Protein AF-A0A099KHX5-F1 (afdb_monomer)

Radius of gyration: 27.71 Å; Cα contacts (8 Å, |Δi|>4): 729; chains: 1; bounding box: 80×53×120 Å

Mean predicted aligned error: 12.17 Å

Solvent-accessible surface area (backbone atoms only — not comparable to full-atom values): 22172 Å² total; per-residue (Å²): 108,74,68,58,56,52,51,52,52,51,52,52,58,65,73,65,67,66,81,76,81,67,80,62,64,55,52,33,74,32,37,33,41,31,34,36,25,51,41,76,61,84,56,77,50,83,37,56,65,41,95,43,89,90,60,59,53,63,44,50,29,72,39,59,48,67,46,51,33,71,93,51,42,66,51,70,74,41,31,55,12,44,75,52,31,12,39,73,20,22,21,62,22,85,90,40,80,25,72,57,33,28,97,43,20,70,46,30,21,50,52,48,51,98,92,43,76,51,72,80,74,78,80,66,82,72,45,75,26,69,99,45,56,77,87,50,74,75,58,71,79,48,84,80,82,74,69,93,83,65,60,35,37,41,39,23,57,47,28,36,34,47,31,75,53,58,83,81,74,57,84,60,59,66,44,57,32,50,30,18,45,69,66,56,53,78,78,44,92,50,90,81,44,90,52,60,90,66,49,69,34,60,52,38,68,81,38,36,47,66,48,65,36,26,44,58,99,90,45,78,45,52,72,42,68,71,79,63,94,81,65,90,67,89,61,86,86,53,41,28,27,32,38,41,36,40,40,44,41,76,58,38,42,82,75,32,34,89,63,29,39,92,20,64,49,31,34,42,36,45,32,43,26,33,53,71,41,59,63,72,63,91,60,88,87,64,89,76,84,76,76,92,66,49,72,53,100,69,59,34,29,30,28,34,42,35,32,36,46,43,48,61,55,34,50,68,40,95,88,43,48,28,77,70,51,38,62,49,53,51,28,38,28,28,37,38,49,36,35,67,54,47,75,62,44,27,53,42,34,38,37,38,32,37,21,29,38,59,66,79,72,68,72,69,71,69,73,52,68,66,57,55,48,50,51,52,51,49,52,50,52,53,50,55,53,56,61,60,63,67,74,76,118

pLDDT: mean 76.09, std 16.67, range [39.28, 97.88]

Structure (mmCIF, N/CA/C/O backbone):
data_AF-A0A099KHX5-F1
#
_entry.id   AF-A0A099KHX5-F1
#
loop_
_atom_site.group_PDB
_atom_site.id
_atom_site.type_symbol
_atom_site.label_atom_id
_atom_site.label_alt_id
_atom_site.label_comp_id
_atom_site.label_asym_id
_atom_site.label_entity_id
_atom_site.label_seq_id
_atom_site.pdbx_PDB_ins_code
_atom_site.Cartn_x
_atom_site.Cartn_y
_atom_site.Cartn_z
_atom_site.occupancy
_atom_site.B_iso_or_equiv
_atom_site.auth_seq_id
_atom_site.auth_comp_id
_atom_site.auth_asym_id
_atom_site.auth_atom_id
_atom_site.pdbx_PDB_model_num
ATOM 1 N N . MET A 1 1 ? -23.233 13.731 -58.839 1.00 72.00 1 MET A N 1
ATOM 2 C CA . MET A 1 1 ? -21.884 13.138 -58.672 1.00 72.00 1 MET A CA 1
ATOM 3 C C . MET A 1 1 ? -21.066 13.801 -57.566 1.00 72.00 1 MET A C 1
ATOM 5 O O . MET A 1 1 ? -20.662 13.076 -56.673 1.00 72.00 1 MET A O 1
ATOM 9 N N . LYS A 1 2 ? -20.877 15.132 -57.542 1.00 76.88 2 LYS A N 1
ATOM 10 C CA . LYS A 1 2 ? -20.066 15.824 -56.510 1.00 76.88 2 LYS A CA 1
ATOM 11 C C . LYS A 1 2 ? -20.455 15.488 -55.054 1.00 76.88 2 LYS A C 1
ATOM 13 O O . LYS A 1 2 ? -19.586 15.155 -54.260 1.00 76.88 2 LYS A O 1
ATOM 18 N N . TYR A 1 3 ? -21.752 15.476 -54.741 1.00 81.25 3 TYR A N 1
ATOM 19 C CA . TYR A 1 3 ? -22.249 15.172 -53.390 1.00 81.25 3 TYR A CA 1
ATOM 20 C C . TYR A 1 3 ? -22.096 13.698 -52.974 1.00 81.25 3 TYR A C 1
ATOM 22 O O . TYR A 1 3 ? -21.923 13.414 -51.798 1.00 81.25 3 TYR A O 1
ATOM 30 N N . ILE A 1 4 ? -22.102 12.763 -53.933 1.00 82.75 4 ILE A N 1
ATOM 31 C CA . ILE A 1 4 ? -21.925 11.326 -53.653 1.00 82.75 4 ILE A CA 1
ATOM 32 C C . ILE A 1 4 ? -20.457 11.030 -53.320 1.00 82.75 4 ILE A C 1
ATOM 34 O O . ILE A 1 4 ? -20.179 10.273 -52.397 1.00 82.75 4 ILE A O 1
ATOM 38 N N . ILE A 1 5 ? -19.520 11.683 -54.016 1.00 86.81 5 ILE A N 1
ATOM 39 C CA . ILE A 1 5 ? -18.080 11.564 -53.737 1.00 86.81 5 ILE A CA 1
ATOM 40 C C . ILE A 1 5 ? -17.745 12.168 -52.362 1.00 86.81 5 ILE A C 1
ATOM 42 O O . ILE A 1 5 ? -16.981 11.574 -51.610 1.00 86.81 5 ILE A O 1
ATOM 46 N N . GLN A 1 6 ? -18.359 13.301 -51.994 1.00 86.00 6 GLN A N 1
ATOM 47 C CA . GLN A 1 6 ? -18.198 13.887 -50.655 1.00 86.00 6 GLN A CA 1
ATOM 48 C C . GLN A 1 6 ? -18.746 12.989 -49.539 1.00 86.00 6 GLN A C 1
ATOM 50 O O . GLN A 1 6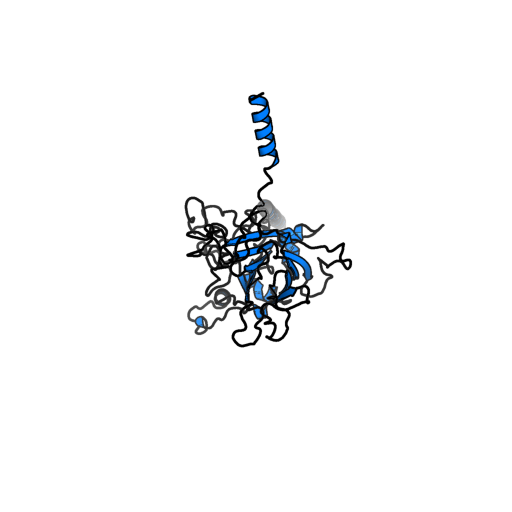 ? -18.088 12.842 -48.515 1.00 86.00 6 GLN A O 1
ATOM 55 N N . LEU A 1 7 ? -19.912 12.364 -49.740 1.00 83.56 7 LEU A N 1
ATOM 56 C CA . LEU A 1 7 ? -20.486 11.443 -48.757 1.00 83.56 7 LEU A CA 1
ATOM 57 C C . LEU A 1 7 ? -19.617 10.186 -48.585 1.00 83.56 7 LEU A C 1
ATOM 59 O O . LEU A 1 7 ? -19.381 9.764 -47.459 1.00 83.56 7 LEU A O 1
ATOM 63 N N . MET A 1 8 ? -19.094 9.619 -49.679 1.00 83.50 8 MET A N 1
ATOM 64 C CA . MET A 1 8 ? -18.182 8.469 -49.606 1.00 83.50 8 MET A CA 1
ATOM 65 C C . MET A 1 8 ? -16.870 8.810 -48.893 1.00 83.50 8 MET A C 1
ATOM 67 O O . MET A 1 8 ? -16.411 8.016 -48.081 1.00 83.50 8 MET A O 1
ATOM 71 N N . LEU A 1 9 ? -16.293 9.992 -49.131 1.00 80.19 9 LEU A N 1
ATOM 72 C CA . LEU A 1 9 ? -15.082 10.430 -48.425 1.00 80.19 9 LEU A CA 1
ATOM 73 C C . LEU A 1 9 ? -15.320 10.639 -46.922 1.00 80.19 9 LEU A C 1
ATOM 75 O O . LEU A 1 9 ? -14.453 10.298 -46.125 1.00 80.19 9 LEU A O 1
ATOM 79 N N . LEU A 1 10 ? -16.495 11.144 -46.529 1.00 78.69 10 LEU A N 1
ATOM 80 C CA . LEU A 1 10 ? -16.861 11.304 -45.118 1.00 78.69 10 LEU A CA 1
ATOM 81 C C . LEU A 1 10 ? -17.029 9.947 -44.414 1.00 78.69 10 LEU A C 1
ATOM 83 O O . LEU A 1 10 ? -16.546 9.776 -43.302 1.00 78.69 10 LEU A O 1
ATOM 87 N N . VAL A 1 11 ? -17.675 8.976 -45.070 1.00 76.81 11 VAL A N 1
ATOM 88 C CA . VAL A 1 11 ? -17.846 7.616 -44.527 1.00 76.81 11 VAL A CA 1
ATOM 89 C C . VAL A 1 11 ? -16.502 6.899 -44.406 1.00 76.81 11 VAL A C 1
ATOM 91 O O . VAL A 1 11 ? -16.266 6.255 -43.392 1.00 76.81 11 VAL A O 1
ATOM 94 N N . ILE A 1 12 ? -15.600 7.066 -45.381 1.00 76.62 12 ILE A N 1
ATOM 95 C CA . ILE A 1 12 ? -14.241 6.506 -45.318 1.00 76.62 12 ILE A CA 1
ATOM 96 C C . ILE A 1 12 ? -13.449 7.129 -44.157 1.00 76.62 12 ILE A C 1
ATOM 98 O O . ILE A 1 12 ? -12.841 6.393 -43.387 1.00 76.62 12 ILE A O 1
ATOM 102 N N . MET A 1 13 ? -13.518 8.452 -43.970 1.00 68.62 13 MET A N 1
ATOM 103 C CA . MET A 1 13 ? -12.880 9.139 -42.834 1.00 68.62 13 MET A CA 1
ATOM 104 C C . MET A 1 13 ? -13.439 8.684 -41.475 1.00 68.62 13 MET A C 1
ATOM 106 O O . MET A 1 13 ? -12.674 8.504 -40.535 1.00 68.62 13 MET A O 1
ATOM 110 N N . LEU A 1 14 ? -14.752 8.445 -41.372 1.00 59.59 14 LEU A N 1
ATOM 111 C CA . LEU A 1 14 ? -15.392 7.935 -40.149 1.00 59.59 14 LEU A CA 1
ATOM 112 C C . LEU A 1 14 ? -15.083 6.453 -39.878 1.00 59.59 14 LEU A C 1
ATOM 114 O O . LEU A 1 14 ? -15.138 6.027 -38.733 1.00 59.59 14 LEU A O 1
ATOM 118 N N . SER A 1 15 ? -14.746 5.662 -40.902 1.00 58.78 15 SER A N 1
ATOM 119 C CA . SER A 1 15 ? -14.366 4.250 -40.736 1.00 58.78 15 SER A CA 1
ATOM 120 C C . SER A 1 15 ? -12.888 4.019 -40.395 1.00 58.78 15 SER A C 1
ATOM 122 O O . SER A 1 15 ? -12.514 2.880 -40.136 1.00 58.78 15 SER A O 1
ATOM 124 N N . ILE A 1 16 ? -12.054 5.069 -40.398 1.00 53.56 16 ILE A N 1
ATOM 125 C CA . ILE A 1 16 ? -10.618 4.993 -40.057 1.00 53.56 16 ILE A CA 1
ATOM 126 C C . ILE A 1 16 ? -10.334 5.620 -38.677 1.00 53.56 16 ILE A C 1
ATOM 128 O O . ILE A 1 16 ? -9.193 5.648 -38.229 1.00 53.56 16 ILE A O 1
ATOM 132 N N . SER A 1 17 ? -11.351 6.083 -37.941 1.00 44.25 17 SER A N 1
ATOM 133 C CA . SER A 1 17 ? -11.157 6.448 -36.535 1.00 44.25 17 SER A CA 1
ATOM 134 C C . SER A 1 17 ? -11.057 5.178 -35.686 1.00 44.25 17 SER A C 1
ATOM 136 O O . SER A 1 17 ? -12.023 4.764 -35.042 1.00 44.25 17 SER A O 1
ATOM 138 N N . SER A 1 18 ? -9.895 4.530 -35.709 1.00 45.97 18 SER A N 1
ATOM 139 C CA . SER A 1 18 ? -9.514 3.619 -34.635 1.00 45.97 18 SER A CA 1
ATOM 140 C C . SER A 1 18 ? -9.556 4.410 -33.323 1.00 45.97 18 SER A C 1
ATOM 142 O O . SER A 1 18 ? -9.109 5.562 -33.309 1.00 45.97 18 SER A O 1
ATOM 144 N N . PRO A 1 19 ? -10.096 3.854 -32.224 1.00 46.50 19 PRO A N 1
ATOM 145 C CA . PRO A 1 19 ? -9.911 4.472 -30.923 1.00 46.50 19 PRO A CA 1
ATOM 146 C C . PRO A 1 19 ? -8.403 4.588 -30.689 1.00 46.50 19 PRO A C 1
ATOM 148 O O . PRO A 1 19 ? -7.681 3.591 -30.735 1.00 46.50 19 PRO A O 1
ATOM 151 N N . VAL A 1 20 ? -7.925 5.818 -30.513 1.00 39.69 20 VAL A N 1
ATOM 152 C CA . VAL A 1 20 ? -6.558 6.086 -30.069 1.00 39.69 20 VAL A CA 1
ATOM 153 C C . VAL A 1 20 ? -6.396 5.332 -28.753 1.00 39.69 20 VAL A C 1
ATOM 155 O O . VAL A 1 20 ? -7.181 5.553 -27.830 1.00 39.69 20 VAL A O 1
ATOM 158 N N . LYS A 1 21 ? -5.460 4.376 -28.697 1.00 39.59 21 LYS A N 1
ATOM 159 C CA . LYS A 1 21 ? -5.179 3.635 -27.466 1.00 39.59 21 LYS A CA 1
ATOM 160 C C . LYS A 1 21 ? -4.758 4.652 -26.411 1.00 39.59 21 LYS A C 1
ATOM 162 O O . LYS A 1 21 ? -3.758 5.343 -26.584 1.00 39.59 21 LYS A O 1
ATOM 167 N N . ALA A 1 22 ? -5.601 4.770 -25.392 1.00 42.09 22 ALA A N 1
ATOM 168 C CA . ALA A 1 22 ? -5.377 5.583 -24.217 1.00 42.09 22 ALA A CA 1
ATOM 169 C C . ALA A 1 22 ? -4.016 5.242 -23.601 1.00 42.09 22 ALA A C 1
ATOM 171 O O . ALA A 1 22 ? -3.587 4.086 -23.655 1.00 42.09 22 ALA A O 1
ATOM 172 N N . THR A 1 23 ? -3.367 6.253 -23.023 1.00 48.31 23 THR A N 1
ATOM 173 C CA . THR A 1 23 ? -2.286 6.095 -22.046 1.00 48.31 23 THR A CA 1
ATOM 174 C C . THR A 1 23 ? -2.647 4.932 -21.132 1.00 48.31 23 THR A C 1
ATOM 176 O O . THR A 1 23 ? -3.783 4.893 -20.651 1.00 48.31 23 THR A O 1
ATOM 179 N N . ALA A 1 24 ? -1.754 3.951 -20.987 1.00 54.69 24 ALA A N 1
ATOM 180 C CA . ALA A 1 24 ? -2.031 2.786 -20.160 1.00 54.69 24 ALA A CA 1
ATOM 181 C C . ALA A 1 24 ? -2.269 3.285 -18.732 1.00 54.69 24 ALA A C 1
ATOM 183 O O . ALA A 1 24 ? -1.342 3.670 -18.032 1.00 54.69 24 ALA A O 1
ATOM 184 N N . MET A 1 25 ? -3.539 3.368 -18.341 1.00 77.00 25 MET A N 1
ATOM 185 C CA . MET A 1 25 ? -3.900 3.444 -16.937 1.00 77.00 25 MET A CA 1
ATOM 186 C C . MET A 1 25 ? -3.405 2.146 -16.298 1.00 77.00 25 MET A C 1
ATOM 188 O O . MET A 1 25 ? -3.416 1.103 -16.959 1.00 77.00 25 MET A O 1
ATOM 192 N N . CYS A 1 26 ? -2.981 2.205 -15.037 1.00 91.75 26 CYS A N 1
ATOM 193 C CA . CYS A 1 26 ? -2.834 0.982 -14.257 1.00 91.75 26 CY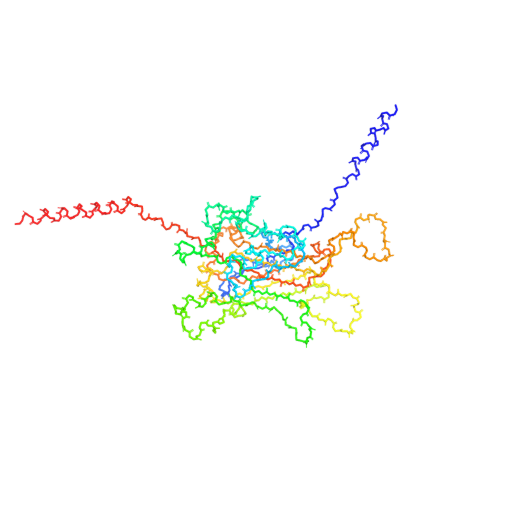S A CA 1
ATOM 194 C C . CYS A 1 26 ? -4.140 0.175 -14.344 1.00 91.75 26 CYS A C 1
ATOM 196 O O . CYS A 1 26 ? -5.233 0.737 -14.493 1.00 91.75 26 CYS A O 1
ATOM 198 N N . SER A 1 27 ? -4.033 -1.143 -14.279 1.00 95.00 27 SER A N 1
ATOM 199 C CA . SER A 1 27 ? -5.183 -2.030 -14.192 1.00 95.00 27 SER A CA 1
ATOM 200 C C . SER A 1 27 ? -5.115 -2.769 -12.861 1.00 95.00 27 SER A C 1
ATOM 202 O O . SER A 1 27 ? -4.058 -3.292 -12.527 1.00 95.00 27 SER A O 1
ATOM 204 N N . PRO A 1 28 ? -6.215 -2.910 -12.105 1.00 95.44 28 PRO A N 1
ATOM 205 C CA . PRO A 1 28 ? -6.159 -3.652 -10.847 1.00 95.44 28 PRO A CA 1
ATOM 206 C C . PRO A 1 28 ? -5.750 -5.130 -11.006 1.00 95.44 28 PRO A C 1
ATOM 208 O O . PRO A 1 28 ? -5.402 -5.778 -10.032 1.00 95.44 28 PRO A O 1
ATOM 211 N N . ASN A 1 29 ? -5.747 -5.679 -12.230 1.00 95.69 29 ASN A N 1
ATOM 212 C CA . ASN A 1 29 ? -5.216 -7.019 -12.506 1.00 95.69 29 ASN A CA 1
ATOM 213 C C . ASN A 1 29 ? -3.689 -7.069 -12.634 1.00 95.69 29 ASN A C 1
ATOM 215 O O . ASN A 1 29 ? -3.140 -8.165 -12.739 1.00 95.69 29 ASN A O 1
ATOM 219 N N . ASP A 1 30 ? -3.021 -5.920 -12.679 1.00 96.31 30 ASP A N 1
ATOM 220 C CA . ASP A 1 30 ? -1.570 -5.833 -12.818 1.00 96.31 30 ASP A CA 1
ATOM 221 C C . ASP A 1 30 ? -0.886 -6.261 -11.511 1.00 96.31 30 ASP A C 1
ATOM 223 O O . ASP A 1 30 ? 0.244 -6.731 -11.542 1.00 96.31 30 ASP A O 1
ATOM 227 N N . VAL A 1 31 ? -1.580 -6.171 -10.370 1.00 97.44 31 VAL A N 1
ATOM 228 C CA . VAL A 1 31 ? -1.122 -6.664 -9.065 1.00 97.44 31 VAL A CA 1
ATOM 229 C C . VAL A 1 31 ? -2.229 -7.493 -8.435 1.00 97.44 31 VAL A C 1
ATOM 231 O O . VAL A 1 31 ? -3.390 -7.094 -8.401 1.00 97.44 31 VAL A O 1
ATOM 234 N N . LYS A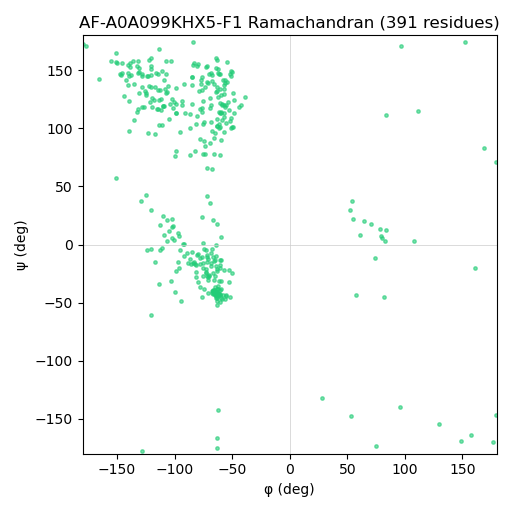 1 32 ? -1.874 -8.688 -7.980 1.00 96.12 32 LYS A N 1
ATOM 235 C CA . LYS A 1 32 ? -2.811 -9.721 -7.551 1.00 96.12 32 LYS A CA 1
ATOM 236 C C . LYS A 1 32 ? -2.414 -10.264 -6.194 1.00 96.12 32 LYS A C 1
ATOM 238 O O . LYS A 1 32 ? -1.226 -10.382 -5.899 1.00 96.12 32 LYS A O 1
ATOM 243 N N . LEU A 1 33 ? -3.423 -10.665 -5.438 1.00 95.25 33 LEU A N 1
ATOM 244 C CA . LEU A 1 33 ? -3.343 -11.455 -4.223 1.00 95.25 33 LEU A CA 1
ATOM 245 C C . LEU A 1 33 ? -3.648 -12.914 -4.590 1.00 95.25 33 LEU A C 1
ATOM 247 O O . LEU A 1 33 ? -4.753 -13.235 -5.031 1.00 95.25 33 LEU A O 1
ATOM 251 N N . ASP A 1 34 ? -2.647 -13.784 -4.473 1.00 92.56 34 ASP A N 1
ATOM 252 C CA . ASP A 1 34 ? -2.765 -15.211 -4.797 1.00 92.56 34 ASP A CA 1
ATOM 253 C C . ASP A 1 34 ? -2.996 -16.071 -3.546 1.00 92.56 34 ASP A C 1
ATOM 255 O O . ASP A 1 34 ? -3.495 -17.190 -3.667 1.00 92.56 34 ASP A O 1
ATOM 259 N N . PHE A 1 35 ? -2.623 -15.586 -2.356 1.00 89.69 35 PHE A N 1
ATOM 260 C CA . PHE A 1 35 ? -2.891 -16.291 -1.107 1.00 89.69 35 PHE A CA 1
ATOM 261 C C . PHE A 1 35 ? -3.175 -15.357 0.071 1.00 89.69 35 PHE A C 1
ATOM 263 O O . PHE A 1 35 ? -2.617 -14.266 0.182 1.00 89.69 35 PHE A O 1
ATOM 270 N N . VAL A 1 36 ? -4.037 -15.849 0.961 1.00 91.25 36 VAL A N 1
ATOM 271 C CA . VAL A 1 36 ? -4.362 -15.275 2.272 1.00 91.25 36 VAL A CA 1
ATOM 272 C C . VAL A 1 36 ? -4.468 -16.441 3.242 1.00 91.25 36 VAL A C 1
ATOM 274 O O . VAL A 1 36 ? -5.242 -17.372 3.005 1.00 91.25 36 VAL A O 1
ATOM 277 N N . GLN A 1 37 ? -3.686 -16.412 4.313 1.00 90.88 37 GLN A N 1
ATOM 278 C CA . GLN A 1 37 ? -3.646 -17.464 5.326 1.00 90.88 37 GLN A CA 1
ATOM 279 C C . GLN A 1 37 ? -3.478 -16.843 6.708 1.00 90.88 37 GLN A C 1
ATOM 281 O O . GLN A 1 37 ? -2.707 -15.905 6.835 1.00 90.88 37 GLN A O 1
ATOM 286 N N . LEU A 1 38 ? -4.134 -17.369 7.745 1.00 89.50 38 LEU A N 1
ATOM 287 C CA . LEU A 1 38 ? -3.881 -16.920 9.119 1.00 89.50 38 LEU A CA 1
ATOM 288 C C . LEU A 1 38 ? -2.397 -17.071 9.489 1.00 89.50 38 LEU A C 1
ATOM 290 O O . LEU A 1 38 ? -1.756 -18.071 9.147 1.00 89.50 38 LEU A O 1
ATOM 294 N N . ALA A 1 39 ? -1.847 -16.077 10.187 1.00 88.56 39 ALA A N 1
ATOM 295 C CA . ALA A 1 39 ? -0.424 -16.035 10.517 1.00 88.56 39 ALA A CA 1
ATOM 296 C C . ALA A 1 39 ? -0.001 -17.168 11.464 1.00 88.56 39 ALA A C 1
ATOM 298 O O . ALA A 1 39 ? 1.119 -17.669 11.375 1.00 88.56 39 ALA A O 1
ATOM 299 N N . ASP A 1 40 ? -0.908 -17.627 12.331 1.00 87.19 40 ASP A N 1
ATOM 300 C CA . ASP A 1 40 ? -0.660 -18.723 13.272 1.00 87.19 40 ASP A CA 1
ATOM 301 C C . ASP A 1 40 ? -0.639 -20.119 12.618 1.00 87.19 40 ASP A C 1
ATOM 303 O O . ASP A 1 40 ? -0.341 -21.115 13.285 1.00 87.19 40 ASP A O 1
ATOM 307 N N . LEU A 1 41 ? -0.922 -20.189 11.308 1.00 81.62 41 LEU A N 1
ATOM 308 C CA . LEU A 1 41 ? -1.000 -21.411 10.505 1.00 81.62 41 LEU A CA 1
ATOM 309 C C . LEU A 1 41 ? -1.977 -22.454 11.075 1.00 81.62 41 LEU A C 1
ATOM 311 O O . LEU A 1 41 ? -1.837 -23.649 10.792 1.00 81.62 41 LEU A O 1
ATOM 315 N N . SER A 1 42 ? -2.932 -22.027 11.904 1.00 77.69 42 SER A N 1
ATOM 316 C CA . SER A 1 42 ? -3.908 -22.922 12.526 1.00 77.69 42 SER A CA 1
ATOM 317 C C . SER A 1 42 ? -4.916 -23.469 11.516 1.00 77.69 42 SER A C 1
ATOM 319 O O . SER A 1 42 ? -5.377 -24.602 11.680 1.00 77.69 42 SER A O 1
ATOM 321 N N . ASP A 1 43 ? -5.161 -22.714 10.443 1.00 74.19 43 ASP A N 1
ATOM 322 C CA . ASP A 1 43 ? -6.133 -23.033 9.408 1.00 74.19 43 ASP A CA 1
ATOM 323 C C . ASP A 1 43 ? -5.519 -23.175 8.007 1.00 74.19 43 ASP A C 1
ATOM 325 O O . ASP A 1 43 ? -4.418 -22.699 7.685 1.00 74.19 43 ASP A O 1
ATOM 329 N N . ASP A 1 44 ? -6.284 -23.854 7.150 1.00 75.38 44 ASP A N 1
ATOM 330 C CA . ASP A 1 44 ? -6.032 -23.893 5.715 1.00 75.38 44 ASP A CA 1
ATOM 331 C C . ASP A 1 44 ? -6.114 -22.466 5.129 1.00 75.38 44 ASP A C 1
ATOM 333 O O . ASP A 1 44 ? -6.912 -21.648 5.593 1.00 75.38 44 ASP A O 1
ATOM 337 N N . PRO A 1 45 ? -5.316 -22.142 4.097 1.00 77.94 45 PRO A N 1
ATOM 338 C CA . PRO A 1 45 ? -5.368 -20.829 3.463 1.00 77.94 45 PRO A CA 1
ATOM 339 C C . PRO A 1 45 ? -6.779 -20.518 2.936 1.00 77.94 45 PRO A C 1
ATOM 341 O O . PRO A 1 45 ? -7.357 -21.317 2.196 1.00 77.94 45 PRO A O 1
ATOM 344 N N . ILE A 1 46 ? -7.301 -19.333 3.283 1.00 78.50 46 ILE A N 1
ATOM 345 C CA . ILE A 1 46 ? -8.594 -18.802 2.809 1.00 78.50 46 ILE A CA 1
ATOM 346 C C . ILE A 1 46 ? -8.577 -18.718 1.284 1.00 78.50 46 ILE A C 1
ATOM 348 O O . ILE A 1 46 ? -9.523 -19.121 0.605 1.00 78.50 46 ILE A O 1
ATOM 352 N N . ILE A 1 47 ? -7.460 -18.226 0.749 1.00 77.69 47 ILE A N 1
ATOM 353 C CA . ILE A 1 47 ? -7.165 -18.224 -0.677 1.00 77.69 47 ILE A CA 1
ATOM 354 C C . ILE A 1 47 ? -5.961 -19.125 -0.892 1.00 77.69 47 ILE A C 1
ATOM 356 O O . ILE A 1 47 ? -4.874 -18.836 -0.394 1.00 77.69 47 ILE A O 1
ATOM 360 N N . SER A 1 48 ? -6.154 -20.207 -1.642 1.00 71.31 48 SER A N 1
ATOM 361 C CA . SER A 1 48 ? -5.074 -21.111 -2.020 1.00 71.31 48 SER A CA 1
ATOM 362 C C . SER A 1 48 ? -4.834 -21.036 -3.526 1.00 71.31 48 SER A C 1
ATOM 364 O O . SER A 1 48 ? -5.805 -21.142 -4.285 1.00 71.31 48 SER A O 1
ATOM 366 N N . PRO A 1 49 ? -3.575 -20.911 -3.984 1.00 62.84 49 PRO A N 1
ATOM 367 C CA . PRO A 1 49 ? -3.268 -21.046 -5.397 1.00 62.84 49 PRO A CA 1
ATOM 368 C C . PRO A 1 49 ? -3.710 -22.436 -5.853 1.00 62.84 49 PRO A C 1
ATOM 370 O O . PRO A 1 49 ? -3.286 -23.457 -5.302 1.00 62.84 49 PRO A O 1
ATOM 373 N N . ALA A 1 50 ? -4.606 -22.481 -6.838 1.00 60.44 50 ALA A N 1
ATOM 374 C CA . ALA A 1 50 ? -5.115 -23.747 -7.333 1.00 60.44 50 ALA A CA 1
ATOM 375 C C . ALA A 1 50 ? -3.949 -24.625 -7.826 1.00 60.44 50 ALA A C 1
ATOM 377 O O . ALA A 1 50 ? -3.016 -24.128 -8.461 1.00 60.44 50 ALA A O 1
ATOM 378 N N . PRO A 1 51 ? -3.992 -25.946 -7.581 1.00 59.47 51 PRO A N 1
ATOM 379 C CA . PRO A 1 51 ? -2.959 -26.860 -8.059 1.00 59.47 51 PRO A CA 1
ATOM 380 C C . PRO A 1 51 ? -2.931 -26.975 -9.592 1.00 59.47 51 PRO A C 1
ATOM 382 O O . PRO A 1 51 ? -1.973 -27.521 -10.141 1.00 59.47 51 PRO A O 1
ATOM 385 N N . ASP A 1 52 ? -3.977 -26.496 -10.275 1.00 64.75 52 ASP A N 1
ATOM 386 C CA . ASP A 1 52 ? -4.057 -26.436 -11.730 1.00 64.75 52 ASP A CA 1
ATOM 387 C C . ASP A 1 52 ? -3.708 -25.017 -12.225 1.00 64.75 52 ASP A C 1
ATOM 389 O O . ASP A 1 52 ? -4.394 -24.061 -11.852 1.00 64.75 52 ASP A O 1
ATOM 393 N N . PRO A 1 53 ? -2.673 -24.849 -13.072 1.00 61.41 53 PRO A N 1
ATOM 394 C CA . PRO A 1 53 ? -2.316 -23.551 -13.639 1.00 61.41 53 PRO A CA 1
ATOM 395 C C . PRO A 1 53 ? -3.426 -22.912 -14.491 1.00 61.41 53 PRO A C 1
ATOM 397 O O . PRO A 1 53 ? -3.364 -21.706 -14.725 1.00 61.41 53 PRO A O 1
ATOM 400 N N . GLU A 1 54 ? -4.430 -23.670 -14.950 1.00 69.00 54 GLU A N 1
ATOM 401 C CA . GLU A 1 54 ? -5.576 -23.118 -15.691 1.00 69.00 54 GLU A CA 1
ATOM 402 C C . GLU A 1 54 ? -6.722 -22.613 -14.794 1.00 69.00 54 GLU A C 1
ATOM 404 O O . GLU A 1 54 ? -7.590 -21.895 -15.289 1.00 69.00 54 GLU A O 1
ATOM 409 N N . ASP A 1 55 ? -6.716 -22.925 -13.492 1.00 69.12 55 ASP A N 1
ATOM 410 C CA . ASP A 1 55 ? -7.788 -22.571 -12.542 1.00 69.12 55 ASP A CA 1
ATOM 411 C C . ASP A 1 55 ? -7.266 -21.700 -11.385 1.00 69.12 55 ASP A C 1
ATOM 413 O O . ASP A 1 55 ? -7.751 -21.759 -10.257 1.00 69.12 55 ASP A O 1
ATOM 417 N N . TYR A 1 56 ? -6.221 -20.911 -11.655 1.00 71.94 56 TYR A N 1
ATOM 418 C CA . TYR A 1 56 ? -5.588 -20.044 -10.665 1.00 71.94 56 TYR A CA 1
ATOM 419 C C . TYR A 1 56 ? -6.582 -18.978 -10.189 1.00 71.94 56 TYR A C 1
ATOM 421 O O . TYR A 1 56 ? -6.837 -17.989 -10.880 1.00 71.94 56 TYR A O 1
ATOM 429 N N . PHE A 1 57 ? -7.151 -19.189 -9.005 1.00 84.88 57 PHE A N 1
ATOM 430 C CA . PHE A 1 57 ? -7.951 -18.181 -8.333 1.00 84.88 57 PHE A CA 1
ATOM 431 C C . PHE A 1 57 ? -7.013 -17.128 -7.743 1.00 84.88 57 PHE A C 1
ATOM 433 O O . PHE A 1 57 ? -6.107 -17.447 -6.978 1.00 84.88 57 PHE A O 1
ATOM 440 N N . PHE A 1 58 ? -7.221 -15.878 -8.133 1.00 91.19 58 PHE A N 1
ATOM 441 C CA . PHE A 1 58 ? -6.507 -14.722 -7.613 1.00 91.19 58 PHE A CA 1
ATOM 442 C C . PHE A 1 58 ? -7.501 -13.586 -7.411 1.00 91.19 58 PHE A C 1
ATOM 444 O O . PHE A 1 58 ? -8.534 -13.525 -8.086 1.00 91.19 58 PHE A O 1
ATOM 451 N N . ILE A 1 59 ? -7.158 -12.664 -6.522 1.00 94.19 59 ILE A N 1
ATOM 452 C CA . ILE A 1 59 ? -7.928 -11.448 -6.290 1.00 94.19 59 ILE A CA 1
ATOM 453 C C . ILE A 1 59 ? -7.124 -10.270 -6.845 1.00 94.19 59 ILE A C 1
ATOM 455 O O . ILE A 1 59 ? -5.976 -10.086 -6.441 1.00 94.19 59 ILE A O 1
ATOM 459 N N . PRO A 1 60 ? -7.650 -9.512 -7.826 1.00 96.25 60 PRO A N 1
ATOM 460 C CA . PRO A 1 60 ? -6.995 -8.287 -8.274 1.00 96.25 60 PRO A CA 1
ATOM 461 C C . PRO A 1 60 ? -6.969 -7.259 -7.137 1.00 96.25 60 PRO A C 1
ATOM 463 O O . PRO A 1 60 ? -7.777 -7.349 -6.214 1.00 96.25 60 PRO A O 1
ATOM 466 N N . ALA A 1 61 ? -6.091 -6.261 -7.225 1.00 96.56 61 ALA A N 1
ATOM 467 C CA . ALA A 1 61 ? -6.189 -5.086 -6.363 1.00 96.56 61 ALA A CA 1
ATOM 468 C C . ALA A 1 61 ? -7.621 -4.510 -6.397 1.00 96.56 61 ALA A C 1
ATOM 470 O O . ALA A 1 61 ? -8.318 -4.592 -7.415 1.00 96.56 61 ALA A O 1
ATOM 471 N N . THR A 1 62 ? -8.072 -3.922 -5.294 1.00 94.25 62 THR A N 1
ATOM 472 C CA . THR A 1 62 ? -9.380 -3.262 -5.227 1.00 94.25 62 THR A CA 1
ATOM 473 C C . THR A 1 62 ? -9.384 -2.023 -6.115 1.00 94.25 62 THR A C 1
ATOM 475 O O . THR A 1 62 ? -10.351 -1.757 -6.834 1.00 94.25 62 THR A O 1
ATOM 478 N N . ASN A 1 63 ? -8.281 -1.273 -6.110 1.00 93.62 63 ASN A N 1
ATOM 479 C CA . ASN A 1 63 ? -8.155 -0.045 -6.877 1.00 93.62 63 ASN A CA 1
ATOM 480 C C . ASN A 1 63 ? -6.695 0.218 -7.274 1.00 93.62 63 ASN A C 1
ATOM 482 O O . ASN A 1 63 ? -5.767 -0.388 -6.736 1.00 93.62 63 ASN A O 1
ATOM 486 N N . CYS A 1 64 ? -6.481 1.121 -8.231 1.00 95.62 64 CYS A N 1
ATOM 487 C CA . CYS A 1 64 ? -5.143 1.564 -8.590 1.00 95.62 64 CYS A CA 1
ATOM 488 C C . CYS A 1 64 ? -5.121 3.002 -9.125 1.00 95.62 64 CYS A C 1
ATOM 490 O O . CYS A 1 64 ? -6.104 3.498 -9.683 1.00 95.62 64 CYS A O 1
ATOM 492 N N . VAL A 1 65 ? -3.963 3.661 -9.029 1.00 94.69 65 VAL A N 1
ATOM 493 C CA . VAL A 1 65 ? -3.697 4.931 -9.725 1.00 94.69 65 VAL A CA 1
ATOM 494 C C . VAL A 1 65 ? -2.281 4.972 -10.281 1.00 94.69 65 VAL A C 1
ATOM 496 O O . VAL A 1 65 ? -1.361 4.460 -9.659 1.00 94.69 65 VAL A O 1
ATOM 499 N N . LEU A 1 66 ? -2.107 5.607 -11.443 1.00 93.44 66 LEU A N 1
ATOM 500 C CA . LEU A 1 66 ? -0.807 5.941 -12.032 1.00 93.44 66 LEU A CA 1
ATOM 501 C C . LEU A 1 66 ? -0.565 7.454 -11.909 1.00 93.44 66 LEU A C 1
ATOM 503 O O . LEU A 1 66 ? -1.443 8.259 -12.251 1.00 93.44 66 LEU A O 1
ATOM 507 N N . LEU A 1 67 ? 0.610 7.834 -11.413 1.00 92.50 67 LEU A N 1
ATOM 508 C CA . LEU A 1 67 ? 1.013 9.203 -11.088 1.00 92.50 67 LEU A CA 1
ATOM 509 C C . LEU A 1 67 ? 2.389 9.512 -11.694 1.00 92.50 67 LEU A C 1
ATOM 511 O O . LEU A 1 67 ? 3.221 8.623 -11.904 1.00 92.50 67 LEU A O 1
ATOM 515 N N . LEU A 1 68 ? 2.627 10.791 -11.991 1.00 90.56 68 LEU A N 1
ATOM 516 C CA . LEU A 1 68 ? 3.931 11.259 -12.459 1.00 90.56 68 LEU A CA 1
ATOM 517 C C . LEU A 1 68 ? 4.868 11.559 -11.283 1.00 90.56 68 LEU A C 1
ATOM 519 O O . LEU A 1 68 ? 4.470 12.126 -10.268 1.00 90.56 68 LEU A O 1
ATOM 523 N N . GLY A 1 69 ? 6.150 11.265 -11.474 1.00 90.19 69 GLY A N 1
ATOM 524 C CA . GLY A 1 69 ? 7.236 11.587 -10.560 1.00 90.19 69 GLY A CA 1
ATOM 525 C C . GLY A 1 69 ? 7.610 10.448 -9.605 1.00 90.19 69 GLY A C 1
ATOM 526 O O . GLY A 1 69 ? 7.701 9.297 -10.018 1.00 90.19 69 GLY A O 1
ATOM 527 N N . ASN A 1 70 ? 7.896 10.789 -8.347 1.00 88.50 70 ASN A N 1
ATOM 528 C CA . ASN A 1 70 ? 8.248 9.867 -7.272 1.00 88.50 70 ASN A CA 1
ATOM 529 C C . ASN A 1 70 ? 7.103 9.716 -6.257 1.00 88.50 70 ASN A C 1
ATOM 531 O O . ASN A 1 70 ? 6.292 10.611 -6.080 1.00 88.50 70 ASN A O 1
ATOM 535 N N . ASP A 1 71 ? 7.112 8.620 -5.521 1.00 89.88 71 ASP A N 1
ATOM 536 C CA . ASP A 1 71 ? 6.267 8.325 -4.366 1.00 89.88 71 ASP A CA 1
ATOM 537 C C . ASP A 1 71 ? 6.673 9.159 -3.133 1.00 89.88 71 ASP A C 1
ATOM 539 O O . ASP A 1 71 ? 7.218 8.660 -2.154 1.00 89.88 71 ASP A O 1
ATOM 543 N N . GLN A 1 72 ? 6.499 10.478 -3.219 1.00 91.06 72 GLN A N 1
ATOM 544 C CA . GLN A 1 72 ? 6.916 11.448 -2.204 1.00 91.06 72 GLN A CA 1
ATOM 545 C C . GLN A 1 72 ? 5.782 12.434 -1.892 1.00 91.06 72 GLN A C 1
ATOM 547 O O . GLN A 1 72 ? 4.934 12.671 -2.752 1.00 91.06 72 GLN A O 1
ATOM 552 N N . PRO A 1 73 ? 5.802 13.079 -0.715 1.00 93.25 73 PRO A N 1
ATOM 553 C CA . PRO A 1 73 ? 6.762 12.894 0.380 1.00 93.25 73 PRO A CA 1
ATOM 554 C C . PRO A 1 73 ? 6.560 11.572 1.135 1.00 93.25 73 PRO A C 1
ATOM 556 O O . PRO A 1 73 ? 5.458 11.029 1.172 1.00 93.25 73 PRO A O 1
ATOM 559 N N . LEU A 1 74 ? 7.643 11.057 1.717 1.00 92.69 74 LEU A N 1
ATOM 560 C CA . LEU A 1 74 ? 7.573 10.001 2.731 1.00 92.69 74 LEU A CA 1
ATOM 561 C C . LEU A 1 74 ? 7.297 10.618 4.111 1.00 92.69 74 LEU A C 1
ATOM 563 O O . LEU A 1 74 ? 7.664 11.782 4.309 1.00 92.69 74 LEU A O 1
ATOM 567 N N . PRO A 1 75 ? 6.721 9.848 5.052 1.00 90.44 75 PRO A N 1
ATOM 568 C CA . PRO A 1 75 ? 6.578 10.260 6.446 1.00 90.44 75 PRO A CA 1
ATOM 569 C C . PRO A 1 75 ? 7.893 10.756 7.054 1.00 90.44 75 PRO A C 1
ATOM 571 O O . PRO A 1 75 ? 8.977 10.258 6.718 1.00 90.44 75 PRO A O 1
ATOM 574 N N . THR A 1 76 ? 7.822 11.752 7.941 1.00 83.38 76 THR A N 1
ATOM 575 C CA . THR A 1 76 ? 9.022 12.324 8.575 1.00 83.38 76 THR A CA 1
ATOM 576 C C . THR A 1 76 ? 8.872 12.458 10.079 1.00 83.38 76 THR A C 1
ATOM 578 O O . THR A 1 76 ? 8.136 13.307 10.570 1.00 83.38 76 THR A O 1
ATOM 581 N N . GLY A 1 77 ? 9.680 11.695 10.816 1.00 78.94 77 GLY A N 1
ATOM 582 C CA . GLY A 1 77 ? 9.780 11.758 12.276 1.00 78.94 77 GLY A CA 1
ATOM 583 C C . GLY A 1 77 ? 8.686 10.968 12.986 1.00 78.94 77 GLY A C 1
ATOM 584 O O . GLY A 1 77 ? 8.990 10.232 13.922 1.00 78.94 77 GLY A O 1
ATOM 585 N N . HIS A 1 78 ? 7.449 11.117 12.530 1.00 82.19 78 HIS A N 1
ATOM 586 C CA . HIS A 1 78 ? 6.309 10.298 12.905 1.00 82.19 78 HIS A CA 1
ATOM 587 C C . HIS A 1 78 ? 5.926 9.465 11.673 1.00 82.19 78 HIS A C 1
ATOM 589 O O . HIS A 1 78 ? 6.259 9.845 10.553 1.00 82.19 78 HIS A O 1
ATOM 595 N N . ASN A 1 79 ? 5.392 8.269 11.890 1.00 87.25 79 ASN A N 1
ATOM 596 C CA . ASN A 1 79 ? 4.934 7.364 10.837 1.00 87.25 79 ASN A CA 1
ATOM 597 C C . ASN A 1 79 ? 3.791 6.526 11.410 1.00 87.25 79 ASN A C 1
ATOM 599 O O . ASN A 1 79 ? 3.856 5.303 11.534 1.00 87.25 79 ASN A O 1
ATOM 603 N N . ILE A 1 80 ? 2.784 7.257 11.864 1.00 81.94 80 ILE A N 1
ATOM 604 C CA . ILE A 1 80 ? 1.576 6.756 12.514 1.00 81.94 80 ILE A CA 1
ATOM 605 C C . ILE A 1 80 ? 0.357 7.378 11.823 1.00 81.94 80 ILE A C 1
ATOM 607 O O . ILE A 1 80 ? -0.579 7.806 12.480 1.00 81.94 80 ILE A O 1
ATOM 611 N N . GLY A 1 81 ? 0.436 7.536 10.497 1.00 82.75 81 GLY A N 1
ATOM 612 C CA . GLY A 1 81 ? -0.639 8.012 9.624 1.00 82.75 81 GLY A CA 1
ATOM 613 C C . GLY A 1 81 ? -1.308 9.329 10.010 1.00 82.75 81 GLY A C 1
ATOM 614 O O . GLY A 1 81 ? -2.477 9.548 9.696 1.00 82.75 81 GLY A O 1
ATOM 615 N N . GLU A 1 82 ? -0.566 10.223 10.662 1.00 81.19 82 GLU A N 1
ATOM 616 C CA . GLU A 1 82 ? -1.041 11.566 10.972 1.00 81.19 82 GLU A CA 1
ATOM 617 C C . GLU A 1 82 ? -1.336 12.352 9.686 1.00 81.19 82 GLU A C 1
ATOM 619 O O . GLU A 1 82 ? -0.713 12.164 8.636 1.00 81.19 82 GLU A O 1
ATOM 624 N N . TYR A 1 83 ? -2.280 13.290 9.761 1.00 83.50 83 TYR A N 1
ATOM 625 C CA . TYR A 1 83 ? -2.550 14.181 8.638 1.00 83.50 83 TYR A CA 1
ATOM 626 C C . TYR A 1 83 ? -1.285 14.954 8.230 1.00 83.50 83 TYR A C 1
ATOM 628 O O . TYR A 1 83 ? -0.583 15.533 9.056 1.00 83.50 83 TYR A O 1
ATOM 636 N N . GLN A 1 84 ? -1.020 14.995 6.925 1.00 85.88 84 GLN A N 1
ATOM 637 C CA . GLN A 1 84 ? 0.195 15.538 6.311 1.00 85.88 84 GLN A CA 1
ATOM 638 C C . GLN A 1 84 ? 1.489 14.789 6.655 1.00 85.88 84 GLN A C 1
ATOM 640 O O . GLN A 1 84 ? 2.574 15.335 6.431 1.00 85.88 84 GLN A O 1
ATOM 645 N N . ASP A 1 85 ? 1.399 13.537 7.097 1.00 86.19 85 ASP A N 1
ATOM 646 C CA . ASP A 1 85 ? 2.549 12.658 7.294 1.00 86.19 85 ASP A CA 1
ATOM 647 C C . ASP A 1 85 ? 2.718 11.684 6.117 1.00 86.19 85 ASP A C 1
ATOM 649 O O . ASP A 1 85 ? 2.346 10.516 6.160 1.00 86.19 85 ASP A O 1
ATOM 653 N N . GLY A 1 86 ? 3.235 12.186 5.000 1.00 91.94 86 GLY A N 1
ATOM 654 C CA . GLY A 1 86 ? 3.438 11.423 3.771 1.00 91.94 86 GLY A CA 1
ATOM 655 C C . GLY A 1 86 ? 2.331 11.569 2.719 1.00 91.94 86 GLY A C 1
ATOM 656 O O . GLY A 1 86 ? 1.269 12.162 2.928 1.00 91.94 86 GLY A O 1
ATOM 657 N N . LEU A 1 87 ? 2.612 11.035 1.526 1.00 92.75 87 LEU A N 1
ATOM 658 C CA . LEU A 1 87 ? 1.797 11.203 0.318 1.00 92.75 87 LEU A CA 1
ATOM 659 C C . LEU A 1 87 ? 0.335 10.766 0.492 1.00 92.75 87 LEU A C 1
ATOM 661 O O . LEU A 1 87 ? -0.562 11.492 0.062 1.00 92.75 87 LEU A O 1
ATOM 665 N N . LEU A 1 88 ? 0.094 9.592 1.085 1.00 92.06 88 LEU A N 1
ATOM 666 C CA . LEU A 1 88 ? -1.261 9.046 1.242 1.00 92.06 88 LEU A CA 1
ATOM 667 C C . LEU A 1 88 ? -2.033 9.664 2.416 1.00 92.06 88 LEU A C 1
ATOM 669 O O . LEU A 1 88 ? -3.238 9.464 2.508 1.00 92.06 88 LEU A O 1
ATOM 673 N N . ASN A 1 89 ? -1.368 10.473 3.244 1.00 88.50 89 ASN A N 1
ATOM 674 C CA . ASN A 1 89 ? -1.977 11.202 4.358 1.00 88.50 89 ASN A CA 1
ATOM 675 C C . ASN A 1 89 ? -2.212 12.681 4.030 1.00 88.50 89 ASN A C 1
ATOM 677 O O . ASN A 1 89 ? -2.284 13.530 4.915 1.00 88.50 89 ASN A O 1
ATOM 681 N N . GLY A 1 90 ? -2.285 13.031 2.744 1.00 88.06 90 GLY A N 1
ATOM 682 C CA . GLY A 1 90 ? -2.584 14.396 2.316 1.00 88.06 90 GLY A CA 1
ATOM 683 C C . GLY A 1 90 ? -1.405 15.370 2.373 1.00 88.06 90 GLY A C 1
ATOM 684 O O . GLY A 1 90 ? -1.595 16.557 2.106 1.00 88.06 90 GLY A O 1
ATOM 685 N N . GLN A 1 91 ? -0.174 14.921 2.657 1.00 90.12 91 GLN A N 1
ATOM 686 C CA . GLN A 1 91 ? 0.978 15.826 2.645 1.00 90.12 91 GLN A CA 1
ATOM 687 C C . GLN A 1 91 ? 1.196 16.386 1.235 1.00 90.12 91 GLN A C 1
ATOM 689 O O . GLN A 1 91 ? 1.200 15.658 0.238 1.00 90.12 91 GLN A O 1
ATOM 694 N N . VAL A 1 92 ? 1.374 17.705 1.144 1.00 88.19 92 VAL A N 1
ATOM 695 C CA . VAL A 1 92 ? 1.576 18.387 -0.137 1.00 88.19 92 VAL A CA 1
ATOM 696 C C . VAL A 1 92 ? 2.977 18.100 -0.667 1.00 88.19 92 VAL A C 1
ATOM 698 O O . VAL A 1 92 ? 3.972 18.235 0.047 1.00 88.19 92 VAL A O 1
ATOM 701 N N . TRP A 1 93 ? 3.075 17.789 -1.958 1.00 89.19 93 TRP A N 1
ATOM 702 C CA . TRP A 1 93 ? 4.349 17.544 -2.613 1.00 89.19 93 TRP A CA 1
ATOM 703 C C . TRP A 1 93 ? 4.760 18.727 -3.496 1.00 89.19 93 TRP A C 1
ATOM 705 O O . TRP A 1 93 ? 4.201 18.972 -4.568 1.00 89.19 93 TRP A O 1
ATOM 715 N N . LEU A 1 94 ? 5.776 19.476 -3.050 1.00 87.00 94 LEU A N 1
ATOM 716 C CA . LEU A 1 94 ? 6.245 20.684 -3.733 1.00 87.00 94 LEU A CA 1
ATOM 717 C C . LEU A 1 94 ? 7.726 20.600 -4.141 1.00 87.00 94 LEU A C 1
ATOM 719 O O . LEU A 1 94 ? 8.588 20.499 -3.267 1.00 87.00 94 LEU A O 1
ATOM 723 N N . PRO A 1 95 ? 8.060 20.754 -5.437 1.00 85.56 95 PRO A N 1
ATOM 724 C CA . PRO A 1 95 ? 7.173 20.680 -6.602 1.00 85.56 95 PRO A CA 1
ATOM 725 C C . PRO A 1 95 ? 6.871 19.219 -6.980 1.00 85.56 95 PRO A C 1
ATOM 727 O O . PRO A 1 95 ? 7.801 18.430 -7.148 1.00 85.56 95 PRO A O 1
ATOM 730 N N . SER A 1 96 ? 5.599 18.874 -7.198 1.00 86.19 96 SER A N 1
ATOM 731 C CA . SER A 1 96 ? 5.233 17.616 -7.857 1.00 86.19 96 SER A CA 1
ATOM 732 C C . SER A 1 96 ? 5.086 17.817 -9.372 1.00 86.19 96 SER A C 1
ATOM 734 O O . SER A 1 96 ? 4.516 18.829 -9.800 1.00 86.19 96 SER A O 1
ATOM 736 N N . PRO A 1 97 ? 5.585 16.883 -10.206 1.00 85.75 97 PRO A N 1
ATOM 737 C CA . PRO A 1 97 ? 5.297 16.876 -11.636 1.00 85.75 97 PRO A CA 1
ATOM 738 C C . PRO A 1 97 ? 3.852 16.449 -11.948 1.00 85.75 97 PRO A C 1
ATOM 740 O O . PRO A 1 97 ? 3.397 16.676 -13.069 1.00 85.75 97 PRO A O 1
ATOM 743 N N . ASP A 1 98 ? 3.124 15.860 -10.992 1.00 87.44 98 ASP A N 1
ATOM 744 C CA . ASP A 1 98 ? 1.697 15.573 -11.132 1.00 87.44 98 ASP A CA 1
ATOM 745 C C . ASP A 1 98 ? 0.873 16.722 -10.541 1.00 87.44 98 ASP A C 1
ATOM 747 O O . ASP A 1 98 ? 0.954 17.036 -9.352 1.00 87.44 98 ASP A O 1
ATOM 751 N N . SER A 1 99 ? 0.045 17.363 -11.368 1.00 88.25 99 SER A N 1
ATOM 752 C CA . SER A 1 99 ? -0.769 18.503 -10.935 1.00 88.25 99 SER A CA 1
ATOM 753 C C . SER A 1 99 ? -1.808 18.141 -9.877 1.00 88.25 99 SER A C 1
ATOM 755 O O . SER A 1 99 ? -2.322 19.038 -9.222 1.00 88.25 99 SER A O 1
ATOM 757 N N . ARG A 1 100 ? -2.143 16.854 -9.716 1.00 88.62 100 ARG A N 1
ATOM 758 C CA . ARG A 1 100 ? -3.076 16.393 -8.679 1.00 88.62 100 ARG A CA 1
ATOM 759 C C . ARG A 1 100 ? -2.448 16.383 -7.283 1.00 88.62 100 ARG A C 1
ATOM 761 O O . ARG A 1 100 ? -3.183 16.299 -6.305 1.00 88.62 100 ARG A O 1
ATOM 768 N N . LEU A 1 101 ? -1.118 16.450 -7.208 1.00 89.06 101 LEU A N 1
ATOM 769 C CA . LEU A 1 101 ? -0.326 16.412 -5.974 1.00 89.06 101 LEU A CA 1
ATOM 770 C C . LEU A 1 101 ? 0.382 17.752 -5.687 1.00 89.06 101 LEU A C 1
ATOM 772 O O . LEU A 1 101 ? 1.062 17.886 -4.670 1.00 89.06 101 LEU A O 1
ATOM 776 N N . SER A 1 102 ? 0.271 18.720 -6.607 1.00 83.75 102 SER A N 1
ATOM 777 C CA . SER A 1 102 ? 1.017 19.982 -6.607 1.00 83.75 102 SER A CA 1
ATOM 778 C C . SER A 1 102 ? 0.128 21.179 -6.274 1.00 83.75 102 SER A C 1
ATOM 780 O O . SER A 1 102 ? -1.018 21.264 -6.708 1.00 83.75 102 SER A O 1
ATOM 782 N N . GLU A 1 103 ? 0.696 22.112 -5.506 1.00 81.75 103 GLU A N 1
ATOM 783 C CA . GLU A 1 103 ? 0.038 23.124 -4.656 1.00 81.75 103 GLU A CA 1
ATOM 784 C C . GLU A 1 103 ? -0.909 22.542 -3.595 1.00 81.75 103 GLU A C 1
ATOM 786 O O . GLU A 1 103 ? -0.800 22.939 -2.437 1.00 81.75 103 GLU A O 1
ATOM 791 N N . PHE A 1 104 ? -1.742 21.559 -3.947 1.00 83.25 104 PHE A N 1
ATOM 792 C CA . PHE A 1 104 ? -2.616 20.820 -3.034 1.00 83.25 104 PHE A CA 1
ATOM 793 C C . PHE A 1 104 ? -2.595 19.321 -3.368 1.00 83.25 104 PHE A C 1
ATOM 795 O O . PHE A 1 104 ? -2.485 18.945 -4.538 1.00 83.25 104 PHE A O 1
ATOM 802 N N . ASN A 1 105 ? -2.714 18.455 -2.358 1.00 87.81 105 ASN A N 1
ATOM 803 C CA . ASN A 1 105 ? -2.825 17.008 -2.555 1.00 87.81 105 ASN A CA 1
ATOM 804 C C . ASN A 1 105 ? -4.293 16.615 -2.782 1.00 87.81 105 ASN A C 1
ATOM 806 O O . ASN A 1 105 ? -4.971 16.098 -1.910 1.00 87.81 105 ASN A O 1
ATOM 810 N N . THR A 1 106 ? -4.797 16.862 -3.986 1.00 87.00 106 THR A N 1
ATOM 811 C CA . THR A 1 106 ? -6.225 16.695 -4.320 1.00 87.00 106 THR A CA 1
ATOM 812 C C . THR A 1 106 ? -6.728 15.246 -4.341 1.00 87.00 106 THR A C 1
ATOM 814 O O . THR A 1 106 ? -7.919 15.023 -4.547 1.00 87.00 106 THR A O 1
ATOM 817 N N . LEU A 1 107 ? -5.833 14.260 -4.206 1.00 88.19 107 LEU A N 1
ATOM 818 C CA . LEU A 1 107 ? -6.174 12.834 -4.265 1.00 88.19 107 LEU A CA 1
ATOM 819 C C . LEU A 1 107 ? -6.301 12.195 -2.891 1.00 88.19 107 LEU A C 1
ATOM 821 O O . LEU A 1 107 ? -7.176 11.353 -2.701 1.00 88.19 107 LEU A O 1
ATOM 825 N N . PHE A 1 108 ? -5.400 12.561 -1.983 1.00 89.06 108 PHE A N 1
ATOM 826 C CA . PHE A 1 108 ? -5.236 11.886 -0.701 1.00 89.06 108 PHE A CA 1
ATOM 827 C C . PHE A 1 108 ? -5.459 12.815 0.491 1.00 89.06 108 PHE A C 1
ATOM 829 O O . PHE A 1 108 ? -5.404 12.350 1.619 1.00 89.06 108 PHE A O 1
ATOM 836 N N . ASP A 1 109 ? -5.686 14.114 0.273 1.00 85.62 109 ASP A N 1
ATOM 837 C CA . ASP A 1 109 ? -6.032 15.039 1.350 1.00 85.62 109 ASP A CA 1
ATOM 838 C C . ASP A 1 109 ? -7.531 14.926 1.688 1.00 85.62 109 ASP A C 1
ATOM 840 O O . ASP A 1 109 ? -8.370 15.338 0.877 1.00 85.62 109 ASP A O 1
ATOM 844 N N . PRO A 1 110 ? -7.892 14.394 2.871 1.00 76.94 110 PRO A N 1
ATOM 845 C CA . PRO A 1 110 ? -9.285 14.265 3.301 1.00 76.94 110 PRO A CA 1
ATOM 846 C C . PRO A 1 110 ? -9.995 15.614 3.457 1.00 76.94 110 PRO A C 1
ATOM 848 O O . PRO A 1 110 ? -11.224 15.675 3.356 1.00 76.94 110 PRO A O 1
ATOM 851 N N . PHE A 1 111 ? -9.232 16.696 3.629 1.00 77.81 111 PHE A N 1
ATOM 852 C CA . PHE A 1 111 ? -9.723 18.058 3.823 1.00 77.81 111 PHE A CA 1
ATOM 853 C C . PHE A 1 111 ? -9.656 18.917 2.557 1.00 77.81 111 PHE A C 1
ATOM 855 O O . PHE A 1 111 ? -9.978 20.106 2.594 1.00 77.81 111 PHE A O 1
ATOM 862 N N . TYR A 1 112 ? -9.248 18.360 1.416 1.00 76.88 112 TYR A N 1
ATOM 863 C CA . TYR A 1 112 ? -9.201 19.129 0.178 1.00 76.88 112 TYR A CA 1
ATOM 864 C C . TYR A 1 112 ? -10.592 19.321 -0.424 1.00 76.88 112 TYR A C 1
ATOM 866 O O . TYR A 1 112 ? -11.186 18.351 -0.888 1.00 76.88 112 TYR A O 1
ATOM 874 N N . ASP A 1 113 ? -11.063 20.567 -0.545 1.00 74.88 113 ASP A N 1
ATOM 875 C CA . ASP A 1 113 ? -12.215 20.903 -1.381 1.00 74.88 113 ASP A CA 1
ATOM 876 C C . ASP A 1 113 ? -11.837 21.789 -2.588 1.00 74.88 113 ASP A C 1
ATOM 878 O O . ASP A 1 113 ? -10.729 22.318 -2.721 1.00 74.88 113 ASP A O 1
ATOM 882 N N . SER A 1 114 ? -12.774 21.942 -3.530 1.00 72.31 114 SER A N 1
ATOM 883 C CA . SER A 1 114 ? -12.553 22.750 -4.739 1.00 72.31 114 SER A CA 1
ATOM 884 C C . SER A 1 114 ? -12.519 24.272 -4.503 1.00 72.31 114 SER A C 1
ATOM 886 O O . SER A 1 114 ? -12.185 25.022 -5.424 1.00 72.31 114 SER A O 1
ATOM 888 N N . GLU A 1 115 ? -12.905 24.735 -3.314 1.00 74.00 115 GLU A N 1
ATOM 889 C CA . GLU A 1 115 ? -12.901 26.132 -2.862 1.00 74.00 115 GLU A CA 1
ATOM 890 C C . GLU A 1 115 ? -11.639 26.492 -2.030 1.00 74.00 115 GLU A C 1
ATOM 892 O O . GLU A 1 115 ? -11.314 27.679 -1.916 1.00 74.00 115 GLU A O 1
ATOM 897 N N . GLY A 1 116 ? -10.876 25.502 -1.544 1.00 64.44 116 GLY A N 1
ATOM 898 C CA . GLY A 1 116 ? -9.615 25.605 -0.799 1.00 64.44 116 GLY A CA 1
ATOM 899 C C . GLY A 1 116 ? -9.394 24.409 0.154 1.00 64.44 116 GLY A C 1
ATOM 900 O O . GLY A 1 116 ? -10.267 23.566 0.305 1.00 64.44 116 GLY A O 1
ATOM 901 N N . PRO A 1 117 ? -8.235 24.281 0.828 1.00 61.53 117 PRO A N 1
ATOM 902 C CA . PRO A 1 117 ? -8.135 23.347 1.951 1.00 61.53 117 PRO A CA 1
ATOM 903 C C . PRO A 1 117 ? -9.143 23.776 3.028 1.00 61.53 117 PRO A C 1
ATOM 905 O O . PRO A 1 117 ? -9.113 24.931 3.472 1.00 61.53 117 PRO A O 1
ATOM 908 N N . LEU A 1 118 ? -10.062 22.877 3.386 1.00 59.59 118 LEU A N 1
ATOM 909 C CA . LEU A 1 118 ? -11.086 23.114 4.399 1.00 59.59 118 LEU A CA 1
ATOM 910 C C . LEU A 1 118 ? -10.449 23.349 5.771 1.00 59.59 118 LEU A C 1
ATOM 912 O O . LEU A 1 118 ? -9.286 23.015 6.016 1.00 59.59 118 LEU A O 1
ATOM 916 N N . ALA A 1 119 ? -11.202 23.994 6.661 1.00 52.34 119 ALA A N 1
ATOM 917 C CA . ALA A 1 119 ? -10.748 24.215 8.023 1.00 52.34 119 ALA A CA 1
ATOM 918 C C . ALA A 1 119 ? -10.490 22.860 8.707 1.00 52.34 119 ALA A C 1
ATOM 920 O O . ALA A 1 119 ? -11.323 21.962 8.646 1.00 52.34 119 ALA A O 1
ATOM 921 N N . GLN A 1 120 ? -9.344 22.744 9.384 1.00 56.28 120 GLN A N 1
ATOM 922 C CA . GLN A 1 120 ? -8.944 21.607 10.230 1.00 56.28 120 GLN A CA 1
ATOM 923 C C . GLN A 1 120 ? -9.863 21.396 11.452 1.00 56.28 120 GLN A C 1
ATOM 925 O O . GLN A 1 120 ? -9.417 20.821 12.428 1.00 56.28 120 GLN A O 1
ATOM 930 N N . ASP A 1 121 ? -11.072 21.961 11.466 1.00 55.81 121 ASP A N 1
ATOM 931 C CA . ASP A 1 121 ? -11.997 21.925 12.605 1.00 55.81 121 ASP A CA 1
ATOM 932 C C . ASP A 1 121 ? -13.118 20.888 12.431 1.00 55.81 121 ASP A C 1
ATOM 934 O O . ASP A 1 121 ? -14.166 20.995 13.078 1.00 55.81 121 ASP A O 1
ATOM 938 N N . GLY A 1 122 ? -12.940 19.955 11.485 1.00 51.94 122 GLY A N 1
ATOM 939 C CA . GLY A 1 122 ? -13.847 18.834 11.221 1.00 51.94 122 GLY A CA 1
ATOM 940 C C . GLY A 1 122 ? -15.273 19.229 10.810 1.00 51.94 122 GLY A C 1
ATOM 941 O O . GLY A 1 122 ? -16.159 18.376 10.744 1.00 51.94 122 GLY A O 1
ATOM 942 N N . SER A 1 123 ? -15.545 20.518 10.563 1.00 54.09 123 SER A N 1
ATOM 943 C CA . SER A 1 123 ? -16.916 21.021 10.403 1.00 54.09 123 SER A CA 1
ATOM 944 C C . SER A 1 123 ? -17.492 20.852 8.995 1.00 54.09 123 SER A C 1
ATOM 946 O O . SER A 1 123 ? -18.717 20.894 8.819 1.00 54.09 123 SER A O 1
ATOM 948 N N . ASP A 1 124 ? -16.628 20.596 8.016 1.00 53.22 124 ASP A N 1
ATOM 949 C CA . ASP A 1 124 ? -16.972 20.431 6.612 1.00 53.22 124 ASP A CA 1
ATOM 950 C C . ASP A 1 124 ? -16.709 18.977 6.189 1.00 53.22 124 ASP A C 1
ATOM 952 O O . ASP A 1 124 ? -15.629 18.432 6.396 1.00 53.22 124 ASP A O 1
ATOM 956 N N . GLY A 1 125 ? -17.746 18.315 5.662 1.00 54.94 125 GLY A N 1
ATOM 957 C CA . GLY A 1 125 ? -17.747 16.871 5.423 1.00 54.94 125 GLY A CA 1
ATOM 958 C C . GLY A 1 125 ? -16.575 16.387 4.566 1.00 54.94 125 GLY A C 1
ATOM 959 O O . GLY A 1 125 ? -16.218 17.021 3.575 1.00 54.94 125 GLY A O 1
ATOM 960 N N . TYR A 1 126 ? -16.020 15.236 4.942 1.00 61.09 126 TYR A N 1
ATOM 961 C CA . TYR A 1 126 ? -14.886 14.625 4.265 1.00 61.09 126 TYR A CA 1
ATOM 962 C C . TYR A 1 126 ? -15.142 14.381 2.776 1.00 61.09 126 TYR A C 1
ATOM 964 O O . TYR A 1 126 ? -16.231 13.966 2.357 1.00 61.09 126 TYR A O 1
ATOM 972 N N . ASN A 1 127 ? -14.109 14.605 1.968 1.00 63.38 127 ASN A N 1
ATOM 973 C CA . ASN A 1 127 ? -14.157 14.276 0.553 1.00 63.38 127 ASN A CA 1
ATOM 974 C C . ASN A 1 127 ? -13.892 12.783 0.329 1.00 63.38 127 ASN A C 1
ATOM 976 O O . ASN A 1 127 ? -13.210 12.125 1.108 1.00 63.38 127 ASN A O 1
ATOM 980 N N . ASN A 1 128 ? -14.427 12.251 -0.773 1.00 64.88 128 ASN A N 1
ATOM 981 C CA . ASN A 1 128 ? -14.043 10.929 -1.265 1.00 64.88 128 ASN A CA 1
ATOM 982 C C . ASN A 1 128 ? -12.574 10.973 -1.686 1.00 64.88 128 ASN A C 1
ATOM 984 O O . ASN A 1 128 ? -12.270 11.394 -2.806 1.00 64.88 128 ASN A O 1
ATOM 988 N N . ILE A 1 129 ? -11.679 10.564 -0.794 1.00 76.12 129 ILE A N 1
ATOM 989 C CA . ILE A 1 129 ? -10.270 10.402 -1.128 1.00 76.12 129 ILE A CA 1
ATOM 990 C C . ILE A 1 129 ? -10.052 9.088 -1.861 1.00 76.12 129 ILE A C 1
ATOM 992 O O . ILE A 1 129 ? -10.837 8.142 -1.790 1.00 76.12 129 ILE A O 1
ATOM 996 N N . LEU A 1 130 ? -8.984 9.037 -2.641 1.00 81.75 130 LEU A N 1
ATOM 997 C CA . LEU A 1 130 ? -8.635 7.815 -3.335 1.00 81.75 130 LEU A CA 1
ATOM 998 C C . LEU A 1 130 ? -8.244 6.733 -2.312 1.00 81.75 130 LEU A C 1
ATOM 1000 O O . LEU A 1 130 ? -7.522 7.016 -1.364 1.00 81.75 130 LEU A O 1
ATOM 1004 N N . PHE A 1 131 ? -8.709 5.503 -2.550 1.00 84.00 131 PHE A N 1
ATOM 1005 C CA . PHE A 1 131 ? -8.537 4.312 -1.698 1.00 84.00 131 PHE A CA 1
ATOM 1006 C C . PHE A 1 131 ? -9.375 4.262 -0.426 1.00 84.00 131 PHE A C 1
ATOM 1008 O O . PHE A 1 131 ? -9.518 3.180 0.121 1.00 84.00 131 PHE A O 1
ATOM 1015 N N . ILE A 1 132 ? -10.019 5.355 -0.015 1.00 75.69 132 ILE A N 1
ATOM 1016 C CA . ILE A 1 132 ? -10.875 5.348 1.175 1.00 75.69 132 ILE A CA 1
ATOM 1017 C C . ILE 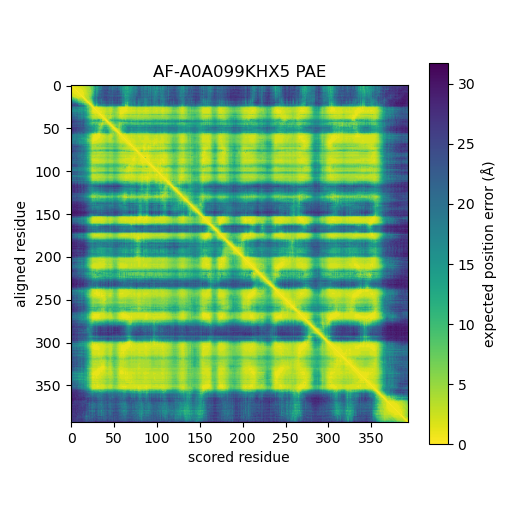A 1 132 ? -12.300 5.732 0.776 1.00 75.69 132 ILE A C 1
ATOM 1019 O O . ILE A 1 132 ? -12.536 6.730 0.098 1.00 75.69 132 ILE A O 1
ATOM 1023 N N . ASN A 1 133 ? -13.270 4.892 1.133 1.00 66.31 133 ASN A N 1
ATOM 1024 C CA . ASN A 1 133 ? -14.670 5.101 0.771 1.00 66.31 133 ASN A CA 1
ATOM 1025 C C . ASN A 1 133 ? -15.293 6.183 1.674 1.00 66.31 133 ASN A C 1
ATOM 1027 O O . ASN A 1 133 ? -15.080 6.172 2.875 1.00 66.31 133 ASN A O 1
ATOM 1031 N N . SER A 1 134 ? -16.151 7.060 1.144 1.00 58.34 134 SER A N 1
ATOM 1032 C CA . SER A 1 134 ? -16.998 7.948 1.967 1.00 58.34 134 SER A CA 1
ATOM 1033 C C . SER A 1 134 ? -17.843 7.241 3.034 1.00 58.34 134 SER A C 1
ATOM 1035 O O . SER A 1 134 ? -18.325 7.901 3.947 1.00 58.34 134 SER A O 1
ATOM 1037 N N . GLU A 1 135 ? -18.112 5.940 2.880 1.00 58.22 135 GLU A N 1
ATOM 1038 C CA . GLU A 1 135 ? -18.866 5.147 3.862 1.00 58.22 135 GLU A CA 1
ATOM 1039 C C . GLU A 1 135 ? -17.999 4.643 5.023 1.00 58.22 135 GLU A C 1
ATOM 1041 O O . GLU A 1 135 ? -18.548 4.251 6.050 1.00 58.22 135 GLU A O 1
ATOM 1046 N N . THR A 1 136 ? -16.672 4.647 4.873 1.00 57.38 136 THR A N 1
ATOM 1047 C CA . THR A 1 136 ? -15.761 4.461 6.004 1.00 57.38 136 THR A CA 1
ATOM 1048 C C . THR A 1 136 ? -15.571 5.827 6.642 1.00 57.38 136 THR A C 1
ATOM 1050 O O . THR A 1 136 ? -15.155 6.755 5.948 1.00 57.38 136 THR A O 1
ATOM 1053 N N . ASP A 1 137 ? -15.918 5.965 7.923 1.00 53.34 137 ASP A N 1
ATOM 1054 C CA . ASP A 1 137 ? -15.660 7.203 8.657 1.00 53.34 137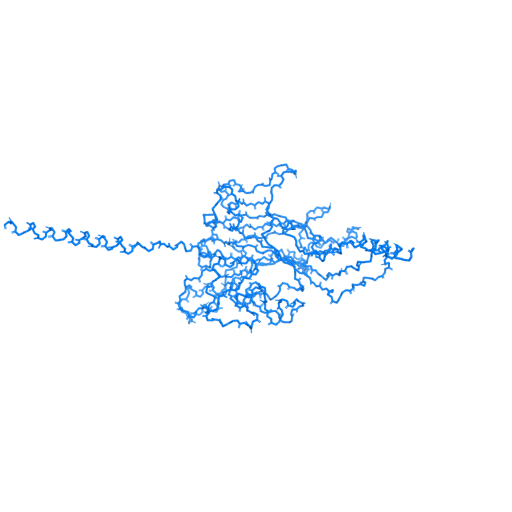 ASP A CA 1
ATOM 1055 C C . ASP A 1 137 ? -14.156 7.482 8.577 1.00 53.34 137 ASP A C 1
ATOM 1057 O O . ASP A 1 137 ? -13.338 6.750 9.135 1.00 53.34 137 ASP A O 1
ATOM 1061 N N . LEU A 1 138 ? -13.798 8.524 7.822 1.00 53.09 138 LEU A N 1
ATOM 1062 C CA . LEU A 1 138 ? -12.478 9.110 7.928 1.00 53.09 138 LEU A CA 1
ATOM 1063 C C . LEU A 1 138 ? -12.353 9.653 9.342 1.00 53.09 138 LEU A C 1
ATOM 1065 O O . LEU A 1 138 ? -13.279 10.242 9.900 1.00 53.09 138 LEU A O 1
ATOM 1069 N N . GLN A 1 139 ? -11.203 9.380 9.918 1.00 58.06 139 GLN A N 1
ATOM 1070 C CA . GLN A 1 139 ? -10.878 9.676 11.295 1.00 58.06 139 GLN A CA 1
ATOM 1071 C C . GLN A 1 139 ? -11.085 11.131 11.662 1.00 58.06 139 GLN A C 1
ATOM 1073 O O . GLN A 1 139 ? -10.995 12.031 10.818 1.00 58.06 139 GLN A O 1
ATOM 1078 N N . ASP A 1 140 ? -11.270 11.354 12.959 1.00 53.56 140 ASP A N 1
ATOM 1079 C CA . ASP A 1 140 ? -11.034 12.666 13.528 1.00 53.56 140 ASP A CA 1
ATOM 1080 C C . ASP A 1 140 ? -9.525 12.936 13.498 1.00 53.56 140 ASP A C 1
ATOM 1082 O O . ASP A 1 140 ? -8.781 12.570 14.401 1.00 53.56 140 ASP A O 1
ATOM 1086 N N . LEU A 1 141 ? -9.049 13.484 12.380 1.00 51.12 141 LEU A N 1
ATOM 1087 C CA . LEU A 1 141 ? -7.638 13.831 12.202 1.00 51.12 141 LEU A CA 1
ATOM 1088 C C . LEU A 1 141 ? -7.267 15.100 12.988 1.00 51.12 141 LEU A C 1
ATOM 1090 O O . LEU A 1 141 ? -6.131 15.569 12.881 1.00 51.12 141 LEU A O 1
ATOM 1094 N N . ASP A 1 142 ? -8.217 15.688 13.723 1.00 47.97 142 ASP A N 1
ATOM 1095 C CA . ASP A 1 142 ? -7.991 16.819 14.601 1.00 47.97 142 ASP A CA 1
ATOM 1096 C C . ASP A 1 142 ? -8.118 16.371 16.073 1.00 47.97 142 ASP A C 1
ATOM 1098 O O . ASP A 1 142 ? -9.134 15.883 16.540 1.00 47.97 142 ASP A O 1
ATOM 1102 N N . ASP A 1 143 ? -7.038 16.514 16.843 1.00 50.41 143 ASP A N 1
ATOM 1103 C CA . ASP A 1 143 ? -7.032 16.279 18.299 1.00 50.41 143 ASP A CA 1
ATOM 1104 C C . ASP A 1 143 ? -7.699 17.458 19.054 1.00 50.41 143 ASP A C 1
ATOM 1106 O O . ASP A 1 143 ? -7.373 17.771 20.203 1.00 50.41 143 ASP A O 1
ATOM 1110 N N . THR A 1 144 ? -8.581 18.239 18.410 1.00 46.72 144 THR A N 1
ATOM 1111 C CA . THR A 1 144 ? -9.065 19.500 19.000 1.00 46.72 144 THR A CA 1
ATOM 1112 C C . THR A 1 144 ? -10.256 19.322 19.935 1.00 46.72 144 THR A C 1
ATOM 1114 O O . THR A 1 144 ? -10.511 20.210 20.762 1.00 46.72 144 THR A O 1
ATOM 1117 N N . ASP A 1 145 ? -10.951 18.184 19.885 1.00 49.97 145 ASP A N 1
ATOM 1118 C CA . ASP A 1 145 ? -12.104 17.903 20.745 1.00 49.97 145 ASP A CA 1
ATOM 1119 C C . ASP A 1 145 ? -11.737 17.231 22.092 1.00 49.97 145 ASP A C 1
ATOM 1121 O O . ASP A 1 145 ? -12.573 17.154 23.003 1.00 49.97 145 ASP A O 1
ATOM 1125 N N . GLY A 1 146 ? -10.465 16.846 22.271 1.00 48.16 146 GLY A N 1
ATOM 1126 C CA . GLY A 1 146 ? -9.933 16.223 23.486 1.00 48.16 146 GLY A CA 1
ATOM 1127 C C . GLY A 1 146 ? -10.422 14.791 23.714 1.00 48.16 146 GLY A C 1
ATOM 1128 O O . GLY A 1 146 ? -10.364 14.291 24.844 1.00 48.16 146 GLY A O 1
ATOM 1129 N N . ASN A 1 147 ? -10.940 14.147 22.673 1.00 49.84 147 ASN A N 1
ATOM 1130 C CA . ASN A 1 147 ? -11.416 12.780 22.689 1.00 49.84 147 ASN A CA 1
ATOM 1131 C C . ASN A 1 147 ? -10.313 11.879 22.110 1.00 49.84 147 ASN A C 1
ATOM 1133 O O . ASN A 1 147 ? -10.359 11.460 20.963 1.00 49.84 147 ASN A O 1
ATOM 1137 N N . THR A 1 148 ? -9.327 11.547 22.947 1.00 47.81 148 THR A N 1
ATOM 1138 C CA . THR A 1 148 ? -8.104 10.779 22.619 1.00 47.81 148 THR A CA 1
ATOM 1139 C C . THR A 1 148 ? -8.326 9.354 22.079 1.00 47.81 148 THR A C 1
ATOM 1141 O O . THR A 1 148 ? -7.377 8.587 21.974 1.00 47.81 148 THR A O 1
ATOM 1144 N N . ASN A 1 149 ? -9.571 8.943 21.821 1.00 43.91 149 ASN A N 1
ATOM 1145 C CA . ASN A 1 149 ? -9.963 7.547 21.624 1.00 43.91 149 ASN A CA 1
ATOM 1146 C C . ASN A 1 149 ? -10.695 7.301 20.295 1.00 43.91 149 ASN A C 1
ATOM 1148 O O . ASN A 1 149 ? -11.686 6.567 20.269 1.00 43.91 149 ASN A O 1
ATOM 1152 N N . LYS A 1 150 ? -10.232 7.888 19.193 1.00 48.31 150 LYS A N 1
ATOM 1153 C CA . LYS A 1 150 ? -10.652 7.476 17.848 1.00 48.31 150 LYS A CA 1
ATOM 1154 C C . LYS A 1 150 ? -9.458 7.512 16.892 1.00 48.31 150 LYS A C 1
ATOM 1156 O O . LYS A 1 150 ? -8.821 8.551 16.843 1.00 48.31 150 LYS A O 1
ATOM 1161 N N . THR A 1 151 ? -9.221 6.553 15.997 1.00 51.06 151 THR A N 1
ATOM 1162 C CA . THR A 1 151 ? -8.817 5.115 16.060 1.00 51.06 151 THR A CA 1
ATOM 1163 C C . THR A 1 151 ? -8.742 4.594 14.611 1.00 51.06 151 THR A C 1
ATOM 1165 O O . THR A 1 151 ? -9.720 4.019 14.124 1.00 51.06 151 THR A O 1
ATOM 1168 N N . ASP A 1 152 ? -7.723 5.048 13.877 1.00 57.12 152 ASP A N 1
ATOM 1169 C CA . ASP A 1 152 ? -7.283 4.701 12.507 1.00 57.12 152 ASP A CA 1
ATOM 1170 C C . ASP A 1 152 ? -6.211 5.730 12.050 1.00 57.12 152 ASP A C 1
ATOM 1172 O O . ASP A 1 152 ? -6.491 6.750 11.419 1.00 57.12 152 ASP A O 1
ATOM 1176 N N . PRO A 1 153 ? -4.947 5.530 12.439 1.00 61.25 153 PRO A N 1
ATOM 1177 C CA . PRO A 1 153 ? -3.816 6.339 12.004 1.00 61.25 153 PRO A CA 1
ATOM 1178 C C . PRO A 1 153 ? -3.559 6.175 10.500 1.00 61.25 153 PRO A C 1
ATOM 1180 O O . PRO A 1 153 ? -2.635 5.462 10.119 1.00 61.25 153 PRO A O 1
ATOM 1183 N N . GLY A 1 154 ? -4.355 6.838 9.653 1.00 80.81 154 GLY A N 1
ATOM 1184 C CA . GLY A 1 154 ? -4.152 7.011 8.210 1.00 80.81 154 GLY A CA 1
ATOM 1185 C C . GLY A 1 154 ? -3.365 5.887 7.523 1.00 80.81 154 GLY A C 1
ATOM 1186 O O . GLY A 1 154 ? -3.627 4.703 7.682 1.00 80.81 154 GLY A O 1
ATOM 1187 N N . TRP A 1 155 ? -2.379 6.241 6.714 1.00 89.94 155 TRP A N 1
ATOM 1188 C CA . TRP A 1 155 ? -1.455 5.290 6.107 1.00 89.94 155 TRP A CA 1
ATOM 1189 C C . TRP A 1 155 ? -0.133 5.272 6.867 1.00 89.94 155 TRP A C 1
ATOM 1191 O O . TRP A 1 155 ? 0.568 6.282 6.930 1.00 89.94 155 TRP A O 1
ATOM 1201 N N . VAL A 1 156 ? 0.259 4.103 7.358 1.00 91.00 156 VAL A N 1
ATOM 1202 C CA . VAL A 1 156 ? 1.579 3.836 7.930 1.00 91.00 156 VAL A CA 1
ATOM 1203 C C . VAL A 1 156 ? 2.498 3.282 6.851 1.00 91.00 156 VAL A C 1
ATOM 1205 O O . VAL A 1 156 ? 2.220 2.265 6.212 1.00 91.00 156 VAL A O 1
ATOM 1208 N N . PHE A 1 157 ? 3.630 3.945 6.643 1.00 94.12 157 PHE A N 1
ATOM 1209 C CA . PHE A 1 157 ? 4.662 3.506 5.716 1.00 94.12 157 PHE A CA 1
ATOM 1210 C C . PHE A 1 157 ? 5.461 2.351 6.325 1.00 94.12 157 PHE A C 1
ATOM 1212 O O . PHE A 1 157 ? 6.172 2.530 7.310 1.00 94.12 157 PHE A O 1
ATOM 1219 N N . LEU A 1 158 ? 5.367 1.156 5.742 1.00 94.38 158 LEU A N 1
ATOM 1220 C CA . LEU A 1 158 ? 6.042 -0.038 6.261 1.00 94.38 158 LEU A CA 1
ATOM 1221 C C . LEU A 1 158 ? 7.524 -0.078 5.884 1.00 94.38 158 LEU A C 1
ATOM 1223 O O . LEU A 1 158 ? 8.354 -0.594 6.633 1.00 94.38 158 LEU A O 1
ATOM 1227 N N . GLY A 1 159 ? 7.859 0.472 4.721 1.00 94.31 159 GLY A N 1
ATOM 1228 C CA . GLY A 1 159 ? 9.210 0.475 4.183 1.00 94.31 159 GLY A CA 1
ATOM 1229 C C . GLY A 1 159 ? 9.223 0.441 2.662 1.00 94.31 159 GLY A C 1
ATOM 1230 O O . GLY A 1 159 ? 8.189 0.611 2.003 1.00 94.31 159 GLY A O 1
ATOM 1231 N N . LYS A 1 160 ? 10.409 0.208 2.108 1.00 94.38 160 LYS A N 1
ATOM 1232 C CA . LYS A 1 160 ? 10.639 0.166 0.665 1.00 94.38 160 LYS A CA 1
ATOM 1233 C C . LYS A 1 160 ? 11.772 -0.774 0.275 1.00 94.38 160 LYS A C 1
ATOM 1235 O O . LYS A 1 160 ? 12.677 -1.022 1.057 1.00 94.38 160 LYS A O 1
ATOM 1240 N N . ASP A 1 161 ? 11.738 -1.248 -0.955 1.00 91.25 161 ASP A N 1
ATOM 1241 C CA . ASP A 1 161 ? 12.798 -1.997 -1.616 1.00 91.25 161 ASP A CA 1
ATOM 1242 C C . ASP A 1 161 ? 13.378 -1.126 -2.738 1.00 91.25 161 ASP A C 1
ATOM 1244 O O . ASP A 1 161 ? 12.662 -0.751 -3.675 1.00 91.25 161 ASP A O 1
ATOM 1248 N N . ASP A 1 162 ? 14.653 -0.758 -2.613 1.00 84.81 162 ASP A N 1
ATOM 1249 C CA . ASP A 1 162 ? 15.373 0.067 -3.577 1.00 84.81 162 ASP A CA 1
ATOM 1250 C C . ASP A 1 162 ? 16.263 -0.837 -4.445 1.00 84.81 162 ASP A C 1
ATOM 1252 O O . ASP A 1 162 ? 17.248 -1.394 -3.970 1.00 84.81 162 ASP A O 1
ATOM 1256 N N . ALA A 1 163 ? 16.029 -0.892 -5.759 1.00 68.31 163 ALA A N 1
ATOM 1257 C CA . ALA A 1 163 ? 16.873 -1.690 -6.659 1.00 68.31 163 ALA A CA 1
ATOM 1258 C C . ALA A 1 163 ? 18.334 -1.181 -6.759 1.00 68.31 163 ALA A C 1
ATOM 1260 O O . ALA A 1 163 ? 19.203 -1.864 -7.297 1.00 68.31 163 ALA A O 1
ATOM 1261 N N . ASP A 1 164 ? 18.617 0.031 -6.273 1.00 60.66 164 ASP A N 1
ATOM 1262 C CA . ASP A 1 164 ? 19.908 0.720 -6.411 1.00 60.66 164 ASP A CA 1
ATOM 1263 C C . ASP A 1 164 ? 20.837 0.559 -5.198 1.00 60.66 164 ASP A C 1
ATOM 1265 O O . ASP A 1 164 ? 21.888 1.211 -5.118 1.00 60.66 164 ASP A O 1
ATOM 1269 N N . ALA A 1 165 ? 20.474 -0.286 -4.240 1.00 50.97 165 ALA A N 1
ATOM 1270 C CA . ALA A 1 165 ? 21.107 -0.290 -2.932 1.00 50.97 165 ALA A CA 1
ATOM 1271 C C . ALA A 1 165 ? 22.547 -0.881 -2.916 1.00 50.97 165 ALA A C 1
ATOM 1273 O O . ALA A 1 165 ? 23.357 -0.646 -2.023 1.00 50.97 165 ALA A O 1
ATOM 1274 N N . ASN A 1 166 ? 22.986 -1.405 -4.063 1.00 46.12 166 ASN A N 1
ATOM 1275 C CA . ASN A 1 166 ? 24.327 -1.922 -4.348 1.00 46.12 166 ASN A CA 1
ATOM 1276 C C . ASN A 1 166 ? 25.473 -0.876 -4.479 1.00 46.12 166 ASN A C 1
ATOM 1278 O O . ASN A 1 166 ? 26.351 -1.001 -5.340 1.00 46.12 166 ASN A O 1
ATOM 1282 N N . LYS A 1 167 ? 25.544 0.163 -3.632 1.00 50.28 167 LYS A N 1
ATOM 1283 C CA . LYS A 1 167 ? 26.749 1.031 -3.581 1.00 50.28 167 LYS A CA 1
ATOM 1284 C C . LYS A 1 167 ? 27.895 0.451 -2.753 1.00 50.28 167 LYS A C 1
ATOM 1286 O O . LYS A 1 167 ? 29.036 0.883 -2.943 1.00 50.28 167 LYS A O 1
ATOM 1291 N N . ASP A 1 168 ? 27.632 -0.520 -1.890 1.00 52.44 168 ASP A N 1
ATOM 1292 C CA . ASP A 1 168 ? 28.623 -1.189 -1.039 1.00 52.44 168 ASP A CA 1
ATOM 1293 C C . ASP A 1 168 ? 28.664 -2.722 -1.191 1.00 52.44 168 ASP A C 1
ATOM 1295 O O . ASP A 1 168 ? 29.610 -3.341 -0.700 1.00 52.44 168 ASP A O 1
ATOM 1299 N N . GLY A 1 169 ? 27.763 -3.320 -1.979 1.00 49.53 169 GLY A N 1
ATOM 1300 C CA . GLY A 1 169 ? 27.821 -4.739 -2.353 1.00 49.53 169 GLY A CA 1
ATOM 1301 C C . GLY A 1 169 ? 27.222 -5.695 -1.320 1.00 49.53 169 GLY A C 1
ATOM 1302 O O . GLY A 1 169 ? 27.432 -6.906 -1.422 1.00 49.53 169 GLY A O 1
ATOM 1303 N N . GLU A 1 170 ? 26.502 -5.171 -0.332 1.00 50.88 170 GLU A N 1
ATOM 1304 C CA . GLU A 1 170 ? 25.578 -5.942 0.491 1.00 50.88 170 GLU A CA 1
ATOM 1305 C C . GLU A 1 170 ? 24.190 -5.676 -0.092 1.00 50.88 170 GLU A C 1
ATOM 1307 O O . GLU A 1 170 ? 23.752 -4.538 -0.104 1.00 50.88 170 GLU A O 1
ATOM 1312 N N . GLY A 1 171 ? 23.546 -6.691 -0.679 1.00 52.97 171 GLY A N 1
ATOM 1313 C CA . GLY A 1 171 ? 22.166 -6.564 -1.147 1.00 52.97 171 GLY A CA 1
ATOM 1314 C C . GLY A 1 171 ? 21.264 -6.372 0.063 1.00 52.97 171 GLY A C 1
ATOM 1315 O O . GLY A 1 171 ? 20.870 -7.343 0.708 1.00 52.97 171 GLY A O 1
ATOM 1316 N N . ASP A 1 172 ? 21.020 -5.128 0.433 1.00 60.91 172 ASP A N 1
ATOM 1317 C CA . ASP A 1 172 ? 20.049 -4.750 1.435 1.00 60.91 172 ASP A CA 1
ATOM 1318 C C . ASP A 1 172 ? 18.681 -4.898 0.788 1.00 60.91 172 ASP A C 1
ATOM 1320 O O . ASP A 1 172 ? 18.300 -4.119 -0.075 1.00 60.91 172 ASP A O 1
ATOM 1324 N N . GLY A 1 173 ? 17.987 -5.981 1.145 1.00 78.50 173 GLY A N 1
ATOM 1325 C CA . GLY A 1 173 ? 16.611 -6.217 0.726 1.00 78.50 173 GLY A CA 1
ATOM 1326 C C . GLY A 1 173 ? 15.661 -5.139 1.257 1.00 78.50 173 GLY A C 1
ATOM 1327 O O . GLY A 1 173 ? 15.993 -3.963 1.363 1.00 78.50 173 GLY A O 1
ATOM 1328 N N . PHE A 1 174 ? 14.449 -5.533 1.634 1.00 90.12 174 PHE A N 1
ATOM 1329 C CA . PHE A 1 174 ? 13.446 -4.571 2.085 1.00 90.12 174 PHE A CA 1
ATOM 1330 C C . PHE A 1 174 ? 13.944 -3.690 3.256 1.00 90.12 174 PHE A C 1
ATOM 1332 O O . PHE A 1 174 ? 14.280 -4.188 4.332 1.00 90.12 174 PHE A O 1
ATOM 1339 N N . GLN A 1 175 ? 13.979 -2.372 3.044 1.00 91.88 175 GLN A N 1
ATOM 1340 C CA . GLN A 1 175 ? 14.335 -1.349 4.023 1.00 91.88 175 GLN A CA 1
ATOM 1341 C C . GLN A 1 175 ? 13.085 -0.953 4.813 1.00 91.88 175 GLN A C 1
ATOM 1343 O O . GLN A 1 175 ? 12.248 -0.176 4.342 1.00 91.88 175 GLN A O 1
ATOM 1348 N N . TYR A 1 176 ? 12.955 -1.491 6.023 1.00 92.25 176 TYR A N 1
ATOM 1349 C CA . TYR A 1 176 ? 11.828 -1.205 6.908 1.00 92.25 176 TYR A CA 1
ATOM 1350 C C . TYR A 1 176 ? 11.871 0.224 7.450 1.00 92.25 176 TYR A C 1
ATOM 1352 O O . TYR A 1 176 ? 12.938 0.789 7.701 1.00 92.25 176 TYR A O 1
ATOM 1360 N N . SER A 1 177 ? 10.687 0.798 7.648 1.00 91.25 177 SER A N 1
ATOM 1361 C CA . SER A 1 177 ? 10.524 2.058 8.367 1.00 91.25 177 SER A CA 1
ATOM 1362 C C . SER A 1 177 ? 10.465 1.831 9.884 1.00 91.25 177 SER A C 1
ATOM 1364 O O . SER A 1 177 ? 10.418 0.704 10.383 1.00 91.25 177 SER A O 1
ATOM 1366 N N . ASP A 1 178 ? 10.437 2.931 10.621 1.00 88.81 178 ASP A N 1
ATOM 1367 C CA . ASP A 1 178 ? 10.135 2.992 12.049 1.00 88.81 178 ASP A CA 1
ATOM 1368 C C . ASP A 1 178 ? 8.822 3.775 12.205 1.00 88.81 178 ASP A C 1
ATOM 1370 O O . ASP A 1 178 ? 8.540 4.666 11.399 1.00 88.81 178 ASP A O 1
ATOM 1374 N N . THR A 1 179 ? 7.992 3.445 13.193 1.00 82.88 179 THR A N 1
ATOM 1375 C CA . THR A 1 179 ? 6.754 4.192 13.490 1.00 82.88 179 THR A CA 1
ATOM 1376 C C . THR A 1 179 ? 7.027 5.603 14.029 1.00 82.88 179 THR A C 1
ATOM 1378 O O . THR A 1 179 ? 6.139 6.451 14.076 1.00 82.88 179 THR A O 1
ATOM 1381 N N . GLY A 1 180 ? 8.256 5.874 14.465 1.00 79.56 180 GLY A N 1
ATOM 1382 C CA . GLY A 1 180 ? 8.643 7.121 15.107 1.00 79.56 180 GLY A CA 1
ATOM 1383 C C . GLY A 1 180 ? 8.153 7.235 16.553 1.00 79.56 180 GLY A C 1
ATOM 1384 O O . GLY A 1 180 ? 7.608 6.299 17.141 1.00 79.56 180 GLY A O 1
ATOM 1385 N N . VAL A 1 181 ? 8.360 8.416 17.142 1.00 67.50 181 VAL A N 1
ATOM 1386 C CA . VAL A 1 181 ? 8.127 8.685 18.577 1.00 67.50 181 VAL A CA 1
ATOM 1387 C C . VAL A 1 181 ? 6.650 8.716 18.987 1.00 67.50 181 VAL A C 1
ATOM 1389 O O . VAL A 1 181 ? 6.351 8.702 20.180 1.00 67.50 181 VAL A O 1
ATOM 1392 N N . GLY A 1 182 ? 5.727 8.750 18.020 1.00 58.81 182 GLY A N 1
ATOM 1393 C CA . GLY A 1 182 ? 4.292 8.918 18.266 1.00 58.81 182 GLY A CA 1
ATOM 1394 C C . GLY A 1 182 ? 3.677 7.830 19.151 1.00 58.81 182 GLY A C 1
ATOM 1395 O O . GLY A 1 182 ? 2.794 8.129 19.946 1.00 58.81 182 GLY A O 1
ATOM 1396 N N . ILE A 1 183 ? 4.196 6.598 19.095 1.00 61.19 183 ILE A N 1
ATOM 1397 C CA . ILE A 1 183 ? 3.638 5.461 19.848 1.00 61.19 183 ILE A CA 1
ATOM 1398 C C . ILE A 1 183 ? 4.006 5.519 21.331 1.00 61.19 183 ILE A C 1
ATOM 1400 O O . ILE A 1 183 ? 3.168 5.309 22.201 1.00 61.19 183 ILE A O 1
ATOM 1404 N N . VAL A 1 184 ? 5.267 5.810 21.655 1.00 54.62 184 VAL A N 1
ATOM 1405 C CA . VAL A 1 184 ? 5.750 5.603 23.029 1.00 54.62 184 VAL A CA 1
ATOM 1406 C C . VAL A 1 184 ? 5.398 6.769 23.962 1.00 54.62 184 VAL A C 1
ATOM 1408 O O . VAL A 1 184 ? 5.402 6.610 25.182 1.00 54.62 184 VAL A O 1
ATOM 1411 N N . ASN A 1 185 ? 5.006 7.921 23.413 1.00 49.44 185 ASN A N 1
ATOM 1412 C CA . ASN A 1 185 ? 4.562 9.067 24.210 1.00 49.44 185 ASN A CA 1
ATOM 1413 C C . ASN A 1 185 ? 3.240 8.804 24.953 1.00 49.44 185 ASN A C 1
ATOM 1415 O O . ASN A 1 185 ? 3.032 9.382 26.016 1.00 49.44 185 ASN A O 1
ATOM 1419 N N . ASN A 1 186 ? 2.393 7.883 24.478 1.00 49.31 186 ASN A N 1
ATOM 1420 C CA . ASN A 1 186 ? 1.195 7.463 25.217 1.00 49.31 186 ASN A CA 1
ATOM 1421 C C . ASN A 1 186 ? 1.518 6.535 26.403 1.00 49.31 186 ASN A C 1
ATOM 1423 O O . ASN A 1 186 ? 0.756 6.469 27.368 1.00 49.31 186 ASN A O 1
ATOM 1427 N N . LEU A 1 187 ? 2.690 5.891 26.392 1.00 52.47 187 LEU A N 1
ATOM 1428 C CA . LEU A 1 187 ? 3.182 5.058 27.494 1.00 52.47 187 LEU A CA 1
ATOM 1429 C C . LEU A 1 187 ? 3.983 5.851 28.540 1.00 52.47 187 LEU A C 1
ATOM 1431 O O . LEU A 1 187 ? 4.187 5.360 29.655 1.00 52.47 187 LEU A O 1
ATOM 1435 N N . ILE A 1 188 ? 4.433 7.068 28.211 1.00 54.28 188 ILE A N 1
ATOM 1436 C CA . ILE A 1 188 ? 5.164 7.956 29.123 1.00 54.28 188 ILE A CA 1
ATOM 1437 C C . ILE A 1 188 ? 4.354 9.237 29.350 1.00 54.28 188 ILE A C 1
ATOM 1439 O O . ILE A 1 188 ? 4.467 10.210 28.616 1.00 54.28 188 ILE A O 1
ATOM 1443 N N . GLU A 1 189 ? 3.580 9.261 30.439 1.00 57.06 189 GLU A N 1
ATOM 1444 C CA . GLU A 1 189 ? 2.753 10.414 30.844 1.00 57.06 189 GLU A CA 1
ATOM 1445 C C . GLU A 1 189 ? 3.567 11.683 31.207 1.00 57.06 189 GLU A C 1
ATOM 1447 O O . GLU A 1 189 ? 2.979 12.747 31.419 1.00 57.06 189 GLU A O 1
ATOM 1452 N N . ASP A 1 190 ? 4.899 11.587 31.330 1.00 64.94 190 ASP A N 1
ATOM 1453 C CA . ASP A 1 190 ? 5.768 12.676 31.791 1.00 64.94 190 ASP A CA 1
ATOM 1454 C C . ASP A 1 190 ? 6.721 13.180 30.684 1.00 64.94 190 ASP A C 1
ATOM 1456 O O . ASP A 1 190 ? 7.750 12.552 30.423 1.00 64.94 190 ASP A O 1
ATOM 1460 N N . PRO A 1 191 ? 6.440 14.340 30.059 1.00 63.62 191 PRO A N 1
ATOM 1461 C CA . PRO A 1 191 ? 7.328 14.955 29.071 1.00 63.62 191 PRO A CA 1
ATOM 1462 C C . PRO A 1 191 ? 8.654 15.473 29.665 1.00 63.62 191 PRO A C 1
ATOM 1464 O O . PRO A 1 191 ? 9.498 15.969 28.920 1.00 63.62 191 PRO A O 1
ATOM 1467 N N . GLU A 1 192 ? 8.856 15.399 30.988 1.00 76.19 192 GLU A N 1
ATOM 1468 C CA . GLU A 1 192 ? 10.153 15.647 31.633 1.00 76.19 192 GLU A CA 1
ATOM 1469 C C . GLU A 1 192 ? 10.997 14.366 31.827 1.00 76.19 192 GLU A C 1
ATOM 1471 O O . GLU A 1 192 ? 12.107 14.459 32.362 1.00 76.19 192 GLU A O 1
ATOM 1476 N N . ASP A 1 193 ? 10.527 13.181 31.404 1.00 73.31 193 ASP A N 1
ATOM 1477 C CA . ASP A 1 193 ? 11.332 11.952 31.463 1.00 73.31 193 ASP A CA 1
ATOM 1478 C C . ASP A 1 193 ? 12.584 12.099 30.582 1.00 73.31 193 ASP A C 1
ATOM 1480 O O . ASP A 1 193 ? 12.513 12.400 29.391 1.00 73.31 193 ASP A O 1
ATOM 1484 N N . GLU A 1 194 ? 13.763 11.854 31.161 1.00 72.81 194 GLU A N 1
ATOM 1485 C CA . GLU A 1 194 ? 15.050 11.922 30.455 1.00 72.81 194 GLU A CA 1
ATOM 1486 C C . GLU A 1 194 ? 15.137 10.935 29.270 1.00 72.81 194 GLU A C 1
ATOM 1488 O O . GLU A 1 194 ? 16.044 11.041 28.442 1.00 72.81 194 GLU A O 1
ATOM 1493 N N . ASN A 1 195 ? 14.212 9.972 29.186 1.00 64.25 195 ASN A N 1
ATOM 1494 C CA . ASN A 1 195 ? 14.092 9.029 28.082 1.00 64.25 195 ASN A CA 1
ATOM 1495 C C . ASN A 1 195 ? 13.084 9.442 27.005 1.00 64.25 195 ASN A C 1
ATOM 1497 O O . ASN A 1 195 ? 13.050 8.755 25.991 1.00 64.25 195 ASN A O 1
ATOM 1501 N N . TYR A 1 196 ? 12.326 10.534 27.169 1.00 64.38 196 TYR A N 1
ATOM 1502 C CA . TYR A 1 196 ? 11.350 11.011 26.176 1.00 64.38 196 TYR A CA 1
ATOM 1503 C C . TYR A 1 196 ? 12.004 11.231 24.799 1.00 64.38 196 TYR A C 1
ATOM 1505 O O . TYR A 1 196 ? 11.521 10.750 23.780 1.00 64.38 196 TYR A O 1
ATOM 1513 N N . ASP A 1 197 ? 13.197 11.837 24.782 1.00 61.72 197 ASP A N 1
ATOM 1514 C CA . ASP A 1 197 ? 13.993 12.048 23.562 1.00 61.72 197 ASP A CA 1
ATOM 1515 C C . ASP A 1 197 ? 14.708 10.771 23.052 1.00 61.72 197 ASP A C 1
ATOM 1517 O O . ASP A 1 197 ? 15.266 10.770 21.955 1.00 61.72 197 ASP A O 1
ATOM 1521 N N . ASN A 1 198 ? 14.735 9.693 23.848 1.00 59.97 198 ASN A N 1
ATOM 1522 C CA . ASN A 1 198 ? 15.344 8.398 23.500 1.00 59.97 198 ASN A CA 1
ATOM 1523 C C . ASN A 1 198 ? 14.304 7.342 23.099 1.00 59.97 198 ASN A C 1
ATOM 1525 O O . ASN A 1 198 ? 14.668 6.179 22.904 1.00 59.97 198 ASN A O 1
ATOM 1529 N N . LEU A 1 199 ? 13.030 7.718 23.001 1.00 63.31 199 LEU A N 1
ATOM 1530 C CA . LEU A 1 199 ? 11.988 6.848 22.487 1.00 63.31 199 LEU A CA 1
ATOM 1531 C C . LEU A 1 199 ? 12.246 6.613 20.999 1.00 63.31 199 LEU A C 1
ATOM 1533 O O . LEU A 1 199 ? 11.942 7.445 20.158 1.00 63.31 199 LEU A O 1
ATOM 1537 N N . THR A 1 200 ? 12.871 5.493 20.662 1.00 65.88 200 THR A N 1
ATOM 1538 C CA . THR A 1 200 ? 12.846 4.974 19.295 1.00 65.88 200 THR A CA 1
ATOM 1539 C C . THR A 1 200 ? 11.476 4.341 19.104 1.00 65.88 200 THR A C 1
ATOM 1541 O O . THR A 1 200 ? 11.029 3.627 20.006 1.00 65.88 200 THR A O 1
ATOM 1544 N N . GLY A 1 201 ? 10.793 4.619 17.995 1.00 75.50 201 GLY A N 1
ATOM 1545 C CA . GLY A 1 201 ? 9.521 3.963 17.724 1.00 75.50 201 GLY A CA 1
ATOM 1546 C C . GLY A 1 201 ? 9.684 2.453 17.561 1.00 75.50 201 GLY A C 1
ATOM 1547 O O . GLY A 1 201 ? 10.745 1.862 17.800 1.00 75.50 201 GLY A O 1
ATOM 1548 N N . ILE A 1 202 ? 8.589 1.790 17.214 1.00 82.25 202 ILE A N 1
ATOM 1549 C CA . ILE A 1 202 ? 8.619 0.359 16.959 1.00 82.25 202 ILE A CA 1
ATOM 1550 C C . ILE A 1 202 ? 9.213 0.161 15.564 1.00 82.25 202 ILE A C 1
ATOM 1552 O O . ILE A 1 202 ? 8.648 0.590 14.558 1.00 82.25 202 ILE A O 1
ATOM 1556 N N . ALA A 1 203 ? 10.364 -0.504 15.498 1.00 88.25 203 ALA A N 1
ATOM 1557 C CA . ALA A 1 203 ? 10.963 -0.868 14.222 1.00 88.25 203 ALA A CA 1
ATOM 1558 C C . ALA A 1 203 ? 10.099 -1.936 13.531 1.00 88.25 203 ALA A C 1
ATOM 1560 O O . ALA A 1 203 ? 9.905 -3.029 14.075 1.00 88.25 203 ALA A O 1
ATOM 1561 N N . ILE A 1 204 ? 9.597 -1.624 12.332 1.00 89.94 204 ILE A N 1
ATOM 1562 C CA . ILE A 1 204 ? 8.609 -2.448 11.614 1.00 89.94 204 ILE A CA 1
ATOM 1563 C C . ILE A 1 204 ? 9.183 -3.819 11.227 1.00 89.94 204 ILE A C 1
ATOM 1565 O O . ILE A 1 204 ? 8.454 -4.809 11.196 1.00 89.94 204 ILE A O 1
ATOM 1569 N N . GLU A 1 205 ? 10.502 -3.916 11.049 1.00 90.88 205 GLU A N 1
ATOM 1570 C CA . GLU A 1 205 ? 11.220 -5.181 10.817 1.00 90.88 205 GLU A CA 1
ATOM 1571 C C . GLU A 1 205 ? 11.018 -6.233 11.922 1.00 90.88 205 GLU A C 1
ATOM 1573 O O . GLU A 1 205 ? 11.204 -7.424 11.682 1.00 90.88 205 GLU A O 1
ATOM 1578 N N . ASN A 1 206 ? 10.635 -5.812 13.134 1.00 89.88 206 ASN A N 1
ATOM 1579 C CA . ASN A 1 206 ? 10.355 -6.706 14.263 1.00 89.88 206 ASN A CA 1
ATOM 1580 C C . ASN A 1 206 ? 8.880 -7.124 14.359 1.00 89.88 206 ASN A C 1
ATOM 1582 O O . ASN A 1 206 ? 8.502 -7.789 15.325 1.00 89.88 206 ASN A O 1
ATOM 1586 N N . LEU A 1 207 ? 8.040 -6.656 13.434 1.00 89.81 207 LEU A N 1
ATOM 1587 C CA . LEU A 1 207 ? 6.596 -6.883 13.437 1.00 89.81 207 LEU A CA 1
ATOM 1588 C C . LEU A 1 207 ? 6.148 -7.752 12.272 1.00 89.81 207 LEU A C 1
ATOM 1590 O O . LEU A 1 207 ? 5.176 -8.490 12.397 1.00 89.81 207 LEU A O 1
ATOM 1594 N N . LEU A 1 208 ? 6.809 -7.626 11.125 1.00 93.56 208 LEU A N 1
ATOM 1595 C CA . LEU A 1 208 ? 6.423 -8.312 9.905 1.00 93.56 208 LEU A CA 1
ATOM 1596 C C . LEU A 1 208 ? 7.615 -8.481 8.967 1.00 93.56 208 LEU A C 1
ATOM 1598 O O . LEU A 1 208 ? 8.591 -7.737 9.023 1.00 93.56 208 LEU A O 1
ATOM 1602 N N . ASN A 1 209 ? 7.505 -9.460 8.076 1.00 94.62 209 ASN A N 1
ATOM 1603 C CA . ASN A 1 209 ? 8.461 -9.702 7.008 1.00 94.62 209 ASN A CA 1
ATOM 1604 C C . ASN A 1 209 ? 7.817 -9.401 5.652 1.00 94.62 209 ASN A C 1
ATOM 1606 O O . ASN A 1 209 ? 6.769 -9.961 5.323 1.00 94.62 209 ASN A O 1
ATOM 1610 N N . ILE A 1 210 ? 8.453 -8.537 4.867 1.00 95.31 210 ILE A N 1
ATOM 1611 C CA . ILE A 1 210 ? 8.070 -8.216 3.495 1.00 95.31 210 ILE A CA 1
ATOM 1612 C C . ILE A 1 210 ? 9.167 -8.702 2.562 1.00 95.31 210 ILE A C 1
ATOM 1614 O O . ILE A 1 210 ? 10.349 -8.436 2.772 1.00 95.31 210 ILE A O 1
ATOM 1618 N N . ASN A 1 211 ? 8.755 -9.390 1.503 1.00 94.25 211 ASN A N 1
ATOM 1619 C CA . ASN A 1 211 ? 9.667 -9.851 0.472 1.00 94.25 211 ASN A CA 1
ATOM 1620 C C . ASN A 1 211 ? 9.098 -9.584 -0.919 1.00 94.25 211 ASN A C 1
ATOM 1622 O O . ASN A 1 211 ? 7.920 -9.846 -1.176 1.00 94.25 211 ASN A O 1
ATOM 1626 N N . PHE A 1 212 ? 9.965 -9.130 -1.818 1.00 93.50 212 PHE A N 1
ATOM 1627 C CA . PHE A 1 212 ? 9.685 -8.980 -3.238 1.00 93.50 212 PHE A CA 1
ATOM 1628 C C . PHE A 1 212 ? 10.654 -9.832 -4.034 1.00 93.50 212 PHE A C 1
ATOM 1630 O O . PHE A 1 212 ? 11.806 -10.030 -3.663 1.00 93.50 212 PHE A O 1
ATOM 1637 N N . THR A 1 213 ? 10.180 -10.363 -5.150 1.00 91.56 213 THR A N 1
ATOM 1638 C CA . THR A 1 213 ? 11.023 -11.173 -6.019 1.00 91.56 213 THR A CA 1
ATOM 1639 C C . THR A 1 213 ? 10.646 -10.917 -7.459 1.00 91.56 213 THR A C 1
ATOM 1641 O O . THR A 1 213 ? 9.480 -11.018 -7.825 1.00 91.56 213 THR A O 1
ATOM 1644 N N . CYS A 1 214 ? 11.626 -10.601 -8.288 1.00 90.06 214 CYS A N 1
ATOM 1645 C CA . CYS A 1 214 ? 11.458 -10.395 -9.713 1.00 90.06 214 CYS A CA 1
ATOM 1646 C C . CYS A 1 214 ? 11.532 -11.721 -10.462 1.00 90.06 214 CYS A C 1
ATOM 1648 O O . CYS A 1 214 ? 12.295 -12.619 -10.108 1.00 90.06 214 CYS A O 1
ATOM 1650 N N . ILE A 1 215 ? 10.736 -11.843 -11.519 1.00 87.12 215 ILE A N 1
ATOM 1651 C CA . ILE A 1 215 ? 10.695 -13.029 -12.370 1.00 87.12 215 ILE A CA 1
ATOM 1652 C C . ILE A 1 215 ? 10.937 -12.589 -13.812 1.00 87.12 215 ILE A C 1
ATOM 1654 O O . ILE A 1 215 ? 10.267 -11.688 -14.315 1.00 87.12 215 ILE A O 1
ATOM 1658 N N . ASP A 1 216 ? 11.882 -13.243 -14.483 1.00 80.44 216 ASP A N 1
ATOM 1659 C CA . ASP A 1 216 ? 12.123 -13.113 -15.918 1.00 80.44 216 ASP A CA 1
ATOM 1660 C C . ASP A 1 216 ? 12.154 -14.488 -16.616 1.00 80.44 216 ASP A C 1
ATOM 1662 O O . ASP A 1 216 ? 11.942 -15.536 -16.000 1.00 80.44 216 ASP A O 1
ATOM 1666 N N . GLU A 1 217 ? 12.415 -14.506 -17.929 1.00 73.62 217 GLU A N 1
ATOM 1667 C CA . GLU A 1 217 ? 12.554 -15.759 -18.692 1.00 73.62 217 GLU A CA 1
ATOM 1668 C C . GLU A 1 217 ? 13.710 -16.652 -18.186 1.00 73.62 217 GLU A C 1
ATOM 1670 O O . GLU A 1 217 ? 13.731 -17.856 -18.459 1.00 73.62 217 GLU A O 1
ATOM 1675 N N . GLY A 1 218 ? 14.677 -16.077 -17.464 1.00 68.38 218 GLY A N 1
ATOM 1676 C CA . GLY A 1 218 ? 15.846 -16.741 -16.891 1.00 68.38 218 GLY A CA 1
ATOM 1677 C C . GLY A 1 218 ? 15.653 -17.254 -15.460 1.00 68.38 218 GLY A C 1
ATOM 1678 O O . GLY A 1 218 ? 16.500 -18.016 -14.986 1.00 68.38 218 GLY A O 1
ATOM 1679 N N . GLY A 1 219 ? 14.556 -16.896 -14.791 1.00 74.38 219 GLY A N 1
ATOM 1680 C CA . GLY A 1 219 ? 14.205 -17.359 -13.454 1.00 74.38 219 GLY A CA 1
ATOM 1681 C C . GLY A 1 219 ? 13.854 -16.228 -12.488 1.00 74.38 219 GLY A C 1
ATOM 1682 O O . GLY A 1 219 ? 13.380 -15.167 -12.873 1.00 74.38 219 GLY A O 1
ATOM 1683 N N . SER A 1 220 ? 14.047 -16.509 -11.204 1.00 76.69 220 SER A N 1
ATOM 1684 C CA . SER A 1 220 ? 13.713 -15.621 -10.091 1.00 76.69 220 SER A CA 1
ATOM 1685 C C . SER A 1 220 ? 14.969 -14.885 -9.621 1.00 76.69 220 SER A C 1
ATOM 1687 O O . SER A 1 220 ? 16.005 -15.534 -9.467 1.00 76.69 220 SER A O 1
ATOM 1689 N N . PHE A 1 221 ? 14.892 -13.577 -9.386 1.00 75.81 221 PHE A N 1
ATOM 1690 C CA . PHE A 1 221 ? 15.987 -12.758 -8.852 1.00 75.81 221 PHE A CA 1
ATOM 1691 C C . PHE A 1 221 ? 15.447 -11.650 -7.938 1.00 75.81 221 PHE A C 1
ATOM 1693 O O . PHE A 1 221 ? 14.288 -11.262 -8.070 1.00 75.81 221 PHE A O 1
ATOM 1700 N N . ASP A 1 222 ? 16.262 -11.150 -7.014 1.00 74.19 222 ASP A N 1
ATOM 1701 C CA . ASP A 1 222 ? 15.855 -10.083 -6.092 1.00 74.19 222 ASP A CA 1
ATOM 1702 C C . ASP A 1 222 ? 16.032 -8.702 -6.741 1.00 74.19 222 ASP A C 1
ATOM 1704 O O . ASP A 1 222 ? 16.844 -8.526 -7.659 1.00 74.19 222 ASP A O 1
ATOM 1708 N N . LEU A 1 223 ? 15.265 -7.707 -6.284 1.00 67.38 223 LEU A N 1
ATOM 1709 C CA . LEU A 1 223 ? 15.463 -6.330 -6.729 1.00 67.38 223 LEU A CA 1
ATOM 1710 C C . LEU A 1 223 ? 16.886 -5.883 -6.377 1.00 67.38 223 LEU A C 1
ATOM 1712 O O . LEU A 1 223 ? 17.362 -6.059 -5.263 1.00 67.38 223 LEU A O 1
ATOM 1716 N N . GLY A 1 224 ? 17.598 -5.354 -7.369 1.00 59.66 224 GLY A N 1
ATOM 1717 C CA . GLY A 1 224 ? 18.970 -4.890 -7.192 1.00 59.66 224 GLY A CA 1
ATOM 1718 C C . GLY A 1 224 ? 20.061 -5.957 -7.267 1.00 59.66 224 GLY A C 1
ATOM 1719 O O . GLY A 1 224 ? 21.232 -5.589 -7.148 1.00 59.66 224 GLY A O 1
ATOM 1720 N N . ASP A 1 225 ? 19.744 -7.230 -7.544 1.00 64.38 225 ASP A N 1
ATOM 1721 C CA . ASP A 1 225 ? 20.777 -8.224 -7.866 1.00 64.38 225 ASP A CA 1
ATOM 1722 C C . ASP A 1 225 ? 21.520 -7.795 -9.143 1.00 64.38 225 ASP A C 1
ATOM 1724 O O . ASP A 1 225 ? 21.012 -7.857 -10.270 1.00 64.38 225 ASP A O 1
ATOM 1728 N N . THR A 1 226 ? 22.733 -7.272 -8.958 1.00 55.50 226 THR A N 1
ATOM 1729 C CA . THR A 1 226 ? 23.577 -6.845 -10.066 1.00 55.50 226 THR A CA 1
ATOM 1730 C C . THR A 1 226 ? 24.126 -8.099 -10.718 1.00 55.50 226 THR A C 1
ATOM 1732 O O . THR A 1 226 ? 25.027 -8.753 -10.194 1.00 55.50 226 THR A O 1
ATOM 1735 N N . VAL A 1 227 ? 23.589 -8.444 -11.891 1.00 55.91 227 VAL A N 1
ATOM 1736 C CA . VAL A 1 227 ? 24.149 -9.518 -12.715 1.00 55.91 227 VAL A CA 1
ATOM 1737 C C . VAL A 1 227 ? 25.618 -9.179 -12.958 1.00 55.91 227 VAL A C 1
ATOM 1739 O O . VAL A 1 227 ? 25.944 -8.251 -13.699 1.00 55.91 227 VAL A O 1
ATOM 1742 N N . THR A 1 228 ? 26.503 -9.881 -12.246 1.00 53.09 228 THR A N 1
ATOM 1743 C CA . THR A 1 228 ? 27.944 -9.623 -12.280 1.00 53.09 228 THR A CA 1
ATOM 1744 C C . THR A 1 228 ? 28.445 -9.534 -13.720 1.00 53.09 228 THR A C 1
ATOM 1746 O O . THR A 1 228 ? 28.159 -10.410 -14.538 1.00 53.09 228 THR A O 1
ATOM 1749 N N . GLU A 1 229 ? 29.194 -8.465 -14.021 1.00 47.81 229 GLU A N 1
ATOM 1750 C CA . GLU A 1 229 ? 29.848 -8.237 -15.313 1.00 47.81 229 GLU A CA 1
ATOM 1751 C C . GLU A 1 229 ? 30.626 -9.496 -15.738 1.00 47.81 229 GLU A C 1
ATOM 1753 O O . GLU A 1 229 ? 31.715 -9.782 -15.234 1.00 47.81 229 GLU A O 1
ATOM 1758 N N . GLY A 1 230 ? 30.057 -10.286 -16.648 1.00 51.97 230 GLY A N 1
ATOM 1759 C CA . GLY A 1 230 ? 30.652 -11.554 -17.068 1.00 51.97 230 GLY A CA 1
ATOM 1760 C C . GLY A 1 230 ? 29.692 -12.531 -17.736 1.00 51.97 230 GLY A C 1
ATOM 1761 O O . GLY A 1 230 ? 30.167 -13.402 -18.466 1.00 51.97 230 GLY A O 1
ATOM 1762 N N . ASP A 1 231 ? 28.380 -12.380 -17.538 1.00 49.56 231 ASP A N 1
ATOM 1763 C CA . ASP A 1 231 ? 27.383 -13.122 -18.311 1.00 49.56 231 ASP A CA 1
ATOM 1764 C C . ASP A 1 231 ? 26.999 -12.304 -19.556 1.00 49.56 231 ASP A C 1
ATOM 1766 O O . ASP A 1 231 ? 26.433 -11.219 -19.457 1.00 49.56 231 ASP A O 1
ATOM 1770 N N . ASP A 1 232 ? 27.348 -12.805 -20.745 1.00 50.62 232 ASP A N 1
ATOM 1771 C CA . ASP A 1 232 ? 27.124 -12.188 -22.071 1.00 50.62 232 ASP A CA 1
ATOM 1772 C C . ASP A 1 232 ? 25.621 -12.105 -22.460 1.00 50.62 232 ASP A C 1
ATOM 1774 O O . ASP A 1 232 ? 25.264 -11.998 -23.638 1.00 50.62 232 ASP A O 1
ATOM 1778 N N . ILE A 1 233 ? 24.711 -12.159 -21.483 1.00 50.56 233 ILE A N 1
ATOM 1779 C CA . ILE A 1 233 ? 23.283 -11.899 -21.667 1.00 50.56 233 ILE A CA 1
ATOM 1780 C C . ILE A 1 233 ? 23.110 -10.378 -21.630 1.00 50.56 233 ILE A C 1
ATOM 1782 O O . ILE A 1 233 ? 22.798 -9.783 -20.607 1.00 50.56 233 ILE A O 1
ATOM 1786 N N . GLY A 1 234 ? 23.409 -9.744 -22.763 1.00 42.53 234 GLY A N 1
ATOM 1787 C CA . GLY A 1 234 ? 23.425 -8.292 -22.960 1.00 42.53 234 GLY A CA 1
ATOM 1788 C C . GLY A 1 234 ? 22.065 -7.586 -22.931 1.00 42.53 234 GLY A C 1
ATOM 1789 O O . GLY A 1 234 ? 21.906 -6.620 -23.671 1.00 42.53 234 GLY A O 1
ATOM 1790 N N . ASP A 1 235 ? 21.127 -8.032 -22.098 1.00 52.28 235 ASP A N 1
ATOM 1791 C CA . ASP A 1 235 ? 19.879 -7.327 -21.820 1.00 52.28 235 ASP A CA 1
ATOM 1792 C C . ASP A 1 235 ? 19.825 -7.011 -20.321 1.00 52.28 235 ASP A C 1
ATOM 1794 O O . ASP A 1 235 ? 19.863 -7.903 -19.474 1.00 52.28 235 ASP A O 1
ATOM 1798 N N . GLU A 1 236 ? 19.781 -5.718 -20.000 1.00 58.72 236 GLU A N 1
ATOM 1799 C CA . GLU A 1 236 ? 19.509 -5.205 -18.657 1.00 58.72 236 GLU A CA 1
ATOM 1800 C C . GLU A 1 236 ? 18.217 -5.869 -18.156 1.00 58.72 236 GLU A C 1
ATOM 1802 O O . GLU A 1 236 ? 17.135 -5.572 -18.666 1.00 58.72 236 GLU A O 1
ATOM 1807 N N . ARG A 1 237 ? 18.317 -6.816 -17.212 1.00 64.19 237 ARG A N 1
ATOM 1808 C CA . ARG A 1 237 ? 17.140 -7.474 -16.631 1.00 64.19 237 ARG A CA 1
ATOM 1809 C C . ARG A 1 237 ? 16.287 -6.418 -15.940 1.00 64.19 237 ARG A C 1
ATOM 1811 O O . ARG A 1 237 ? 16.587 -5.975 -14.837 1.00 64.19 237 ARG A O 1
ATOM 1818 N N . SER A 1 238 ? 15.227 -5.990 -16.610 1.00 76.12 238 SER A N 1
ATOM 1819 C CA . SER A 1 238 ? 14.265 -5.046 -16.065 1.00 76.12 238 SER A CA 1
ATOM 1820 C C . SER A 1 238 ? 13.204 -5.818 -15.291 1.00 76.12 238 SER A C 1
ATOM 1822 O O . SER A 1 238 ? 12.404 -6.538 -15.896 1.00 76.12 238 SER A O 1
ATOM 1824 N N . CYS A 1 239 ? 13.173 -5.660 -13.967 1.00 88.75 239 CYS A N 1
ATOM 1825 C CA . CYS A 1 239 ? 12.106 -6.222 -13.147 1.00 88.75 239 CYS A CA 1
ATOM 1826 C C . CYS A 1 239 ? 10.769 -5.590 -13.542 1.00 88.75 239 CYS A C 1
ATOM 1828 O O . CYS A 1 239 ? 10.490 -4.447 -13.207 1.00 88.75 239 CYS A O 1
ATOM 1830 N N . THR A 1 240 ? 9.965 -6.307 -14.317 1.00 91.69 240 THR A N 1
ATOM 1831 C CA . THR A 1 240 ? 8.628 -5.859 -14.746 1.00 91.69 240 THR A CA 1
ATOM 1832 C C . THR A 1 240 ? 7.536 -6.772 -14.212 1.00 91.69 240 THR A C 1
ATOM 1834 O O . THR A 1 240 ? 6.369 -6.395 -14.213 1.00 91.69 240 THR A O 1
ATOM 1837 N N . GLN A 1 241 ? 7.913 -7.955 -13.734 1.00 93.75 241 GLN A N 1
ATOM 1838 C CA . GLN A 1 241 ? 7.026 -8.976 -13.205 1.00 93.75 241 GLN A CA 1
ATOM 1839 C C . GLN A 1 241 ? 7.679 -9.614 -11.988 1.00 93.75 241 GLN A C 1
ATOM 1841 O O . GLN A 1 241 ? 8.909 -9.638 -11.879 1.00 93.75 241 GLN A O 1
ATOM 1846 N N . GLY A 1 242 ? 6.865 -10.151 -11.090 1.00 94.19 242 GLY A N 1
ATOM 1847 C CA . GLY A 1 242 ? 7.379 -10.748 -9.874 1.00 94.19 242 GLY A CA 1
ATOM 1848 C C . GLY A 1 242 ? 6.311 -11.237 -8.914 1.00 94.19 242 GLY A C 1
ATOM 1849 O O . GLY A 1 242 ? 5.124 -11.303 -9.243 1.00 94.19 242 GLY A O 1
ATOM 1850 N N . SER A 1 243 ? 6.761 -11.594 -7.720 1.00 95.25 243 SER A N 1
ATOM 1851 C CA . SER A 1 243 ? 5.940 -11.959 -6.576 1.00 95.25 243 SER A CA 1
ATOM 1852 C C . SER A 1 243 ? 6.223 -11.065 -5.382 1.00 95.25 243 SER A C 1
ATOM 1854 O O . SER A 1 243 ? 7.289 -10.461 -5.276 1.00 95.25 243 SER A O 1
ATOM 1856 N N . TRP A 1 244 ? 5.261 -11.011 -4.473 1.00 96.62 244 TRP A N 1
ATOM 1857 C CA . TRP A 1 244 ? 5.369 -10.300 -3.209 1.00 96.62 244 TRP A CA 1
ATOM 1858 C C . TRP A 1 244 ? 4.757 -11.134 -2.085 1.00 96.62 244 TRP A C 1
ATOM 1860 O O . TRP A 1 244 ? 3.852 -11.940 -2.325 1.00 96.62 244 TRP A O 1
ATOM 1870 N N . SER A 1 245 ? 5.239 -10.939 -0.864 1.00 96.12 245 SER A N 1
ATOM 1871 C CA . SER A 1 245 ? 4.641 -11.511 0.340 1.00 96.12 245 SER A CA 1
ATOM 1872 C C . SER A 1 245 ? 4.798 -10.579 1.531 1.00 96.12 245 SER A C 1
ATOM 1874 O O . SER A 1 245 ? 5.833 -9.929 1.660 1.00 96.12 245 SER A O 1
ATOM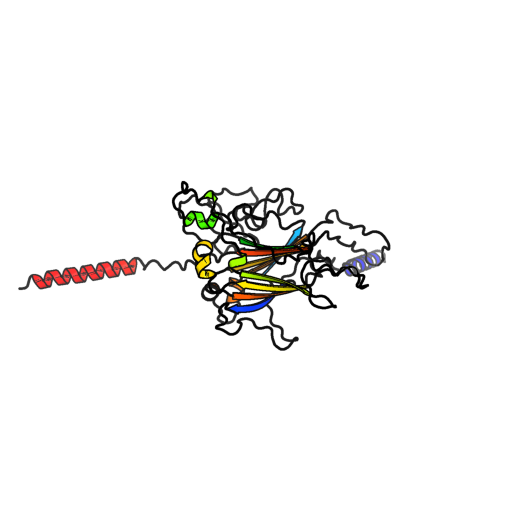 1876 N N . LEU A 1 246 ? 3.799 -10.577 2.409 1.00 96.06 246 LEU A N 1
ATOM 1877 C CA . LEU A 1 246 ? 3.797 -9.898 3.699 1.00 96.06 246 LEU A CA 1
ATOM 1878 C C . LEU A 1 246 ? 3.383 -10.921 4.759 1.00 96.06 246 LEU A C 1
ATOM 1880 O O . LEU A 1 246 ? 2.302 -11.500 4.686 1.00 96.06 246 LEU A O 1
ATOM 1884 N N . MET A 1 247 ? 4.268 -11.181 5.713 1.00 95.12 247 MET A N 1
ATOM 1885 C CA . MET A 1 247 ? 4.088 -12.173 6.769 1.00 95.12 247 MET A CA 1
ATOM 1886 C C . MET A 1 247 ? 4.235 -11.481 8.124 1.00 95.12 247 MET A C 1
ATOM 1888 O O . MET A 1 247 ? 5.367 -11.264 8.560 1.00 95.12 247 MET A O 1
ATOM 1892 N N . PRO A 1 248 ? 3.129 -11.074 8.764 1.00 92.44 248 PRO A N 1
ATOM 1893 C CA . PRO A 1 248 ? 3.185 -10.485 10.088 1.00 92.44 248 PRO A CA 1
ATOM 1894 C C . PRO A 1 248 ? 3.516 -11.534 11.152 1.00 92.44 248 PRO A C 1
ATOM 1896 O O . PRO A 1 248 ? 3.205 -12.719 11.002 1.00 92.44 248 PRO A O 1
ATOM 1899 N N . ASP A 1 249 ? 4.112 -11.087 12.252 1.00 89.06 249 ASP A N 1
ATOM 1900 C CA . ASP A 1 249 ? 4.254 -11.903 13.449 1.00 89.06 249 ASP A CA 1
ATOM 1901 C C . ASP A 1 249 ? 2.872 -12.274 14.008 1.00 89.06 249 ASP A C 1
ATOM 1903 O O . ASP A 1 249 ? 1.908 -11.510 13.950 1.00 89.06 249 ASP A O 1
ATOM 1907 N N . VAL A 1 250 ? 2.775 -13.459 14.611 1.00 87.88 250 VAL A N 1
ATOM 1908 C CA . VAL A 1 250 ? 1.518 -13.952 15.203 1.00 87.88 250 VAL A CA 1
ATOM 1909 C C . VAL A 1 250 ? 1.018 -13.094 16.367 1.00 87.88 250 VAL A C 1
ATOM 1911 O O . VAL A 1 250 ? -0.166 -13.134 16.682 1.00 87.88 250 VAL A O 1
ATOM 1914 N N . ASP A 1 251 ? 1.914 -12.344 17.011 1.00 85.06 251 ASP A N 1
ATOM 1915 C CA . ASP A 1 251 ? 1.629 -11.437 18.124 1.00 85.06 251 ASP A CA 1
ATOM 1916 C C . ASP A 1 251 ? 1.587 -9.962 17.685 1.00 85.06 251 ASP A C 1
ATOM 1918 O O . ASP A 1 251 ? 1.632 -9.071 18.531 1.00 85.06 251 ASP A O 1
ATOM 1922 N N . ILE A 1 252 ? 1.502 -9.686 16.374 1.00 84.38 252 ILE A N 1
ATOM 1923 C CA . ILE A 1 252 ? 1.474 -8.313 15.855 1.00 84.38 252 ILE A CA 1
ATOM 1924 C C . ILE A 1 252 ? 0.287 -7.518 16.408 1.00 84.38 252 ILE A C 1
ATOM 1926 O O . ILE A 1 252 ? 0.469 -6.357 16.750 1.00 84.38 252 ILE A O 1
ATOM 1930 N N . VAL A 1 253 ? -0.884 -8.152 16.560 1.00 82.94 253 VAL A N 1
ATOM 1931 C CA . VAL A 1 253 ? -2.089 -7.514 17.115 1.00 82.94 253 VAL A CA 1
ATOM 1932 C C . VAL A 1 253 ? -1.799 -7.038 18.534 1.00 82.94 253 VAL A C 1
ATOM 1934 O O . VAL A 1 253 ? -1.962 -5.867 18.822 1.00 82.94 253 VAL A O 1
ATOM 1937 N N . ASP A 1 254 ? -1.238 -7.893 19.395 1.00 81.00 254 ASP A N 1
ATOM 1938 C CA . ASP A 1 254 ? -0.911 -7.521 20.781 1.00 81.00 254 ASP A CA 1
ATOM 1939 C C . ASP A 1 254 ? 0.118 -6.376 20.862 1.00 81.00 254 ASP A C 1
ATOM 1941 O O . ASP 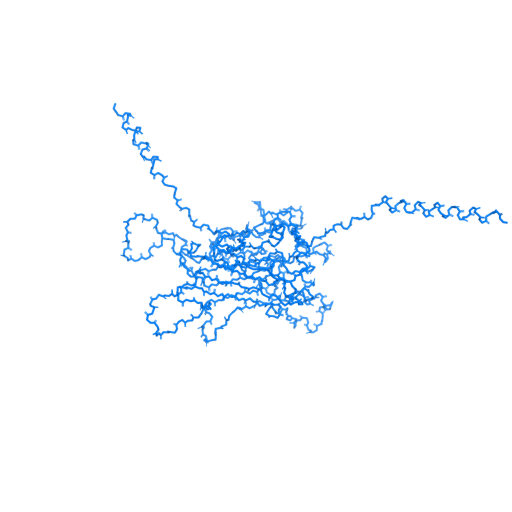A 1 254 ? 0.122 -5.603 21.820 1.00 81.00 254 ASP A O 1
ATOM 1945 N N . LYS A 1 255 ? 1.029 -6.288 19.884 1.00 79.69 255 LYS A N 1
ATOM 1946 C CA . LYS A 1 255 ? 2.053 -5.233 19.812 1.00 79.69 255 LYS A CA 1
ATOM 1947 C C . LYS A 1 255 ? 1.520 -3.927 19.224 1.00 79.69 255 LYS A C 1
ATOM 1949 O O . LYS A 1 255 ? 2.090 -2.878 19.514 1.00 79.69 255 LYS A O 1
ATOM 1954 N N . LEU A 1 256 ? 0.500 -4.006 18.373 1.00 75.50 256 LEU A N 1
ATOM 1955 C CA . LEU A 1 256 ? -0.038 -2.882 17.616 1.00 75.50 256 LEU A CA 1
ATOM 1956 C C . LEU A 1 256 ? -1.428 -2.447 18.065 1.00 75.50 256 LEU A C 1
ATOM 1958 O O . LEU A 1 256 ? -1.873 -1.428 17.571 1.00 75.50 256 LEU A O 1
ATOM 1962 N N . ASP A 1 257 ? -2.067 -3.120 19.020 1.00 75.19 257 ASP A N 1
ATOM 1963 C CA . ASP A 1 257 ? -3.400 -2.772 19.543 1.00 75.19 257 ASP A CA 1
ATOM 1964 C C . ASP A 1 257 ? -3.485 -1.304 20.001 1.00 75.19 257 ASP A C 1
ATOM 1966 O O . ASP A 1 257 ? -4.497 -0.634 19.836 1.00 75.19 257 ASP A O 1
ATOM 1970 N N . GLU A 1 258 ? -2.385 -0.745 20.512 1.00 65.75 258 GLU A N 1
ATOM 1971 C CA . GLU A 1 258 ? -2.330 0.674 20.884 1.00 65.75 258 GLU A CA 1
ATOM 1972 C C . GLU A 1 258 ? -2.305 1.629 19.673 1.00 65.75 258 GLU A C 1
ATOM 1974 O O . GLU A 1 258 ? -2.743 2.771 19.788 1.00 65.75 258 GLU A O 1
ATOM 1979 N N . LEU A 1 259 ? -1.800 1.175 18.522 1.00 65.75 259 LEU A N 1
ATOM 1980 C CA . LEU A 1 259 ? -1.687 1.959 17.289 1.00 65.75 259 LEU A CA 1
ATOM 1981 C C . LEU A 1 259 ? -2.884 1.742 16.357 1.00 65.75 259 LEU A C 1
ATOM 1983 O O . LEU A 1 259 ? -3.449 2.706 15.858 1.00 65.75 259 LEU A O 1
ATOM 1987 N N . PHE A 1 260 ? -3.225 0.478 16.125 1.00 66.62 260 PHE A N 1
ATOM 1988 C CA . PHE A 1 260 ? -4.182 -0.001 15.135 1.00 66.62 260 PHE A CA 1
ATOM 1989 C C . PHE A 1 260 ? -5.485 -0.534 15.767 1.00 66.62 260 PHE A C 1
ATOM 1991 O O . PHE A 1 260 ? -6.323 -1.161 15.129 1.00 66.62 26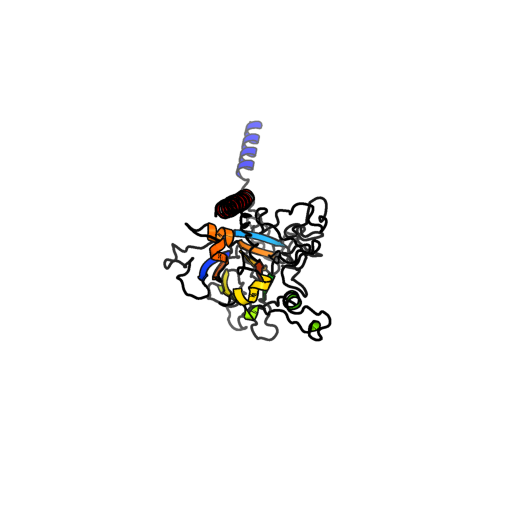0 PHE A O 1
ATOM 1998 N N . GLY A 1 261 ? -5.660 -0.355 17.079 1.00 70.00 261 GLY A N 1
ATOM 1999 C CA . GLY A 1 261 ? -6.820 -0.898 17.778 1.00 70.00 261 GLY A CA 1
ATOM 2000 C C . GLY A 1 261 ? -7.012 -2.405 17.558 1.00 70.00 261 GLY A C 1
ATOM 2001 O O . GLY A 1 261 ? -6.071 -3.179 17.365 1.00 70.00 261 GLY A O 1
ATOM 2002 N N . GLU A 1 262 ? -8.279 -2.816 17.561 1.00 66.06 262 GLU A N 1
ATOM 2003 C CA . GLU A 1 262 ? -8.682 -4.201 17.341 1.00 66.06 262 GLU A CA 1
ATOM 2004 C C . GLU A 1 262 ? -8.517 -4.595 15.857 1.00 66.06 262 GLU A C 1
ATOM 2006 O O . GLU A 1 262 ? -9.469 -4.539 15.075 1.00 66.06 262 GLU A O 1
ATOM 2011 N N . GLY A 1 263 ? -7.309 -5.013 15.463 1.00 71.94 263 GLY A N 1
ATOM 2012 C CA . GLY A 1 263 ? -7.036 -5.563 14.135 1.00 71.94 263 GLY A CA 1
ATOM 2013 C C . GLY A 1 263 ? -5.573 -5.477 13.699 1.00 71.94 263 GLY A C 1
ATOM 2014 O O . GLY A 1 263 ? -4.672 -5.329 14.521 1.00 71.94 263 GLY A O 1
ATOM 2015 N N . VAL A 1 264 ? -5.315 -5.647 12.394 1.00 79.25 264 VAL A N 1
ATOM 2016 C CA . VAL A 1 264 ? -3.951 -5.566 11.821 1.00 79.25 264 VAL A CA 1
ATOM 2017 C C . VAL A 1 264 ? -3.823 -4.473 10.764 1.00 79.25 264 VAL A C 1
ATOM 2019 O O . VAL A 1 264 ? -2.997 -3.584 10.917 1.00 79.25 264 VAL A O 1
ATOM 2022 N N . PHE A 1 265 ? -4.591 -4.558 9.677 1.00 86.88 265 PHE A N 1
ATOM 2023 C CA . PHE A 1 265 ? -4.773 -3.486 8.692 1.00 86.88 265 PHE A CA 1
ATOM 2024 C C . PHE A 1 265 ? -5.980 -3.816 7.801 1.00 86.88 265 PHE A C 1
ATOM 2026 O O . PHE A 1 265 ? -6.199 -4.984 7.467 1.00 86.88 265 PHE A O 1
ATOM 2033 N N . ASP A 1 266 ? -6.769 -2.814 7.411 1.00 86.12 266 ASP A N 1
ATOM 2034 C CA . ASP A 1 266 ? -7.922 -2.967 6.511 1.00 86.12 266 ASP A CA 1
ATOM 2035 C C . ASP A 1 266 ? -7.571 -2.648 5.057 1.00 86.12 266 ASP A C 1
ATOM 2037 O O . ASP A 1 266 ? -8.233 -3.150 4.145 1.00 86.12 266 ASP A O 1
ATOM 2041 N N . HIS A 1 267 ? -6.482 -1.910 4.836 1.00 92.44 267 HIS A N 1
ATOM 2042 C CA . HIS A 1 267 ? -5.894 -1.702 3.526 1.00 92.44 267 HIS A CA 1
ATOM 2043 C C . HIS A 1 267 ? -4.394 -2.001 3.485 1.00 92.44 267 HIS A C 1
ATOM 2045 O O . HIS A 1 267 ? -3.640 -1.739 4.423 1.00 92.44 267 HIS A O 1
ATOM 2051 N N . LEU A 1 268 ? -3.946 -2.495 2.329 1.00 95.38 268 LEU A N 1
ATOM 2052 C CA . LEU A 1 268 ? -2.535 -2.614 1.964 1.00 95.38 268 LEU A CA 1
ATOM 2053 C C . LEU A 1 268 ? -2.306 -1.939 0.613 1.00 95.38 268 LEU A C 1
ATOM 2055 O O . LEU A 1 268 ? -2.837 -2.382 -0.407 1.00 95.38 268 LEU A O 1
ATOM 2059 N N . ALA A 1 269 ? -1.467 -0.907 0.598 1.00 96.50 269 ALA A N 1
ATOM 2060 C CA . ALA A 1 269 ? -1.029 -0.233 -0.611 1.00 96.50 269 ALA A CA 1
ATOM 2061 C C . ALA A 1 269 ? 0.387 -0.673 -0.990 1.00 96.50 269 ALA A C 1
ATOM 2063 O O . ALA A 1 269 ? 1.333 -0.528 -0.215 1.00 96.50 269 ALA A O 1
ATOM 2064 N N . ILE A 1 270 ? 0.546 -1.155 -2.222 1.00 97.88 270 ILE A N 1
ATOM 2065 C CA . ILE A 1 270 ? 1.851 -1.438 -2.823 1.00 97.88 270 ILE A CA 1
ATOM 2066 C C . ILE A 1 270 ? 2.098 -0.414 -3.924 1.00 97.88 270 ILE A C 1
ATOM 2068 O O . ILE A 1 270 ? 1.344 -0.318 -4.899 1.00 97.88 270 ILE A O 1
ATOM 2072 N N . ILE A 1 271 ? 3.164 0.362 -3.768 1.00 97.56 271 ILE A N 1
ATOM 2073 C CA . ILE A 1 271 ? 3.569 1.395 -4.711 1.00 97.56 271 ILE A CA 1
ATOM 2074 C C . ILE A 1 271 ? 4.751 0.885 -5.513 1.00 97.56 271 ILE A C 1
ATOM 2076 O O . ILE A 1 271 ? 5.808 0.607 -4.965 1.00 97.56 271 ILE A O 1
ATOM 2080 N N . PHE A 1 272 ? 4.599 0.821 -6.827 1.00 96.50 272 PHE A N 1
ATOM 2081 C CA . PHE A 1 272 ? 5.687 0.483 -7.732 1.00 96.50 272 PHE A CA 1
ATOM 2082 C C . PHE A 1 272 ? 6.148 1.731 -8.449 1.00 96.50 272 PHE A C 1
ATOM 2084 O O . PHE A 1 272 ? 5.327 2.508 -8.936 1.00 96.50 272 PHE A O 1
ATOM 2091 N N . LYS A 1 273 ? 7.458 1.901 -8.564 1.00 94.06 273 LYS A N 1
ATOM 2092 C CA . LYS A 1 273 ? 8.062 3.058 -9.208 1.00 94.06 273 LYS A CA 1
ATOM 2093 C C . LYS A 1 273 ? 9.061 2.633 -10.258 1.00 94.06 273 LYS A C 1
ATOM 2095 O O . LYS A 1 273 ? 9.944 1.816 -10.009 1.00 94.06 273 LYS A O 1
ATOM 2100 N N . THR A 1 274 ? 9.002 3.280 -11.406 1.00 90.88 274 THR A N 1
ATOM 2101 C CA . THR A 1 274 ? 9.969 3.117 -12.491 1.00 90.88 274 THR A CA 1
ATOM 2102 C C . THR A 1 274 ? 10.937 4.297 -12.532 1.00 90.88 274 THR A C 1
ATOM 2104 O O . THR A 1 274 ? 10.638 5.405 -12.075 1.00 90.88 274 THR A O 1
ATOM 2107 N N . GLY A 1 275 ? 12.101 4.069 -13.144 1.00 84.62 275 GLY A N 1
ATOM 2108 C CA . GLY A 1 275 ? 12.938 5.154 -13.642 1.00 84.62 275 GLY A CA 1
ATOM 2109 C C . GLY A 1 275 ? 12.231 5.961 -14.740 1.00 84.62 275 GLY A C 1
ATOM 2110 O O . GLY A 1 275 ? 11.029 5.831 -14.975 1.00 84.62 275 GLY A O 1
ATOM 2111 N N . ASN A 1 276 ? 12.987 6.793 -15.455 1.00 81.12 276 ASN A N 1
ATOM 2112 C CA . ASN A 1 276 ? 12.413 7.651 -16.490 1.00 81.12 276 ASN A CA 1
ATOM 2113 C C . ASN A 1 276 ? 11.749 6.833 -17.606 1.00 81.12 276 ASN A C 1
ATOM 2115 O O . ASN A 1 276 ? 12.432 6.158 -18.385 1.00 81.12 276 ASN A O 1
ATOM 2119 N N . VAL A 1 277 ? 10.428 6.958 -17.707 1.00 75.12 277 VAL A N 1
ATOM 2120 C CA . VAL A 1 277 ? 9.634 6.412 -18.806 1.00 75.12 277 VAL A CA 1
ATOM 2121 C C . VAL A 1 277 ? 9.652 7.416 -19.947 1.00 75.12 277 VAL A C 1
ATOM 2123 O O . VAL A 1 277 ? 9.535 8.625 -19.738 1.00 75.12 277 VAL A O 1
ATOM 2126 N N . CYS A 1 278 ? 9.808 6.918 -21.168 1.00 71.12 278 CYS A N 1
ATOM 2127 C CA . CYS A 1 278 ? 9.588 7.719 -22.364 1.00 71.12 278 CYS A CA 1
ATOM 2128 C C . CYS A 1 278 ? 8.392 7.160 -23.109 1.00 71.12 278 CYS A C 1
ATOM 2130 O O . CYS A 1 278 ? 8.459 6.038 -23.610 1.00 71.12 278 CYS A O 1
ATOM 2132 N N . HIS A 1 279 ? 7.322 7.946 -23.228 1.00 66.44 279 HIS A N 1
ATOM 2133 C CA . HIS A 1 279 ? 6.176 7.524 -24.019 1.00 66.44 279 HIS A CA 1
ATOM 2134 C C . HIS A 1 279 ? 6.591 7.513 -25.496 1.00 66.44 279 HIS A C 1
ATOM 2136 O O . HIS A 1 279 ? 7.001 8.550 -26.036 1.00 66.44 279 HIS A O 1
ATOM 2142 N N . PRO A 1 280 ? 6.569 6.346 -26.163 1.00 57.38 280 PRO A N 1
ATOM 2143 C CA . PRO A 1 280 ? 6.948 6.271 -27.558 1.00 57.38 280 PRO A CA 1
ATOM 2144 C C . PRO A 1 280 ? 5.921 7.020 -28.392 1.00 57.38 280 PRO A C 1
ATOM 2146 O O . PRO A 1 280 ? 4.712 6.949 -28.153 1.00 57.38 280 PRO A O 1
ATOM 2149 N N . ALA A 1 281 ? 6.415 7.739 -29.399 1.00 54.38 281 ALA A N 1
ATOM 2150 C CA . ALA A 1 281 ? 5.562 8.351 -30.398 1.00 54.38 281 ALA A CA 1
ATOM 2151 C C . ALA A 1 281 ? 4.677 7.261 -30.974 1.00 54.38 281 ALA A C 1
ATOM 2153 O O . ALA A 1 281 ? 5.193 6.269 -31.485 1.00 54.38 281 ALA A O 1
ATOM 2154 N N . SER A 1 282 ? 3.359 7.433 -30.903 1.00 50.47 282 SER A N 1
ATOM 2155 C CA . SER A 1 282 ? 2.413 6.625 -31.663 1.00 50.47 282 SER A CA 1
ATOM 2156 C C . SER A 1 282 ? 2.570 6.951 -33.153 1.00 50.47 282 SER A C 1
ATOM 2158 O O . SER A 1 282 ? 1.691 7.514 -33.796 1.00 50.47 282 SER A O 1
ATOM 2160 N N . VAL A 1 283 ? 3.734 6.633 -33.718 1.00 48.44 283 VAL A N 1
ATOM 2161 C CA . VAL A 1 283 ? 3.961 6.647 -35.155 1.00 48.44 283 VAL A CA 1
ATOM 2162 C C . VAL A 1 283 ? 3.730 5.226 -35.617 1.00 48.44 283 VAL A C 1
ATOM 2164 O O . VAL A 1 283 ? 4.595 4.357 -35.523 1.00 48.44 283 VAL A O 1
ATOM 2167 N N . GLU A 1 284 ? 2.519 4.978 -36.101 1.00 52.91 284 GLU A N 1
ATOM 2168 C CA . GLU A 1 284 ? 2.269 3.802 -36.915 1.00 52.91 284 GLU A CA 1
ATOM 2169 C C . GLU A 1 284 ? 3.223 3.832 -38.122 1.00 52.91 284 GLU A C 1
ATOM 2171 O O . GLU A 1 284 ? 3.099 4.675 -39.009 1.00 52.91 284 GLU A O 1
ATOM 2176 N N . GLY A 1 285 ? 4.166 2.889 -38.170 1.00 53.59 285 GLY A N 1
ATOM 2177 C CA . GLY A 1 285 ? 4.704 2.394 -39.438 1.00 53.59 285 GLY A CA 1
ATOM 2178 C C . GLY A 1 285 ? 6.123 2.782 -39.855 1.00 53.59 285 GLY A C 1
ATOM 2179 O O . GLY A 1 285 ? 6.530 2.323 -40.921 1.00 53.59 285 GLY A O 1
ATOM 2180 N N . GLU A 1 286 ? 6.914 3.518 -39.071 1.00 50.44 286 GLU A N 1
ATOM 2181 C CA . GLU A 1 286 ? 8.345 3.697 -39.380 1.00 50.44 286 GLU A CA 1
ATOM 2182 C C . GLU A 1 286 ? 9.227 3.442 -38.150 1.00 50.44 286 GLU A C 1
ATOM 2184 O O . GLU A 1 286 ? 9.157 4.159 -37.156 1.00 50.44 286 GLU A O 1
ATOM 2189 N N . GLU A 1 287 ? 10.084 2.413 -38.231 1.00 48.38 287 GLU A N 1
ATOM 2190 C CA . GLU A 1 287 ? 11.236 2.246 -37.338 1.00 48.38 287 GLU A CA 1
ATOM 2191 C C . GLU A 1 287 ? 12.116 3.500 -37.449 1.00 48.38 287 GLU A C 1
ATOM 2193 O O . GLU A 1 287 ? 12.949 3.620 -38.356 1.00 48.38 287 GLU A O 1
ATOM 2198 N N . VAL A 1 288 ? 11.961 4.446 -36.525 1.00 50.12 288 VAL A N 1
ATOM 2199 C CA . VAL A 1 288 ? 12.907 5.554 -36.399 1.00 50.12 288 VAL A CA 1
ATOM 2200 C C . VAL A 1 288 ? 14.178 4.996 -35.762 1.00 50.12 288 VAL A C 1
ATOM 2202 O O . VAL A 1 288 ? 14.347 4.952 -34.545 1.00 50.12 288 VAL A O 1
ATOM 2205 N N . LYS A 1 289 ? 15.090 4.508 -36.608 1.00 46.66 289 LYS A N 1
ATOM 2206 C CA . LYS A 1 289 ? 16.437 4.123 -36.186 1.00 46.66 289 LYS A CA 1
ATOM 2207 C C . LYS A 1 289 ? 17.228 5.365 -35.798 1.00 46.66 289 LYS A C 1
ATOM 2209 O O . LYS A 1 289 ? 17.742 6.079 -36.657 1.00 46.66 289 LYS A O 1
ATOM 2214 N N . GLY A 1 290 ? 17.407 5.534 -34.495 1.00 50.34 290 GLY A N 1
ATOM 2215 C CA . GLY A 1 290 ? 18.375 6.455 -33.918 1.00 50.34 290 GLY A CA 1
ATOM 2216 C C . GLY A 1 290 ? 17.709 7.627 -33.217 1.00 50.34 290 GLY A C 1
ATOM 2217 O O . GLY A 1 290 ? 17.138 8.494 -33.867 1.00 50.34 290 GLY A O 1
ATOM 2218 N N . LYS A 1 291 ? 17.924 7.661 -31.896 1.00 43.78 291 LYS A N 1
ATOM 2219 C CA . LYS A 1 291 ? 17.475 8.645 -30.902 1.00 43.78 291 LYS A CA 1
ATOM 2220 C C . LYS A 1 291 ? 16.049 8.410 -30.382 1.00 43.78 291 LYS A C 1
ATOM 2222 O O . LYS A 1 291 ? 15.071 8.564 -31.101 1.00 43.78 291 LYS A O 1
ATOM 2227 N N . LYS A 1 292 ? 15.978 8.023 -29.099 1.00 52.41 292 LYS A N 1
ATOM 2228 C CA . LYS A 1 292 ? 14.786 8.051 -28.240 1.00 52.41 292 LYS A CA 1
ATOM 2229 C C . LYS A 1 292 ? 14.303 9.506 -28.138 1.00 52.41 292 LYS A C 1
ATOM 2231 O O . LYS A 1 292 ? 14.606 10.185 -27.164 1.00 52.41 292 LYS A O 1
ATOM 2236 N N . ASP A 1 293 ? 13.647 10.017 -29.171 1.00 52.12 293 ASP A N 1
ATOM 2237 C CA . ASP A 1 293 ? 12.922 11.280 -29.071 1.00 52.12 293 ASP A CA 1
ATOM 2238 C C . ASP A 1 293 ? 11.606 10.955 -28.349 1.00 52.12 293 ASP A C 1
ATOM 2240 O O . ASP A 1 293 ? 10.626 10.527 -28.958 1.00 52.12 293 ASP A O 1
ATOM 2244 N N . CYS A 1 294 ? 11.628 11.060 -27.019 1.00 58.91 294 CYS A N 1
ATOM 2245 C CA . CYS A 1 294 ? 10.426 11.035 -26.188 1.00 58.91 294 CYS A CA 1
ATOM 2246 C C . CYS A 1 294 ? 9.553 12.206 -26.677 1.00 58.91 294 CYS A C 1
ATOM 2248 O O . CYS A 1 294 ? 10.046 13.333 -26.753 1.00 58.91 294 CYS A O 1
ATOM 2250 N N . ILE A 1 295 ? 8.324 11.951 -27.149 1.00 55.34 295 ILE A N 1
ATOM 2251 C CA . ILE A 1 295 ? 7.537 13.021 -27.809 1.00 55.34 295 ILE A CA 1
ATOM 2252 C C . ILE A 1 295 ? 6.922 13.978 -26.805 1.00 55.34 295 ILE A C 1
ATOM 2254 O O . ILE A 1 295 ? 6.444 15.040 -27.200 1.00 55.34 295 ILE A O 1
ATOM 2258 N N . ASP A 1 296 ? 6.850 13.583 -25.544 1.00 55.12 296 ASP A N 1
ATOM 2259 C CA . ASP A 1 296 ? 6.131 14.321 -24.539 1.00 55.12 296 ASP A CA 1
ATOM 2260 C C . ASP A 1 296 ? 7.069 15.035 -23.569 1.00 55.12 296 ASP A C 1
ATOM 2262 O O . ASP A 1 296 ? 8.155 14.584 -23.216 1.00 55.12 296 ASP A O 1
ATOM 2266 N N . GLU A 1 297 ? 6.597 16.191 -23.114 1.00 55.59 297 GLU A N 1
ATOM 2267 C CA . GLU A 1 297 ? 7.201 17.009 -22.059 1.00 55.59 297 GLU A CA 1
ATOM 2268 C C . GLU A 1 297 ? 7.214 16.280 -20.692 1.00 55.59 297 GLU A C 1
ATOM 2270 O O . GLU A 1 297 ? 7.719 16.814 -19.710 1.00 55.59 297 GLU A O 1
ATOM 2275 N N . PHE A 1 298 ? 6.694 15.044 -20.644 1.00 59.69 298 PHE A N 1
ATOM 2276 C CA . PHE A 1 298 ? 6.524 14.192 -19.467 1.00 59.69 298 PHE A CA 1
ATOM 2277 C C . PHE A 1 298 ? 7.455 12.972 -19.453 1.00 59.69 298 PHE A C 1
ATOM 2279 O O . PHE A 1 298 ? 7.155 11.984 -18.782 1.00 59.69 298 PHE A O 1
ATOM 2286 N N . SER A 1 299 ? 8.602 13.021 -20.146 1.00 69.75 299 SER A N 1
ATOM 2287 C CA . SER A 1 299 ? 9.662 12.046 -19.869 1.00 69.75 299 SER A CA 1
ATOM 2288 C C . SER A 1 299 ? 10.101 12.207 -18.412 1.00 69.75 299 SER A C 1
ATOM 2290 O O . SER A 1 299 ? 10.667 13.241 -18.041 1.00 69.75 299 SER A O 1
ATOM 2292 N N . GLY A 1 300 ? 9.834 11.211 -17.580 1.00 79.81 300 GLY A N 1
ATOM 2293 C CA . GLY A 1 300 ? 10.064 11.315 -16.147 1.00 79.81 300 GLY A CA 1
ATOM 2294 C C . GLY A 1 300 ? 9.752 10.014 -15.425 1.00 79.81 300 GLY A C 1
ATOM 2295 O O . GLY A 1 300 ? 9.242 9.075 -16.045 1.00 79.81 300 GLY A O 1
ATOM 2296 N N . PRO A 1 301 ? 10.100 9.930 -14.135 1.00 87.12 301 PRO A N 1
ATOM 2297 C CA . PRO A 1 301 ? 9.718 8.786 -13.335 1.00 87.12 301 PRO A CA 1
ATOM 2298 C C . PRO A 1 301 ? 8.192 8.732 -13.228 1.00 87.12 301 PRO A C 1
ATOM 2300 O O . PRO A 1 301 ? 7.503 9.750 -13.349 1.00 87.12 301 PRO A O 1
ATOM 2303 N N . GLN A 1 302 ? 7.675 7.526 -13.057 1.00 91.94 302 GLN A N 1
ATOM 2304 C CA . GLN A 1 302 ? 6.263 7.263 -12.822 1.00 91.94 302 GLN A CA 1
ATOM 2305 C C . GLN A 1 302 ? 6.150 6.300 -11.659 1.00 91.94 302 GLN A C 1
ATOM 2307 O O . GLN A 1 302 ? 7.048 5.485 -11.425 1.00 91.94 302 GLN A O 1
ATOM 2312 N N . PHE A 1 303 ? 5.024 6.365 -10.969 1.00 95.12 303 PHE A N 1
ATOM 2313 C CA . PHE A 1 303 ? 4.694 5.386 -9.956 1.00 95.12 303 PHE A CA 1
ATOM 2314 C C . PHE A 1 303 ? 3.215 5.047 -10.004 1.00 95.12 303 PHE A C 1
ATOM 2316 O O . PHE A 1 303 ? 2.374 5.875 -10.361 1.00 95.12 303 PHE A O 1
ATOM 2323 N N . SER A 1 304 ? 2.907 3.804 -9.672 1.00 96.12 304 SER A N 1
ATOM 2324 C CA . SER A 1 304 ? 1.548 3.298 -9.577 1.00 96.12 304 SER A CA 1
ATOM 2325 C C . SER A 1 304 ? 1.301 2.758 -8.185 1.00 96.12 304 SER A C 1
ATOM 2327 O O . SER A 1 304 ? 2.142 2.026 -7.669 1.00 96.12 304 SER A O 1
ATOM 2329 N N . ILE A 1 305 ? 0.149 3.080 -7.618 1.00 97.00 305 ILE A N 1
ATOM 2330 C CA . ILE A 1 305 ? -0.286 2.582 -6.316 1.00 97.00 305 ILE A CA 1
ATOM 2331 C C . ILE A 1 305 ? -1.391 1.563 -6.564 1.00 97.00 305 ILE A C 1
ATOM 2333 O O . ILE A 1 305 ? -2.320 1.857 -7.320 1.00 97.00 305 ILE A O 1
ATOM 2337 N N . TYR A 1 306 ? -1.282 0.398 -5.937 1.00 97.62 306 TYR A N 1
ATOM 2338 C CA . TYR A 1 306 ? -2.300 -0.647 -5.929 1.00 97.62 306 TYR A CA 1
ATOM 2339 C C . TYR A 1 306 ? -2.767 -0.862 -4.505 1.00 97.62 306 TYR A C 1
ATOM 2341 O O . TYR A 1 306 ? -1.946 -1.133 -3.636 1.00 97.62 306 TYR A O 1
ATOM 2349 N N . ASP A 1 307 ? -4.068 -0.740 -4.296 1.00 96.06 307 ASP A N 1
ATOM 2350 C CA . ASP A 1 307 ? -4.708 -0.846 -2.992 1.00 96.06 307 ASP A CA 1
ATOM 2351 C C . ASP A 1 307 ? -5.495 -2.153 -2.889 1.00 96.06 307 ASP A C 1
ATOM 2353 O O . ASP A 1 307 ? -6.251 -2.503 -3.800 1.00 96.06 307 ASP A O 1
ATOM 2357 N N . PHE A 1 308 ? -5.327 -2.856 -1.774 1.00 95.06 308 PHE A N 1
ATOM 2358 C CA . PHE A 1 308 ? -6.133 -4.001 -1.377 1.00 95.06 308 PHE A CA 1
ATOM 2359 C C . PHE A 1 308 ? -6.982 -3.614 -0.173 1.00 95.06 308 PHE A C 1
ATOM 2361 O O . PHE A 1 308 ? -6.475 -3.600 0.941 1.00 95.06 308 PHE A O 1
ATOM 2368 N N . ASN A 1 309 ? -8.270 -3.360 -0.400 1.00 92.50 309 ASN A N 1
ATOM 2369 C CA . ASN A 1 309 ? -9.254 -3.187 0.667 1.00 92.50 309 ASN A CA 1
ATOM 2370 C C . ASN A 1 309 ? -9.706 -4.566 1.167 1.00 92.50 309 ASN A C 1
ATOM 2372 O O . ASN A 1 309 ? -10.494 -5.251 0.506 1.00 92.50 309 ASN A O 1
ATOM 2376 N N . PHE A 1 310 ? -9.210 -4.987 2.325 1.00 91.38 310 PHE A N 1
ATOM 2377 C CA . PHE A 1 310 ? -9.524 -6.285 2.906 1.00 91.38 310 PHE A CA 1
ATOM 2378 C C . PHE A 1 310 ? -10.963 -6.387 3.396 1.00 91.38 310 PHE A C 1
ATOM 2380 O O . PHE A 1 310 ? -11.517 -7.485 3.361 1.00 91.38 310 PHE A O 1
ATOM 2387 N N . ALA A 1 311 ? -11.609 -5.276 3.758 1.00 88.62 311 ALA A N 1
ATOM 2388 C CA . ALA A 1 311 ? -13.030 -5.303 4.072 1.00 88.62 311 ALA A CA 1
ATOM 2389 C C . ALA A 1 311 ? -13.857 -5.710 2.843 1.00 88.62 311 ALA A C 1
ATOM 2391 O O . ALA A 1 311 ? -14.690 -6.617 2.921 1.00 88.62 311 ALA A O 1
ATOM 2392 N N . ASP A 1 312 ? -13.574 -5.119 1.680 1.00 89.44 312 ASP A N 1
ATOM 2393 C CA . ASP A 1 312 ? -14.223 -5.495 0.418 1.00 89.44 312 ASP A CA 1
ATOM 2394 C C . ASP A 1 312 ? -13.888 -6.939 0.019 1.00 89.44 312 ASP A C 1
ATOM 2396 O O . ASP A 1 312 ? -14.769 -7.705 -0.385 1.00 89.44 312 ASP A O 1
ATOM 2400 N N . ILE A 1 313 ? -12.617 -7.328 0.152 1.00 91.19 313 ILE A N 1
ATOM 2401 C CA . ILE A 1 313 ? -12.142 -8.666 -0.212 1.00 91.19 313 ILE A CA 1
ATOM 2402 C C . ILE A 1 313 ? -12.816 -9.731 0.654 1.00 91.19 313 ILE A C 1
ATOM 2404 O O . ILE A 1 313 ? -13.403 -10.667 0.105 1.00 91.19 313 ILE A O 1
ATOM 2408 N N . PHE A 1 314 ? -12.792 -9.594 1.982 1.00 90.12 314 PHE A N 1
ATOM 2409 C CA . PHE A 1 314 ? -13.371 -10.588 2.882 1.00 90.12 314 PHE A CA 1
ATOM 2410 C C . PHE A 1 314 ? -14.892 -10.672 2.748 1.00 90.12 314 PHE A C 1
ATOM 2412 O O . PHE A 1 314 ? -15.433 -11.776 2.659 1.00 90.12 314 PHE A O 1
ATOM 2419 N N . ASN A 1 315 ? -15.581 -9.537 2.604 1.00 89.69 315 ASN A N 1
ATOM 2420 C CA . ASN A 1 315 ? -17.029 -9.514 2.379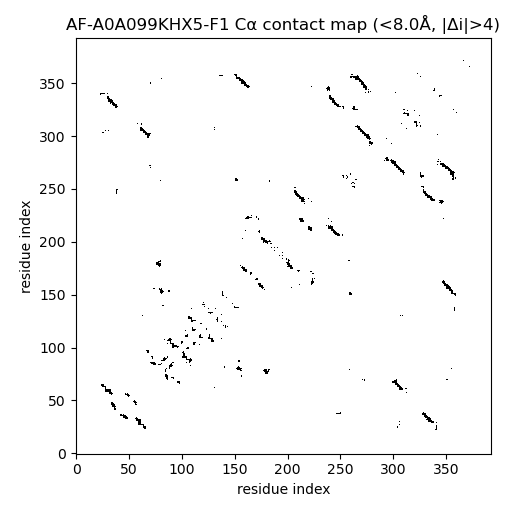 1.00 89.69 315 ASN A CA 1
ATOM 2421 C C . ASN A 1 315 ? -17.442 -10.072 1.003 1.00 89.69 315 ASN A C 1
ATOM 2423 O O . ASN A 1 315 ? -18.603 -10.439 0.803 1.00 89.69 315 ASN A O 1
ATOM 2427 N N . SER A 1 316 ? -16.516 -10.158 0.040 1.00 89.19 316 SER A N 1
ATOM 2428 C CA . SER A 1 316 ? -16.795 -10.750 -1.273 1.00 89.19 316 SER A CA 1
ATOM 2429 C C . SER A 1 316 ? -16.926 -12.279 -1.236 1.00 89.19 316 SER A C 1
ATOM 2431 O O . SER A 1 316 ? -17.545 -12.869 -2.133 1.00 89.19 316 SER A O 1
ATOM 2433 N N . PHE A 1 317 ? -16.386 -12.942 -0.206 1.00 86.25 317 PHE A N 1
ATOM 2434 C CA . PHE A 1 317 ? -16.472 -14.393 -0.082 1.00 86.25 317 PHE A CA 1
ATOM 2435 C C . PHE A 1 317 ? -17.862 -14.844 0.391 1.00 86.25 317 PHE A C 1
ATOM 2437 O O . PHE A 1 317 ? -18.489 -14.196 1.230 1.00 86.25 317 PHE A O 1
ATOM 2444 N N . PRO A 1 318 ? -18.374 -15.995 -0.088 1.00 84.81 318 PRO A N 1
ATOM 2445 C CA . PRO A 1 318 ? -19.625 -16.550 0.415 1.00 84.81 318 PRO A CA 1
ATOM 2446 C C . PRO A 1 318 ? -19.566 -16.839 1.923 1.00 84.81 318 PRO A C 1
ATOM 2448 O O . PRO A 1 318 ? -18.957 -17.817 2.348 1.00 84.81 318 PRO A O 1
ATOM 2451 N N . GLY A 1 319 ? -20.257 -16.015 2.714 1.00 85.44 319 GLY A N 1
ATOM 2452 C CA . GLY A 1 319 ? -20.247 -16.112 4.176 1.00 85.44 319 GLY A CA 1
ATOM 2453 C C . GLY A 1 319 ? -19.001 -15.519 4.834 1.00 85.44 319 GLY A C 1
ATOM 2454 O O . GLY A 1 319 ? -18.786 -15.795 6.008 1.00 85.44 319 GLY A O 1
ATOM 2455 N N . GLY A 1 320 ? -18.198 -14.752 4.091 1.00 85.88 320 GLY A N 1
ATOM 2456 C CA . GLY A 1 320 ? -17.123 -13.958 4.664 1.00 85.88 320 GLY A CA 1
ATOM 2457 C C . GLY A 1 320 ? -17.673 -12.815 5.512 1.00 85.88 320 GLY A C 1
ATOM 2458 O O . GLY A 1 320 ? -18.751 -12.282 5.231 1.00 85.88 320 GLY A O 1
ATOM 2459 N N . ASP A 1 321 ? -16.925 -12.487 6.555 1.00 87.44 321 ASP A N 1
ATOM 2460 C CA . ASP A 1 321 ? -17.203 -11.406 7.487 1.00 87.44 321 ASP A CA 1
ATOM 2461 C C . ASP A 1 321 ? -15.890 -10.654 7.708 1.00 87.44 321 ASP A C 1
ATOM 2463 O O . ASP A 1 321 ? -14.954 -11.189 8.304 1.00 87.44 321 ASP A O 1
ATOM 2467 N N . ALA A 1 322 ? -15.789 -9.450 7.145 1.00 87.06 322 ALA A N 1
ATOM 2468 C CA . ALA A 1 322 ? -14.602 -8.620 7.298 1.00 87.06 322 ALA A CA 1
ATOM 2469 C C . ALA A 1 322 ? -14.340 -8.226 8.756 1.00 87.06 322 ALA A C 1
ATOM 2471 O O . ALA A 1 322 ? -13.181 -8.156 9.150 1.00 87.06 322 ALA A O 1
ATOM 2472 N N . GLU A 1 323 ? -15.391 -7.994 9.549 1.00 84.19 323 GLU A N 1
ATOM 2473 C CA . GLU A 1 323 ? -15.261 -7.576 10.947 1.00 84.19 323 GLU A CA 1
ATOM 2474 C C . GLU A 1 323 ? -14.607 -8.682 11.771 1.00 84.19 323 GLU A C 1
ATOM 2476 O O . GLU A 1 323 ? -13.694 -8.404 12.536 1.00 84.19 323 GLU A O 1
ATOM 2481 N N . GLU A 1 324 ? -15.008 -9.940 11.566 1.00 86.31 324 GLU A N 1
ATOM 2482 C CA . GLU A 1 324 ? -14.366 -11.092 12.212 1.00 86.31 324 GLU A CA 1
ATOM 2483 C C . GLU A 1 324 ? -12.969 -11.358 11.640 1.00 86.31 324 GLU A C 1
ATOM 2485 O O . GLU A 1 324 ? -12.032 -11.635 12.389 1.00 86.31 324 GLU A O 1
ATOM 2490 N N . ALA A 1 325 ? -12.814 -11.266 10.316 1.00 86.38 325 ALA A N 1
ATOM 2491 C CA . ALA A 1 325 ? -11.552 -11.579 9.666 1.00 86.38 325 ALA A CA 1
ATOM 2492 C C . ALA A 1 325 ? -10.437 -10.623 10.111 1.00 86.38 325 ALA A C 1
ATOM 2494 O O . ALA A 1 325 ? -9.370 -11.093 10.497 1.00 86.38 325 ALA A O 1
ATOM 2495 N N . LEU A 1 326 ? -10.676 -9.310 10.108 1.00 86.81 326 LEU A N 1
ATOM 2496 C CA . LEU A 1 326 ? -9.655 -8.288 10.373 1.00 86.81 326 LEU A CA 1
ATOM 2497 C C . LEU A 1 326 ? -9.105 -8.295 11.809 1.00 86.81 326 LEU A C 1
ATOM 2499 O O . LEU A 1 326 ? -8.060 -7.697 12.048 1.00 86.81 326 LEU A O 1
ATOM 2503 N N . GLN A 1 327 ? -9.733 -9.036 12.727 1.00 85.94 327 GLN A N 1
ATOM 2504 C CA . GLN A 1 327 ? -9.257 -9.253 14.102 1.00 85.94 327 GLN A CA 1
ATOM 2505 C C . GLN A 1 327 ? -8.029 -10.168 14.197 1.00 85.94 327 GLN A C 1
ATOM 2507 O O . GLN A 1 327 ? -7.470 -10.351 15.276 1.00 85.94 327 GLN A O 1
ATOM 2512 N N . SER A 1 328 ? -7.638 -10.815 13.096 1.00 88.44 328 SER A N 1
ATOM 2513 C CA . SER A 1 328 ? -6.533 -11.773 13.072 1.00 88.44 328 SER A CA 1
ATOM 2514 C C . SER A 1 328 ? -5.458 -11.381 12.055 1.00 88.44 328 SER A C 1
ATOM 2516 O O . SER A 1 328 ? -5.782 -10.889 10.975 1.00 88.44 328 SER A O 1
ATOM 2518 N N . PRO A 1 329 ? -4.171 -11.643 12.344 1.00 90.69 329 PRO A N 1
ATOM 2519 C CA . PRO A 1 329 ? -3.100 -11.438 11.379 1.00 90.69 329 PRO A CA 1
ATOM 2520 C C . PRO A 1 329 ? -3.131 -12.471 10.256 1.00 90.69 329 PRO A C 1
ATOM 2522 O O . PRO A 1 329 ? -3.313 -13.667 10.498 1.00 90.69 329 PRO A O 1
ATOM 2525 N N . TYR A 1 330 ? -2.870 -12.014 9.027 1.00 91.50 330 TYR A N 1
ATOM 2526 C CA . TYR A 1 330 ? -2.778 -12.867 7.843 1.00 91.50 330 TYR A CA 1
ATOM 2527 C C . TYR A 1 330 ? -1.416 -12.765 7.168 1.00 91.50 330 TYR A C 1
ATOM 2529 O O . TYR A 1 330 ? -0.918 -11.679 6.890 1.00 91.50 330 TYR A O 1
ATOM 2537 N N . ASN A 1 331 ? -0.872 -13.921 6.804 1.00 93.50 331 ASN A N 1
ATOM 2538 C CA . ASN A 1 331 ? 0.120 -14.044 5.754 1.00 93.50 331 ASN A CA 1
ATOM 2539 C C . ASN A 1 331 ? -0.546 -13.768 4.405 1.00 93.50 331 ASN A C 1
ATOM 2541 O O . ASN A 1 331 ? -1.523 -14.426 4.025 1.00 93.50 331 ASN A O 1
ATOM 2545 N N . LEU A 1 332 ? 0.028 -12.830 3.668 1.00 95.19 332 LEU A N 1
ATOM 2546 C CA . LEU A 1 332 ? -0.439 -12.384 2.369 1.00 95.19 332 LEU A CA 1
ATOM 2547 C C . LEU A 1 332 ? 0.641 -12.597 1.327 1.00 95.19 332 LEU A C 1
ATOM 2549 O O . LEU A 1 332 ? 1.838 -12.489 1.604 1.00 95.19 332 LEU A O 1
ATOM 2553 N N . GLY A 1 333 ? 0.215 -12.810 0.093 1.00 95.25 333 GLY A N 1
ATOM 2554 C CA . GLY A 1 333 ? 1.112 -12.628 -1.026 1.00 95.25 333 GLY A CA 1
ATOM 2555 C C . GLY A 1 333 ? 0.469 -12.898 -2.362 1.00 95.25 333 GLY A C 1
ATOM 2556 O O . GLY A 1 333 ? -0.672 -13.351 -2.485 1.00 95.25 333 GLY A O 1
ATOM 2557 N N . GLY A 1 334 ? 1.230 -12.595 -3.396 1.00 95.56 334 GLY A N 1
ATOM 2558 C CA . GLY A 1 334 ? 0.760 -12.728 -4.753 1.00 95.56 334 GLY A CA 1
ATOM 2559 C C . GLY A 1 334 ? 1.793 -12.303 -5.769 1.00 95.56 334 GLY A C 1
ATOM 2560 O O . GLY A 1 334 ? 2.993 -12.511 -5.579 1.00 95.56 334 GLY A O 1
ATOM 2561 N N . ARG A 1 335 ? 1.319 -11.749 -6.882 1.00 95.81 335 ARG A N 1
ATOM 2562 C CA . ARG A 1 335 ? 2.132 -11.458 -8.064 1.00 95.81 335 ARG A CA 1
ATOM 2563 C C . ARG A 1 335 ? 1.830 -10.094 -8.640 1.00 95.81 335 ARG A C 1
ATOM 2565 O O . ARG A 1 335 ? 0.737 -9.565 -8.460 1.00 95.81 335 ARG A O 1
ATOM 2572 N N . PHE A 1 336 ? 2.788 -9.569 -9.387 1.00 96.81 336 PHE A N 1
ATOM 2573 C CA . PHE A 1 336 ? 2.624 -8.367 -10.188 1.00 96.81 336 PHE A CA 1
ATOM 2574 C C . PHE A 1 336 ? 3.153 -8.571 -11.615 1.00 96.81 336 PHE A C 1
ATOM 2576 O O . PHE A 1 336 ? 4.105 -9.319 -11.835 1.00 96.81 336 PHE A O 1
ATOM 2583 N N . ASP A 1 337 ? 2.526 -7.899 -12.578 1.00 95.25 337 ASP A N 1
ATOM 2584 C CA . ASP A 1 337 ? 2.950 -7.753 -13.971 1.00 95.25 337 ASP A CA 1
ATOM 2585 C C . ASP A 1 337 ? 2.687 -6.314 -14.428 1.00 95.25 337 ASP A C 1
ATOM 2587 O O . ASP A 1 337 ? 1.581 -5.937 -14.813 1.00 95.25 337 ASP A O 1
ATOM 2591 N N . LEU A 1 338 ? 3.742 -5.508 -14.376 1.00 94.69 338 LEU A N 1
ATOM 2592 C CA . LEU A 1 338 ? 3.733 -4.072 -14.641 1.00 94.69 338 LEU A CA 1
ATOM 2593 C C . LEU A 1 338 ? 4.343 -3.735 -16.001 1.00 94.69 338 LEU A C 1
ATOM 2595 O O . LEU A 1 338 ? 4.579 -2.564 -16.311 1.00 94.69 338 LEU A O 1
ATOM 2599 N N . PHE A 1 339 ? 4.571 -4.749 -16.845 1.00 90.50 339 PHE A N 1
ATOM 2600 C CA . PHE A 1 339 ? 5.131 -4.559 -18.179 1.00 90.50 339 PHE A CA 1
ATOM 2601 C C . PHE A 1 339 ? 4.288 -3.572 -18.994 1.00 90.50 339 PHE A C 1
ATOM 2603 O O . PHE A 1 339 ? 4.817 -2.671 -19.640 1.00 90.50 339 PHE A O 1
ATOM 2610 N N . ASN A 1 340 ? 2.960 -3.697 -18.950 1.00 89.50 340 ASN A N 1
ATOM 2611 C CA . ASN A 1 340 ? 2.083 -2.781 -19.679 1.00 89.50 340 ASN A CA 1
ATOM 2612 C C . ASN A 1 340 ? 1.934 -1.427 -18.974 1.00 89.50 340 ASN A C 1
ATOM 2614 O O . ASN A 1 340 ? 1.888 -0.406 -19.664 1.00 89.50 340 ASN A O 1
ATOM 2618 N N . THR A 1 341 ? 1.896 -1.422 -17.637 1.00 90.75 341 THR A N 1
ATOM 2619 C CA . THR A 1 341 ? 1.743 -0.226 -16.794 1.00 90.75 341 THR A CA 1
ATOM 2620 C C . THR A 1 341 ? 2.873 0.771 -17.030 1.00 90.75 341 THR A C 1
ATOM 2622 O O . THR A 1 341 ? 2.612 1.948 -17.250 1.00 90.75 341 THR A O 1
ATOM 2625 N N . PHE A 1 342 ? 4.121 0.293 -17.066 1.00 90.00 342 PHE A N 1
ATOM 2626 C CA . PHE A 1 342 ? 5.311 1.128 -17.262 1.00 90.00 342 PHE A CA 1
ATOM 2627 C C . PHE A 1 342 ? 5.941 0.974 -18.646 1.00 90.00 342 PHE A C 1
ATOM 2629 O O . PHE A 1 342 ? 7.114 1.278 -18.832 1.00 90.00 342 PHE A O 1
ATOM 2636 N N . HIS A 1 343 ? 5.187 0.503 -19.642 1.00 86.25 343 HIS A N 1
ATOM 2637 C CA . HIS A 1 343 ? 5.656 0.400 -21.031 1.00 86.25 343 HIS A CA 1
ATOM 2638 C C . HIS A 1 343 ? 6.972 -0.388 -21.203 1.00 86.25 343 HIS A C 1
ATOM 2640 O O . HIS A 1 343 ? 7.820 -0.037 -22.024 1.00 86.25 343 HIS A O 1
ATOM 2646 N N . GLY A 1 344 ? 7.136 -1.455 -20.423 1.00 85.25 344 GLY A N 1
ATOM 2647 C CA . GLY A 1 344 ? 8.306 -2.329 -20.411 1.00 85.25 344 GLY A CA 1
ATOM 2648 C C . GLY A 1 344 ? 9.490 -1.781 -19.617 1.00 85.25 344 GLY A C 1
ATOM 2649 O O . GLY A 1 344 ? 10.555 -2.390 -19.637 1.00 85.25 344 GLY A O 1
ATOM 2650 N N . HIS A 1 345 ? 9.339 -0.646 -18.931 1.00 86.38 345 HIS A N 1
ATOM 2651 C CA . HIS A 1 345 ? 10.372 -0.139 -18.039 1.00 86.38 345 HIS A CA 1
ATOM 2652 C C . HIS A 1 345 ? 10.392 -0.913 -16.720 1.00 86.38 345 HIS A C 1
ATOM 2654 O O . HIS A 1 345 ? 9.349 -1.213 -16.141 1.00 86.38 345 HIS A O 1
ATOM 2660 N N . GLY A 1 346 ? 11.603 -1.219 -16.256 1.00 87.69 346 GLY A N 1
ATOM 2661 C CA . GLY A 1 346 ? 11.817 -1.909 -14.992 1.00 87.69 346 GLY A CA 1
ATOM 2662 C C . GLY A 1 346 ? 11.431 -1.061 -13.786 1.00 87.69 346 GLY A C 1
ATOM 2663 O O . GLY A 1 346 ? 11.623 0.158 -13.757 1.00 87.69 346 GLY A O 1
ATOM 2664 N N . ILE A 1 347 ? 10.931 -1.749 -12.771 1.00 90.75 347 ILE A N 1
ATOM 2665 C CA . ILE A 1 347 ? 10.737 -1.239 -11.426 1.00 90.75 347 ILE A CA 1
ATOM 2666 C C . ILE A 1 347 ? 12.115 -0.903 -10.862 1.00 90.75 347 ILE A C 1
ATOM 2668 O O . ILE A 1 347 ? 13.059 -1.684 -10.946 1.00 90.75 347 ILE A O 1
ATOM 2672 N N . SER A 1 348 ? 12.211 0.296 -10.316 1.00 88.69 348 SER A N 1
ATOM 2673 C CA . SER A 1 348 ? 13.385 0.807 -9.616 1.00 88.69 348 SER A CA 1
ATOM 2674 C C . SER A 1 348 ? 13.197 0.781 -8.105 1.00 88.69 348 SER A C 1
ATOM 2676 O O . SER A 1 348 ? 14.180 0.666 -7.388 1.00 88.69 348 SER A O 1
ATOM 2678 N N . HIS A 1 349 ? 11.958 0.949 -7.630 1.00 90.31 349 HIS A N 1
ATOM 2679 C CA . HIS A 1 349 ? 11.637 0.968 -6.207 1.00 90.31 349 HIS A CA 1
ATOM 2680 C C . HIS A 1 349 ? 10.238 0.387 -5.984 1.00 90.31 349 HIS A C 1
ATOM 2682 O O . HIS A 1 349 ? 9.349 0.591 -6.824 1.00 90.31 349 HIS A O 1
ATOM 2688 N N . ILE A 1 350 ? 10.041 -0.288 -4.856 1.00 95.25 350 ILE A N 1
ATOM 2689 C CA . ILE A 1 350 ? 8.723 -0.688 -4.359 1.00 95.25 350 ILE A CA 1
ATOM 2690 C C . ILE A 1 350 ? 8.552 -0.146 -2.947 1.00 95.25 350 ILE A C 1
ATOM 2692 O O . ILE A 1 350 ? 9.411 -0.371 -2.114 1.00 95.25 350 ILE A O 1
ATOM 2696 N N . SER A 1 351 ? 7.443 0.521 -2.662 1.00 96.50 351 SER A N 1
ATOM 2697 C CA . SER A 1 351 ? 7.091 0.992 -1.321 1.00 96.50 351 SER A CA 1
ATOM 2698 C C . SER A 1 351 ? 5.827 0.288 -0.842 1.00 96.50 351 SER A C 1
ATOM 2700 O O . SER A 1 351 ? 4.947 -0.020 -1.648 1.00 96.50 351 SER A O 1
ATOM 2702 N N . VAL A 1 352 ? 5.716 0.043 0.462 1.00 96.94 352 VAL A N 1
ATOM 2703 C CA . VAL A 1 352 ? 4.535 -0.596 1.057 1.00 96.94 352 VAL A CA 1
ATOM 2704 C C . VAL A 1 352 ? 3.987 0.278 2.171 1.00 96.94 352 VAL A C 1
ATOM 2706 O O . VAL A 1 352 ? 4.740 0.744 3.025 1.00 96.94 352 VAL A O 1
ATOM 2709 N N . LEU A 1 353 ? 2.675 0.494 2.158 1.00 95.56 353 LEU A N 1
ATOM 2710 C CA . LEU A 1 353 ? 1.943 1.172 3.219 1.00 95.56 353 LEU A CA 1
ATOM 2711 C C . LEU A 1 353 ? 0.766 0.304 3.650 1.00 95.56 353 LEU A C 1
ATOM 2713 O O . LEU A 1 353 ? 0.157 -0.369 2.820 1.00 95.56 353 LEU A O 1
ATOM 2717 N N . ALA A 1 354 ? 0.441 0.338 4.932 1.00 92.94 354 ALA A N 1
ATOM 2718 C CA . ALA A 1 354 ? -0.761 -0.272 5.480 1.00 92.94 354 ALA A CA 1
ATOM 2719 C C . ALA A 1 354 ? -1.613 0.806 6.144 1.00 92.94 354 ALA A C 1
ATOM 2721 O O . ALA A 1 354 ? -1.081 1.832 6.564 1.00 92.94 354 ALA A O 1
ATOM 2722 N N . ARG A 1 355 ? -2.917 0.578 6.218 1.00 88.25 355 ARG A N 1
ATOM 2723 C CA . ARG A 1 355 ? -3.850 1.435 6.948 1.00 88.25 355 ARG A CA 1
ATOM 2724 C C . ARG A 1 355 ? -4.610 0.608 7.966 1.00 88.25 355 ARG A C 1
ATOM 2726 O O . ARG A 1 355 ? -4.887 -0.567 7.730 1.00 88.25 355 ARG A O 1
ATOM 2733 N N . ASP A 1 356 ? -4.893 1.231 9.092 1.00 76.12 356 ASP A N 1
ATOM 2734 C CA . ASP A 1 356 ? -5.629 0.620 10.179 1.00 76.12 356 ASP A CA 1
ATOM 2735 C C . ASP A 1 356 ? -7.115 0.421 9.829 1.00 76.12 356 ASP A C 1
ATOM 2737 O O . ASP A 1 356 ? -7.710 1.330 9.251 1.00 76.12 356 ASP A O 1
ATOM 2741 N N . PRO A 1 357 ? -7.770 -0.706 10.184 1.00 69.06 357 PRO A N 1
ATOM 2742 C CA . PRO A 1 357 ? -9.224 -0.744 10.263 1.00 69.06 357 PRO A CA 1
ATOM 2743 C C . PRO A 1 357 ? -9.820 0.473 10.963 1.00 69.06 357 PRO A C 1
ATOM 2745 O O . PRO A 1 357 ? -9.681 0.663 12.170 1.00 69.06 357 PRO A O 1
ATOM 2748 N N . ALA A 1 358 ? -10.638 1.219 10.216 1.00 63.81 358 ALA A N 1
ATOM 2749 C CA . ALA A 1 358 ? -11.596 2.123 10.829 1.00 63.81 358 ALA A CA 1
ATOM 2750 C C . ALA A 1 358 ? -12.404 1.316 11.849 1.00 63.81 358 ALA A C 1
ATOM 2752 O O . ALA A 1 358 ? -13.105 0.370 11.473 1.00 63.81 358 ALA A O 1
ATOM 2753 N N . SER A 1 359 ? -12.281 1.669 13.136 1.00 54.25 359 SER A N 1
ATOM 2754 C CA . SER A 1 359 ? -13.017 0.988 14.196 1.00 54.25 359 SER A CA 1
ATOM 2755 C C . SER A 1 359 ? -14.476 0.886 13.785 1.00 54.25 359 SER A C 1
ATOM 2757 O O . SER A 1 359 ? -15.192 1.889 13.709 1.00 54.25 359 SER A O 1
ATOM 2759 N N . ILE A 1 360 ? -14.934 -0.342 13.551 1.00 51.88 360 ILE A N 1
ATOM 2760 C CA . ILE A 1 360 ? -16.350 -0.632 13.452 1.00 51.88 360 ILE A CA 1
ATOM 2761 C C . ILE A 1 360 ? -16.815 -0.542 14.897 1.00 51.88 360 ILE A C 1
ATOM 2763 O O . ILE A 1 360 ? -16.965 -1.543 15.593 1.00 51.88 360 ILE A O 1
ATOM 2767 N N . ILE A 1 361 ? -16.988 0.682 15.404 1.00 47.75 361 ILE A N 1
ATOM 2768 C CA . ILE A 1 361 ? -17.835 0.897 16.561 1.00 47.75 361 ILE A CA 1
ATOM 2769 C C . ILE A 1 361 ? -19.190 0.388 16.105 1.00 47.75 361 ILE A C 1
ATOM 2771 O O . ILE A 1 361 ? -20.012 1.113 15.546 1.00 47.75 361 ILE A O 1
ATOM 2775 N N . THR A 1 362 ? -19.426 -0.902 16.339 1.00 41.50 362 THR A N 1
ATOM 2776 C CA . THR A 1 362 ? -20.756 -1.398 16.584 1.00 41.50 362 THR A CA 1
ATOM 2777 C C . THR A 1 362 ? -21.248 -0.460 17.662 1.00 41.50 362 THR A C 1
ATOM 2779 O O . THR A 1 362 ? -20.789 -0.516 18.802 1.00 41.50 362 THR A O 1
ATOM 2782 N N . GLU A 1 363 ? -22.067 0.523 17.274 1.00 39.28 363 GLU A N 1
ATOM 2783 C CA . GLU A 1 363 ? -22.766 1.364 18.224 1.00 39.28 363 GLU A CA 1
ATOM 2784 C C . GLU A 1 363 ? -23.424 0.371 19.163 1.00 39.28 363 GLU A C 1
ATOM 2786 O O . GLU A 1 363 ? -24.410 -0.277 18.796 1.00 39.28 363 GLU A O 1
ATOM 2791 N N . MET A 1 364 ? -22.813 0.152 20.330 1.00 42.69 364 MET A N 1
ATOM 2792 C CA . MET A 1 364 ? -23.305 -0.825 21.270 1.00 42.69 364 MET A CA 1
ATOM 2793 C C . MET A 1 364 ? -24.666 -0.256 21.625 1.00 42.69 364 MET A C 1
ATOM 2795 O O . MET A 1 364 ? -24.686 0.823 22.226 1.00 42.69 364 MET A O 1
ATOM 2799 N N . PRO A 1 365 ? -25.790 -0.858 21.174 1.00 43.00 365 PRO A N 1
ATOM 2800 C CA . PRO A 1 365 ? -27.032 -0.117 21.103 1.00 43.00 365 PRO A CA 1
ATOM 2801 C C . PRO A 1 365 ? -27.318 0.331 22.515 1.00 43.00 365 PRO A C 1
ATOM 2803 O O . PRO A 1 365 ? -27.509 -0.540 23.375 1.00 43.00 365 PRO A O 1
ATOM 2806 N N . GLU A 1 366 ? -27.266 1.648 22.764 1.00 57.09 366 GLU A N 1
ATOM 2807 C CA . GLU A 1 366 ? -27.409 2.156 24.121 1.00 57.09 366 GLU A CA 1
ATOM 2808 C C . GLU A 1 366 ? -28.634 1.459 24.694 1.00 57.09 366 GLU A C 1
ATOM 2810 O O . GLU A 1 366 ? -29.680 1.455 24.022 1.00 57.09 366 GLU A O 1
ATOM 2815 N N . PRO A 1 367 ? -28.518 0.771 25.848 1.00 54.03 367 PRO A N 1
ATOM 2816 C CA . PRO A 1 367 ? -29.576 -0.091 26.338 1.00 54.03 367 PRO A CA 1
ATOM 2817 C C . PRO A 1 367 ? -30.849 0.729 26.330 1.00 54.03 367 PRO A C 1
ATOM 2819 O O . PRO A 1 367 ? -30.945 1.685 27.102 1.00 54.03 367 PRO A O 1
ATOM 2822 N N . LYS A 1 368 ? -31.762 0.401 25.389 1.00 70.94 368 LYS A N 1
ATOM 2823 C CA . LYS A 1 368 ? -32.823 1.320 24.948 1.00 70.94 368 LYS A CA 1
ATOM 2824 C C . LYS A 1 368 ? -33.370 1.991 26.186 1.00 70.94 368 LYS A C 1
ATOM 2826 O O . LYS A 1 368 ? -33.836 1.292 27.082 1.00 70.94 368 LYS A O 1
ATOM 2831 N N . SER A 1 369 ? -33.285 3.312 26.276 1.00 77.94 369 SER A N 1
ATOM 2832 C CA . SER A 1 369 ? -33.643 4.063 27.489 1.00 77.94 369 SER A CA 1
ATOM 2833 C C . SER A 1 369 ? -35.032 3.680 28.036 1.00 77.94 369 SER A C 1
ATOM 2835 O O . SER A 1 369 ? -35.285 3.725 29.242 1.00 77.94 369 SER A O 1
ATOM 2837 N N . THR A 1 370 ? -35.914 3.170 27.171 1.00 74.12 370 THR A N 1
ATOM 2838 C CA . THR A 1 370 ? -37.181 2.500 27.507 1.00 74.12 370 THR A CA 1
ATOM 2839 C C . THR A 1 370 ? -37.044 1.226 28.356 1.00 74.12 370 THR A C 1
ATOM 2841 O O . THR A 1 370 ? -37.802 1.066 29.309 1.00 74.12 370 THR A O 1
ATOM 2844 N N . MET A 1 371 ? -36.097 0.330 28.074 1.00 78.88 371 MET A N 1
ATOM 2845 C CA . MET A 1 371 ? -35.806 -0.876 28.856 1.00 78.88 371 MET A CA 1
ATOM 2846 C C . MET A 1 371 ? -35.232 -0.534 30.237 1.00 78.88 371 MET A C 1
ATOM 2848 O O . MET A 1 371 ? -35.691 -1.090 31.234 1.00 78.88 371 MET A O 1
ATOM 2852 N N . LEU A 1 372 ? -34.321 0.440 30.319 1.00 82.62 372 LEU A N 1
ATOM 2853 C CA . LEU A 1 372 ? -33.819 0.981 31.590 1.00 82.62 372 LEU A CA 1
ATOM 2854 C C . LEU A 1 372 ? -34.942 1.634 32.411 1.00 82.62 372 LEU A C 1
ATOM 2856 O O . LEU A 1 372 ? -35.068 1.391 33.612 1.00 82.62 372 LEU A O 1
ATOM 2860 N N . THR A 1 373 ? -35.831 2.381 31.751 1.00 88.06 373 THR A N 1
ATOM 2861 C CA . THR A 1 373 ? -37.013 2.985 32.385 1.00 88.06 373 THR A CA 1
ATOM 2862 C C . THR A 1 373 ? -38.002 1.924 32.876 1.00 88.06 373 THR A C 1
ATOM 2864 O O . THR A 1 373 ? -38.517 2.031 33.989 1.00 88.06 373 THR A O 1
ATOM 2867 N N . LEU A 1 374 ? -38.253 0.869 32.094 1.00 87.31 374 LEU A N 1
ATOM 2868 C CA . LEU A 1 374 ? -39.115 -0.251 32.488 1.00 87.31 374 LEU A CA 1
ATOM 2869 C C . LEU A 1 374 ? -38.515 -1.055 33.643 1.00 87.31 374 LEU A C 1
ATOM 2871 O O . LEU A 1 374 ? -39.244 -1.445 34.556 1.00 87.31 374 LEU A O 1
ATOM 2875 N N . PHE A 1 375 ? -37.200 -1.263 33.642 1.00 88.44 375 PHE A N 1
ATOM 2876 C CA . PHE A 1 375 ? -36.486 -1.905 34.739 1.00 88.44 375 PHE A CA 1
ATOM 2877 C C . PHE A 1 375 ? -36.576 -1.069 36.024 1.00 88.44 375 PHE A C 1
ATOM 2879 O O . PHE A 1 375 ? -36.953 -1.589 37.076 1.00 88.44 375 PHE A O 1
ATOM 2886 N N . ALA A 1 376 ? -36.356 0.246 35.933 1.00 92.50 376 ALA A N 1
ATOM 2887 C CA . ALA A 1 376 ? -36.519 1.173 37.050 1.00 92.50 376 ALA A CA 1
ATOM 2888 C C . ALA A 1 376 ? -37.965 1.198 37.589 1.00 92.50 376 ALA A C 1
ATOM 2890 O O . ALA A 1 376 ? -38.176 1.139 38.803 1.00 92.50 376 ALA A O 1
ATOM 2891 N N . LEU A 1 377 ? -38.973 1.211 36.707 1.00 93.69 377 LEU A N 1
ATOM 2892 C CA . LEU A 1 377 ? -40.391 1.084 37.073 1.00 93.69 377 LEU A CA 1
ATOM 2893 C C . LEU A 1 377 ? -40.686 -0.257 37.756 1.00 93.69 377 LEU A C 1
ATOM 2895 O O . LEU A 1 377 ? -41.388 -0.291 38.769 1.00 93.69 377 LEU A O 1
ATOM 2899 N N . GLY A 1 378 ? -40.122 -1.353 37.247 1.00 93.88 378 GLY A N 1
ATOM 2900 C CA . GLY A 1 378 ? -40.229 -2.684 37.842 1.00 93.88 378 GLY A CA 1
ATOM 2901 C C . GLY A 1 378 ? -39.682 -2.722 39.270 1.00 93.88 378 GLY A C 1
ATOM 2902 O O . GLY A 1 378 ? -40.365 -3.193 40.184 1.00 93.88 378 GLY A O 1
ATOM 2903 N N . LEU A 1 379 ? -38.499 -2.143 39.494 1.00 93.12 379 LEU A N 1
ATOM 2904 C CA . LEU A 1 379 ? -37.899 -2.007 40.824 1.00 93.12 379 LEU A CA 1
ATOM 2905 C C . LEU A 1 379 ? -38.741 -1.122 41.754 1.00 93.12 379 LEU A C 1
ATOM 2907 O O . LEU A 1 379 ? -38.908 -1.448 42.933 1.00 93.12 379 LEU A O 1
ATOM 2911 N N . PHE A 1 380 ? -39.343 -0.048 41.234 1.00 93.38 380 PHE A N 1
ATOM 2912 C CA . PHE A 1 380 ? -40.267 0.798 41.995 1.00 93.38 380 PHE A CA 1
ATOM 2913 C C . PHE A 1 380 ? -41.518 0.036 42.448 1.00 93.38 380 PHE A C 1
ATOM 2915 O O . PHE A 1 380 ? -41.919 0.141 43.611 1.00 93.38 380 PHE A O 1
ATOM 2922 N N . VAL A 1 381 ? -42.116 -0.772 41.568 1.00 93.44 381 VAL A N 1
ATOM 2923 C CA . VAL A 1 381 ? -43.291 -1.599 41.890 1.00 93.44 381 VAL A CA 1
ATOM 2924 C C . VAL A 1 381 ? -42.942 -2.681 42.914 1.00 93.44 381 VAL A C 1
ATOM 2926 O O . VAL A 1 381 ? -43.708 -2.905 43.857 1.00 93.44 381 VAL A O 1
ATOM 2929 N N . LEU A 1 382 ? -41.783 -3.330 42.772 1.00 92.75 382 LEU A N 1
ATOM 2930 C CA . LEU A 1 382 ? -41.294 -4.319 43.738 1.00 92.75 382 LEU A CA 1
ATOM 2931 C C . LEU A 1 382 ? -41.067 -3.687 45.117 1.00 92.75 382 LEU A C 1
ATOM 2933 O O . LEU A 1 382 ? -41.525 -4.229 46.127 1.00 92.75 382 LEU A O 1
ATOM 2937 N N . ARG A 1 383 ? -40.457 -2.496 45.167 1.00 90.75 383 ARG A N 1
ATOM 2938 C CA . ARG A 1 383 ? -40.263 -1.737 46.410 1.00 90.75 383 ARG A CA 1
ATOM 2939 C C . ARG A 1 383 ? -41.591 -1.323 47.046 1.00 90.75 383 ARG A C 1
ATOM 2941 O O . ARG A 1 383 ? -41.748 -1.473 48.257 1.00 90.75 383 ARG A O 1
ATOM 2948 N N . TYR A 1 384 ? -42.556 -0.855 46.253 1.00 89.44 384 TYR A N 1
ATOM 2949 C CA . TYR A 1 384 ? -43.888 -0.488 46.742 1.00 89.44 384 TYR A CA 1
ATOM 2950 C C . TYR A 1 384 ? -44.642 -1.688 47.336 1.00 89.44 384 TYR A C 1
ATOM 2952 O O . TYR A 1 384 ? -45.247 -1.587 48.403 1.00 89.44 384 TYR A O 1
ATOM 2960 N N . LYS A 1 385 ? -44.563 -2.865 46.701 1.00 85.06 385 LYS A N 1
ATOM 2961 C CA . LYS A 1 385 ? -45.142 -4.090 47.273 1.00 85.06 385 LYS A CA 1
ATOM 2962 C C . LYS A 1 385 ? -44.446 -4.510 48.567 1.00 85.06 385 LYS A C 1
ATOM 2964 O O . LYS A 1 385 ? -45.130 -4.893 49.515 1.00 85.06 385 LYS A O 1
ATOM 2969 N N . SER A 1 386 ? -43.119 -4.403 48.634 1.00 83.81 386 SER A N 1
ATOM 2970 C CA . SER A 1 386 ? -42.350 -4.771 49.829 1.00 83.81 386 SER A CA 1
ATOM 2971 C C . SER A 1 386 ? -42.743 -3.951 51.064 1.00 83.81 386 SER A C 1
ATOM 2973 O O . SER A 1 386 ? -42.836 -4.504 52.158 1.00 83.81 386 SER A O 1
ATOM 2975 N N . THR A 1 387 ? -43.012 -2.650 50.921 1.00 77.75 387 THR A N 1
ATOM 2976 C CA . THR A 1 387 ? -43.371 -1.788 52.062 1.00 77.75 387 THR A CA 1
ATOM 2977 C C . THR A 1 387 ? -44.801 -2.010 52.560 1.00 77.75 387 THR A C 1
ATOM 2979 O O . THR A 1 387 ? -45.073 -1.823 53.744 1.00 77.75 387 THR A O 1
ATOM 2982 N N . HIS A 1 388 ? -45.724 -2.456 51.705 1.00 70.50 388 HIS A N 1
ATOM 2983 C CA . HIS A 1 388 ? -47.104 -2.751 52.112 1.00 70.50 388 HIS A CA 1
ATOM 2984 C C . HIS A 1 388 ? -47.298 -4.118 52.769 1.00 70.50 388 HIS A C 1
ATOM 2986 O O . HIS A 1 388 ? -48.218 -4.275 53.571 1.00 70.50 388 HIS A O 1
ATOM 2992 N N . VAL A 1 389 ? -46.422 -5.088 52.505 1.00 70.38 389 VAL A N 1
ATOM 2993 C CA . VAL A 1 389 ? -46.448 -6.373 53.222 1.00 70.38 389 VAL A CA 1
ATOM 2994 C C . VAL A 1 389 ? -45.976 -6.208 54.673 1.00 70.38 389 VAL A C 1
ATOM 2996 O O . VAL A 1 389 ? -46.493 -6.880 55.561 1.00 70.38 389 VAL A O 1
ATOM 2999 N N . SER A 1 390 ? -45.082 -5.253 54.947 1.00 57.22 390 SER A N 1
ATOM 3000 C CA . SER A 1 390 ? -44.529 -5.044 56.292 1.00 57.22 390 SER A CA 1
ATOM 3001 C C . SER A 1 390 ? -45.459 -4.311 57.276 1.00 57.22 390 SER A C 1
ATOM 3003 O O . SER A 1 390 ? -45.182 -4.321 58.468 1.00 57.22 390 SER A O 1
ATOM 3005 N N . ASN A 1 391 ? -46.567 -3.713 56.815 1.00 55.34 391 ASN A N 1
ATOM 3006 C CA . ASN A 1 391 ? -47.544 -2.995 57.660 1.00 55.34 391 ASN A CA 1
ATOM 3007 C C . ASN A 1 391 ? -48.770 -3.843 58.062 1.00 55.34 391 ASN A C 1
ATOM 3009 O O . ASN A 1 391 ? -49.757 -3.307 58.563 1.00 55.34 391 ASN A O 1
ATOM 3013 N N . LYS A 1 392 ? -48.742 -5.157 57.809 1.00 53.66 392 LYS A N 1
ATOM 3014 C CA . LYS A 1 392 ? -49.824 -6.097 58.163 1.00 53.66 392 LYS A CA 1
ATOM 3015 C C . LYS A 1 392 ? -49.447 -7.114 59.249 1.00 53.66 392 LYS A C 1
ATOM 3017 O O . LYS A 1 392 ? -50.158 -8.107 59.397 1.00 53.66 392 LYS A O 1
ATOM 3022 N N . VAL A 1 393 ? -48.378 -6.867 60.005 1.00 50.28 393 VAL A N 1
ATOM 3023 C CA . VAL A 1 393 ? -48.005 -7.670 61.183 1.00 50.28 393 VAL A CA 1
ATOM 3024 C C . VAL A 1 393 ? -48.219 -6.863 62.449 1.00 50.28 393 VAL A C 1
ATOM 3026 O O . VAL A 1 393 ? -47.782 -5.691 62.462 1.00 50.28 393 VAL A O 1
#

Organism: Colwellia psychrerythraea (NCBI:txid28229)

Sequence (393 aa):
MKYIIQLMLLVIMLSISSPVKATAMCSPNDVKLDFVQLADLSDDPIISPAPDPEDYFFIPATNCVLLLGNDQPLPTGHNIGEYQDGLLNGQVWLPSPDSRLSEFNTLFDPFYDSEGPLAQDGSDGYNNILFINSETDLQDLDDTDGNTNKTDPGWVFLGKDDADANKDGEGDGFQYSDTGVGIVNNLIEDPEDENYDNLTGIAIENLLNINFTCIDEGGSFDLGDTVTEGDDIGDERSCTQGSWSLMPDVDIVDKLDELFGEGVFDHLAIIFKTGNVCHPASVEGEEVKGKKDCIDEFSGPQFSIYDFNFADIFNSFPGGDAEEALQSPYNLGGRFDLFNTFHGHGISHISVLARDPASIITEMPEPKSTMLTLFALGLFVLRYKSTHVSNKV

Secondary structure (DSSP, 8-state):
-HHHHHHHHHHHHHHS-PPP-------TTSEEEEEEEETT--S--SB---SSTTS---EE-SEEEEEES-S-PPP-SB-S--TTSSGGGT---TT-SSTTTSSS-TTT-TTEETTEEPPSSS-SPPP--TTS-TTS------TTS--------SEEEEEEEETT-TTSS-----EE-B-BTTTGGGT---TT-TTGGG----BGGGTEEEEEEEEETTEEE-TT----TT----S-----EEEEEEEE-TTHHHHHHHHH-SSS-SEEEEEEEEEEE-PPP--TT----S-----STT-EEEEEEEEEEHHHHHHHSTT--HHHHTTS-EEEEEEEE-TTTTTTPPEEEEEEEEE-------------HHHHHHHHHHHHHHHHHHHHHTT--

Nearest PDB structures (foldseek):
  5mqf-assembly1_U  TM=1.791E-01  e=8.187E-02  Homo sapiens
  5z57-assembly1_Q  TM=1.791E-01  e=1.485E-01  Homo sapiens
  7vrn-assembly1_A  TM=2.025E-01  e=1.608E+00  Infectious bursal disease virus
  7e2d-assembly1_K  TM=2.887E-01  e=9.596E+00  Saccharomyces cerevisiae S288C
  4y6x-assembly1_A-2  TM=2.043E-01  e=4.169E+00  Tobacco streak virus

Foldseek 3Di:
DVVVVVVVVVVVVVVPPDPDPDQDWDDLQQFKWQWKAFLVNPDDIPHHQDPDPVPGDIHGFPDKGKFAADQDDAADQAQLQAQLRGLLNFNADVPGPGPCRHPGVVARHQQDDPVGRHDLPCPDQTDCHPPDGSVQPDWNSDCVVVPPDFAKNGKGWQFKAFLAPCPPPDRPGTDGDFNHLVQCCVVPVDPPPPCSVVDGGHTSVVFKDKAKWAQDPVGIHGRNPDPPPPPPPPDDPFRQKTKMKIRGDQCNCVVCCSSQNQFHFQKKKKKWKFFFAQDQPPDPDDDPPDDSPRVDPRRGMMMMIGMHRQCVVQVPDDPGDSVVVRNGDIIIMDMRGCCSVRVNTHTRMMIMIGIHPRPPPPVPPPPPVVVVVVVVVVVVVVVVVVVVVVVPD